Protein AF-0000000082832832 (afdb_homodimer)

Sequence (412 aa):
MNPSERRPARGRPPTITLERIADAGIAMGLPNLTFVGVAAALGVSHMALYKHVPSLEELKRLIAEEIFKRWQIPQASSSDRGGLKEYLTVFTASVREFVKAHPGVTPYVIRRLAATPSMIAKIEGHQRHIAHAYGISREQARMLLATVAFHCMAVADTVYSVAGLEPVVDAARAAEEAEMEAELDQGMQALIIGVLAMLEDDLRRTMNPSERRPARGRPPTITLERIADAGIAMGLPNLTFVGVAAALGVSHMALYKHVPSLEELKRLIAEEIFKRWQIPQASSSDRGGLKEYLTVFTASVREFVKAHPGVTPYVIRRLAATPSMIAKIEGHQRHIAHAYGISREQARMLLATVAFHCMAVADTVYSVAGLEPVVDAARAAEEAEMEAELDQGMQALIIGVLAMLEDDLRRT

pLDDT: mean 88.59, std 14.21, range [38.78, 98.69]

Secondary structure (DSSP, 8-state):
--------------S--HHHHHHHHHHH-GGG--HHHHHHHHT--HHHHHHH--SHHHHHHHHHHHHHHH--PPPP--SSGGGHHHHHHHHHHHHHHHHHHSTT-HHHHS-GGG--HHHHHHHHHHHHHHHHHHT--HHHHHHHHHHHHHHHHHHHHHHHHHHHH--SSHHHHHHHHHHHHHHHHHHHHHHHHHHHHHHHHHHHH-/--------------S--HHHHHHHHHHH-GGG--HHHHHHHHT--HHHHHHH--SHHHHHHHHHHHHHHH--PPPP--SSGGGHHHHHHHHHHHHHHHHHHSTT-HHHHS-GGG--HHHHHHHHHHHHHHHHHHT--HHHHHHHHHHHHHHHHHHHHHHHHHHHH--SSHHHHHHHHHHHHHHHHHHHHHHHHHHHHHHHHHHHH-

Foldseek 3Di:
DPPPPPPPPPPDPDLDDLVLLLVQDLVCALVRDDLVSSCVSSVHDSVVVCVVAVDNVSSSLSNLLVLLVVQDQDAQPALELVCVLVSLLVRLVSLLVSCLSHQPSLVQLLDPVNDDPVNVVVLQVRLVRVCRSHVHDSVLSCVLNNVLNNLSNVLSNVLNVVLPPDDPDPVVSVVSSVVSVVVSSVVSNVVSVVSVVVSVVVVVVD/DPPPPPPPPPPDPPLDDLVLLLVQDLVCALVRDDLVSSCVSSVHDSVVVCVVAVDNVSSSLSNLLVLLVVQDQDAQPALELVCVLVSLLVRLVSLLVSCLSHQPSLVQLLDPVNDDPVNVVVLQVRLVRVCRSHVHDSVLSCVLNNVLNNLSNVLSNVLNVVLPPDDPDPVVSVVSSVVSVVVSSVVSNVVSVVSVVVVVVVVVVD

InterPro domains:
  IPR009057 Homedomain-like superfamily [SSF46689] (10-71)
  IPR036271 Tetracyclin repressor-like, C-terminal domain superfamily [SSF48498] (85-199)

Nearest PDB structures (foldseek):
  5ua1-assembly2_B  TM=6.526E-01  e=7.501E-03  Mycobacterium tuberculosis H37Rv
  3bjb-assembly3_F  TM=5.798E-01  e=3.250E-03  Rhodococcus jostii RHA1
  3bjb-assembly2_D  TM=5.665E-01  e=4.295E-03  Rhodococcus jostii RHA1
  2jj7-assembly1_B  TM=4.168E-01  e=4.386E-02  Bacillus cereus
  2wv1-assembly1_B  TM=4.033E-01  e=1.538E-01  Bacillus cereus

Structure (mmCIF, N/CA/C/O backbone):
data_AF-0000000082832832-model_v1
#
loop_
_entity.id
_entity.type
_entity.pdbx_description
1 polymer 'HTH tetR-type domain-containing protein'
#
loop_
_atom_site.group_PDB
_atom_site.id
_atom_site.type_symbol
_atom_site.label_atom_id
_atom_site.label_alt_id
_atom_site.label_comp_id
_atom_site.label_asym_id
_atom_site.label_entity_id
_atom_site.label_seq_id
_atom_site.pdbx_PDB_ins_code
_atom_site.Cartn_x
_atom_site.Cartn_y
_atom_site.Cartn_z
_atom_site.occupancy
_atom_site.B_iso_or_equiv
_atom_site.auth_seq_id
_atom_site.auth_comp_id
_atom_site.auth_asym_id
_atom_site.auth_atom_id
_atom_site.pdbx_PDB_model_num
ATOM 1 N N . MET A 1 1 ? -72.375 17.844 9.789 1 38.78 1 MET A N 1
ATOM 2 C CA . MET A 1 1 ? -71.125 18.328 9.219 1 38.78 1 MET A CA 1
ATOM 3 C C . MET A 1 1 ? -70 17.453 9.656 1 38.78 1 MET A C 1
ATOM 5 O O . MET A 1 1 ? -69.688 17.359 10.844 1 38.78 1 MET A O 1
ATOM 9 N N . ASN A 1 2 ? -69.562 16.344 9.008 1 41.53 2 ASN A N 1
ATOM 10 C CA . ASN A 1 2 ? -68.625 15.297 9.297 1 41.53 2 ASN A CA 1
ATOM 11 C C . ASN A 1 2 ? -67.188 15.852 9.445 1 41.53 2 ASN A C 1
ATOM 13 O O . ASN A 1 2 ? -66.812 16.719 8.672 1 41.53 2 ASN A O 1
ATOM 17 N N . PRO A 1 3 ? -66.562 15.828 10.672 1 43.56 3 PRO A N 1
ATOM 18 C CA . PRO A 1 3 ? -65.188 16.359 10.844 1 43.56 3 PRO A CA 1
ATOM 19 C C . PRO A 1 3 ? -64.25 15.859 9.773 1 43.56 3 PRO A C 1
ATOM 21 O O . PRO A 1 3 ? -64.312 14.688 9.375 1 43.56 3 PRO A O 1
ATOM 24 N N . SER A 1 4 ? -63.938 16.594 8.727 1 44.09 4 SER A N 1
ATOM 25 C CA . SER A 1 4 ? -62.938 16.297 7.715 1 44.09 4 SER A CA 1
ATOM 26 C C . SER A 1 4 ? -61.656 15.742 8.352 1 44.09 4 SER A C 1
ATOM 28 O O . SER A 1 4 ? -61.188 16.281 9.352 1 44.09 4 SER A O 1
ATOM 30 N N . GLU A 1 5 ? -61.469 14.445 8.367 1 45.16 5 GLU A N 1
ATOM 31 C CA . GLU A 1 5 ? -60.281 13.742 8.789 1 45.16 5 GLU A CA 1
ATOM 32 C C . GLU A 1 5 ? -59 14.508 8.383 1 45.16 5 GLU A C 1
ATOM 34 O O . GLU A 1 5 ? -58.781 14.766 7.199 1 45.16 5 GLU A O 1
ATOM 39 N N . ARG A 1 6 ? -58.562 15.469 9.18 1 46.38 6 ARG A N 1
ATOM 40 C CA . ARG A 1 6 ? -57.281 16.141 8.961 1 46.38 6 ARG A CA 1
ATOM 41 C C . ARG A 1 6 ? -56.281 15.18 8.359 1 46.38 6 ARG A C 1
ATOM 43 O O . ARG A 1 6 ? -56.031 14.094 8.891 1 46.38 6 ARG A O 1
ATOM 50 N N . ARG A 1 7 ? -56.188 15.062 7.043 1 47.12 7 ARG A N 1
ATOM 51 C CA . ARG A 1 7 ? -55.094 14.32 6.434 1 47.12 7 ARG A CA 1
ATOM 52 C C . ARG A 1 7 ? -53.812 14.508 7.215 1 47.12 7 ARG A C 1
ATOM 54 O O . ARG A 1 7 ? -53.469 15.625 7.609 1 47.12 7 ARG A O 1
ATOM 61 N N . PRO A 1 8 ? -53.312 13.516 7.906 1 45.09 8 PRO A N 1
ATOM 62 C CA . PRO A 1 8 ? -52 13.727 8.562 1 45.09 8 PRO A CA 1
ATOM 63 C C . PRO A 1 8 ? -51.062 14.57 7.723 1 45.09 8 PRO A C 1
ATOM 65 O O . PRO A 1 8 ? -51.062 14.5 6.492 1 45.09 8 PRO A O 1
ATOM 68 N N . ALA A 1 9 ? -50.812 15.766 8.039 1 44.69 9 ALA A N 1
ATOM 69 C CA . ALA A 1 9 ? -49.844 16.625 7.375 1 44.69 9 ALA A CA 1
ATOM 70 C C . ALA A 1 9 ? -48.688 15.805 6.812 1 44.69 9 ALA A C 1
ATOM 72 O O . ALA A 1 9 ? -48.156 14.922 7.488 1 44.69 9 ALA A O 1
ATOM 73 N N . ARG A 1 10 ? -48.656 15.352 5.59 1 46.06 10 ARG A N 1
ATOM 74 C CA . ARG A 1 10 ? -47.5 14.766 4.918 1 46.06 10 ARG A CA 1
ATOM 75 C C . ARG A 1 10 ? -46.188 15.367 5.441 1 46.06 10 ARG A C 1
ATOM 77 O O . ARG A 1 10 ? -45.938 16.562 5.281 1 46.06 10 ARG A O 1
ATOM 84 N N . GLY A 1 11 ? -45.844 15.07 6.668 1 44.91 11 GLY A N 1
ATOM 85 C CA . GLY A 1 11 ? -44.594 15.609 7.227 1 44.91 11 GLY A CA 1
ATOM 86 C C . GLY A 1 11 ? -43.469 15.734 6.211 1 44.91 11 GLY A C 1
ATOM 87 O O . GLY A 1 11 ? -43.531 15.102 5.152 1 44.91 11 GLY A O 1
ATOM 88 N N . ARG A 1 12 ? -42.875 16.891 6.09 1 52.91 12 ARG A N 1
ATOM 89 C CA . ARG A 1 12 ? -41.75 17.203 5.227 1 52.91 12 ARG A CA 1
ATOM 90 C C . ARG A 1 12 ? -40.781 16.016 5.164 1 52.91 12 ARG A C 1
ATOM 92 O O . ARG A 1 12 ? -40.469 15.398 6.188 1 52.91 12 ARG A O 1
ATOM 99 N N . PRO A 1 13 ? -40.656 15.266 4.125 1 53.25 13 PRO A N 1
ATOM 100 C CA . PRO A 1 13 ? -39.688 14.164 4.016 1 53.25 13 PRO A CA 1
ATOM 101 C C . PRO A 1 13 ? -38.438 14.391 4.859 1 53.25 13 PRO A C 1
ATOM 103 O O . PRO A 1 13 ? -38 15.531 5.027 1 53.25 13 PRO A O 1
ATOM 106 N N . PRO A 1 14 ? -38.219 13.375 5.816 1 62.66 14 PRO A N 1
ATOM 107 C CA . PRO A 1 14 ? -37.062 13.594 6.672 1 62.66 14 PRO A CA 1
ATOM 108 C C . PRO A 1 14 ? -35.844 14.102 5.895 1 62.66 14 PRO A C 1
ATOM 110 O O . PRO A 1 14 ? -35.5 13.555 4.832 1 62.66 14 PRO A O 1
ATOM 113 N N . THR A 1 15 ? -35.375 15.281 6.164 1 72.69 15 THR A N 1
ATOM 114 C CA . THR A 1 15 ? -34.312 16.016 5.488 1 72.69 15 THR A CA 1
ATOM 115 C C . THR A 1 15 ? -32.969 15.328 5.672 1 72.69 15 THR A C 1
ATOM 117 O O . THR A 1 15 ? -32.094 15.43 4.816 1 72.69 15 THR A O 1
ATOM 120 N N . ILE A 1 16 ? -32.906 14.406 6.738 1 83.25 16 ILE A N 1
ATOM 121 C CA . ILE A 1 16 ? -31.625 13.727 6.977 1 83.25 16 ILE A CA 1
ATOM 122 C C . ILE A 1 16 ? -31.844 12.219 6.941 1 83.25 16 ILE A C 1
ATOM 124 O O . ILE A 1 16 ? -32.562 11.664 7.777 1 83.25 16 ILE A O 1
ATOM 128 N N . THR A 1 17 ? -31.469 11.562 5.902 1 88.56 17 THR A N 1
ATOM 129 C CA . THR A 1 17 ? -31.422 10.109 5.812 1 88.56 17 THR A CA 1
ATOM 130 C C . THR A 1 17 ? -29.984 9.625 5.613 1 88.56 17 THR A C 1
ATOM 132 O O . THR A 1 17 ? -29.125 10.391 5.195 1 88.56 17 THR A O 1
ATOM 135 N N . LEU A 1 18 ? -29.812 8.352 5.926 1 89.62 18 LEU A N 1
ATOM 136 C CA . LEU A 1 18 ? -28.5 7.758 5.738 1 89.62 18 LEU A CA 1
ATOM 137 C C . LEU A 1 18 ? -28.078 7.816 4.273 1 89.62 18 LEU A C 1
ATOM 139 O O . LEU A 1 18 ? -26.906 8.062 3.967 1 89.62 18 LEU A O 1
ATOM 143 N N . GLU A 1 19 ? -29.031 7.641 3.43 1 92.81 19 GLU A N 1
ATOM 144 C CA . GLU A 1 19 ? -28.766 7.656 1.995 1 92.81 19 GLU A CA 1
ATOM 145 C C . GLU A 1 19 ? -28.297 9.039 1.535 1 92.81 19 GLU A C 1
ATOM 147 O O . GLU A 1 19 ? -27.344 9.156 0.765 1 92.81 19 GLU A O 1
ATOM 152 N N . ARG A 1 20 ? -28.891 10.047 2.043 1 94.19 20 ARG A N 1
ATOM 153 C CA . ARG A 1 20 ? -28.531 11.406 1.662 1 94.19 20 ARG A CA 1
ATOM 154 C C . ARG A 1 20 ? -27.172 11.789 2.229 1 94.19 20 ARG A C 1
ATOM 156 O O . ARG A 1 20 ? -26.375 12.453 1.559 1 94.19 20 ARG A O 1
ATOM 163 N N . ILE A 1 21 ? -26.969 11.352 3.463 1 94.75 21 ILE A N 1
ATOM 164 C CA . ILE A 1 21 ? -25.672 11.586 4.082 1 94.75 21 ILE A CA 1
ATOM 165 C C . ILE A 1 21 ? -24.578 10.898 3.271 1 94.75 21 ILE A C 1
ATOM 167 O O . ILE A 1 21 ? -23.547 11.508 2.963 1 94.75 21 ILE A O 1
ATOM 171 N N . ALA A 1 22 ? -24.906 9.68 2.887 1 95.38 22 ALA A N 1
ATOM 172 C CA . ALA A 1 22 ? -23.938 8.898 2.119 1 95.38 22 ALA A CA 1
ATOM 173 C C . ALA A 1 22 ? -23.672 9.531 0.76 1 95.38 22 ALA A C 1
ATOM 175 O O . ALA A 1 22 ? -22.516 9.664 0.345 1 95.38 22 ALA A O 1
ATOM 176 N N . ASP A 1 23 ? -24.703 9.969 0.11 1 96.69 23 ASP A N 1
ATOM 177 C CA . ASP A 1 23 ? -24.547 10.586 -1.205 1 96.69 23 ASP A CA 1
ATOM 178 C C . ASP A 1 23 ? -23.703 11.852 -1.125 1 96.69 23 ASP A C 1
ATOM 180 O O . ASP A 1 23 ? -22.781 12.039 -1.929 1 96.69 23 ASP A O 1
ATOM 184 N N . ALA A 1 24 ? -23.953 12.68 -0.149 1 95.94 24 ALA A N 1
ATOM 185 C CA . ALA A 1 24 ? -23.203 13.914 0.045 1 95.94 24 ALA A CA 1
ATOM 186 C C . ALA A 1 24 ? -21.734 13.625 0.381 1 95.94 24 ALA A C 1
ATOM 188 O O . ALA A 1 24 ? -20.828 14.25 -0.17 1 95.94 24 ALA A O 1
ATOM 189 N N . GLY A 1 25 ? -21.562 12.68 1.267 1 96.75 25 GLY A N 1
ATOM 190 C CA . GLY A 1 25 ? -20.219 12.312 1.68 1 96.75 25 GLY A CA 1
ATOM 191 C C . GLY A 1 25 ? -19.375 11.727 0.557 1 96.75 25 GLY A C 1
ATOM 192 O O . GLY A 1 25 ? -18.203 12.055 0.407 1 96.75 25 GLY A O 1
ATOM 193 N N . ILE A 1 26 ? -20.016 10.859 -0.209 1 96.5 26 ILE A N 1
ATOM 194 C CA . ILE A 1 26 ? -19.328 10.219 -1.323 1 96.5 26 ILE A CA 1
ATOM 195 C C . ILE A 1 26 ? -18.922 11.273 -2.359 1 96.5 26 ILE A C 1
ATOM 197 O O . ILE A 1 26 ? -17.812 11.242 -2.891 1 96.5 26 ILE A O 1
ATOM 201 N N . ALA A 1 27 ? -19.812 12.203 -2.617 1 96.12 27 ALA A N 1
ATOM 202 C CA . ALA A 1 27 ? -19.531 13.266 -3.574 1 96.12 27 ALA A CA 1
ATOM 203 C C . ALA A 1 27 ? -18.359 14.133 -3.1 1 96.12 27 ALA A C 1
ATOM 205 O O . ALA A 1 27 ? -17.531 14.555 -3.904 1 96.12 27 ALA A O 1
ATOM 206 N N . MET A 1 28 ? -18.25 14.406 -1.819 1 95.75 28 MET A N 1
ATOM 207 C CA . MET A 1 28 ? -17.188 15.234 -1.247 1 95.75 28 MET A CA 1
ATOM 208 C C . MET A 1 28 ? -15.867 14.477 -1.227 1 95.75 28 MET A C 1
ATOM 210 O O . MET A 1 28 ? -14.797 15.086 -1.344 1 95.75 28 MET A O 1
ATOM 214 N N . GLY A 1 29 ? -15.961 13.164 -1.061 1 96.12 29 GLY A N 1
ATOM 215 C CA . GLY A 1 29 ? -14.766 12.352 -0.898 1 96.12 29 GLY A CA 1
ATOM 216 C C . GLY A 1 29 ? -14.266 12.297 0.533 1 96.12 29 GLY A C 1
ATOM 217 O O . GLY A 1 29 ? -14.281 13.312 1.234 1 96.12 29 GLY A O 1
ATOM 218 N N . LEU A 1 30 ? -13.734 11.203 0.94 1 95.25 30 LEU A N 1
ATOM 219 C CA . LEU A 1 30 ? -13.375 10.938 2.328 1 95.25 30 LEU A CA 1
ATOM 220 C C . LEU A 1 30 ? -12.289 11.906 2.801 1 95.25 30 LEU A C 1
ATOM 222 O O . LEU A 1 30 ? -12.367 12.43 3.914 1 95.25 30 LEU A O 1
ATOM 226 N N . PRO A 1 31 ? -11.32 12.227 1.945 1 92.12 31 PRO A N 1
ATOM 227 C CA . PRO A 1 31 ? -10.258 13.125 2.42 1 92.12 31 PRO A CA 1
ATOM 228 C C . PRO A 1 31 ? -10.758 14.539 2.682 1 92.12 31 PRO A C 1
ATOM 230 O O . PRO A 1 31 ? -10.164 15.273 3.477 1 92.12 31 PRO A O 1
ATOM 233 N N . ASN A 1 32 ? -11.852 14.922 2.139 1 94.25 32 ASN A N 1
ATOM 234 C CA . ASN A 1 32 ? -12.344 16.297 2.225 1 94.25 32 ASN A CA 1
ATOM 235 C C . ASN A 1 32 ? -13.602 16.391 3.084 1 94.25 32 ASN A C 1
ATOM 237 O O . ASN A 1 32 ? -14.258 17.438 3.129 1 94.25 32 ASN A O 1
ATOM 241 N N . LEU A 1 33 ? -13.891 15.383 3.699 1 95.25 33 LEU A N 1
ATOM 242 C CA . LEU A 1 33 ? -15.141 15.312 4.449 1 95.25 33 LEU A CA 1
ATOM 243 C C . LEU A 1 33 ? -15.086 16.203 5.684 1 95.25 33 LEU A C 1
ATOM 245 O O . LEU A 1 33 ? -14.125 16.156 6.453 1 95.25 33 LEU A O 1
ATOM 249 N N . THR A 1 34 ? -16.062 17.078 5.82 1 94.31 34 THR A N 1
ATOM 250 C CA . THR A 1 34 ? -16.25 17.875 7.023 1 94.31 34 THR A CA 1
ATOM 251 C C . THR A 1 34 ? -17.719 17.875 7.438 1 94.31 34 THR A C 1
ATOM 253 O O . THR A 1 34 ? -18.609 17.672 6.609 1 94.31 34 THR A O 1
ATOM 256 N N . PHE A 1 35 ? -17.906 18.031 8.695 1 93.25 35 PHE A N 1
ATOM 257 C CA . PHE A 1 35 ? -19.281 18.125 9.188 1 93.25 35 PHE A CA 1
ATOM 258 C C . PHE A 1 35 ? -20.016 19.312 8.562 1 93.25 35 PHE A C 1
ATOM 260 O O . PHE A 1 35 ? -21.141 19.172 8.109 1 93.25 35 PHE A O 1
ATOM 267 N N . VAL A 1 36 ? -19.297 20.422 8.586 1 93.75 36 VAL A N 1
ATOM 268 C CA . VAL A 1 36 ? -19.875 21.656 8.062 1 93.75 36 VAL A CA 1
ATOM 269 C C . VAL A 1 36 ? -20.234 21.469 6.59 1 93.75 36 VAL A C 1
ATOM 271 O O . VAL A 1 36 ? -21.328 21.828 6.16 1 93.75 36 VAL A O 1
ATOM 274 N N . GLY A 1 37 ? -19.359 20.812 5.844 1 95.06 37 GLY A N 1
ATOM 275 C CA . GLY A 1 37 ? -19.578 20.594 4.422 1 95.06 37 GLY A CA 1
ATOM 276 C C . GLY A 1 37 ? -20.75 19.672 4.137 1 95.06 37 GLY A C 1
ATOM 277 O O . GLY A 1 37 ? -21.562 19.938 3.244 1 95.06 37 GLY A O 1
ATOM 278 N N . VAL A 1 38 ? -20.828 18.609 4.895 1 95.75 38 VAL A N 1
ATOM 279 C CA . VAL A 1 38 ? -21.906 17.656 4.676 1 95.75 38 VAL A CA 1
ATOM 280 C C . VAL A 1 38 ? -23.234 18.281 5.078 1 95.75 38 VAL A C 1
ATOM 282 O O . VAL A 1 38 ? -24.234 18.125 4.367 1 95.75 38 VAL A O 1
ATOM 285 N N . ALA A 1 39 ? -23.281 18.953 6.156 1 95 39 ALA A N 1
ATOM 286 C CA . ALA A 1 39 ? -24.5 19.625 6.598 1 95 39 ALA A CA 1
ATOM 287 C C . ALA A 1 39 ? -24.984 20.625 5.547 1 95 39 ALA A C 1
ATOM 289 O O . ALA A 1 39 ? -26.172 20.672 5.234 1 95 39 ALA A O 1
ATOM 290 N N . ALA A 1 40 ? -24.109 21.359 5.031 1 95.12 40 ALA A N 1
ATOM 291 C CA . ALA A 1 40 ? -24.438 22.344 3.998 1 95.12 40 ALA A CA 1
ATOM 292 C C . ALA A 1 40 ? -25.016 21.672 2.76 1 95.12 40 ALA A C 1
ATOM 294 O O . ALA A 1 40 ? -26.016 22.125 2.203 1 95.12 40 ALA A O 1
ATOM 295 N N . ALA A 1 41 ? -24.406 20.578 2.389 1 94.62 41 ALA A N 1
ATOM 296 C CA . ALA A 1 41 ? -24.875 19.844 1.214 1 94.62 41 ALA A CA 1
ATOM 297 C C . ALA A 1 41 ? -26.281 19.297 1.424 1 94.62 41 ALA A C 1
ATOM 299 O O . ALA A 1 41 ? -27.062 19.219 0.476 1 94.62 41 ALA A O 1
ATOM 300 N N . LEU A 1 42 ? -26.578 18.953 2.654 1 94.12 42 LEU A N 1
ATOM 301 C CA . LEU A 1 42 ? -27.875 18.391 2.992 1 94.12 42 LEU A CA 1
ATOM 302 C C . LEU A 1 42 ? -28.906 19.484 3.254 1 94.12 42 LEU A C 1
ATOM 304 O O . LEU A 1 42 ? -30.109 19.219 3.295 1 94.12 42 LEU A O 1
ATOM 308 N N . GLY A 1 43 ? -28.453 20.703 3.471 1 93.94 43 GLY A N 1
ATOM 309 C CA . GLY A 1 43 ? -29.344 21.797 3.797 1 93.94 43 GLY A CA 1
ATOM 310 C C . GLY A 1 43 ? -29.875 21.734 5.215 1 93.94 43 GLY A C 1
ATOM 311 O O . GLY A 1 43 ? -31.047 22.047 5.461 1 93.94 43 GLY A O 1
ATOM 312 N N . VAL A 1 44 ? -29.047 21.234 6.059 1 92.75 44 VAL A N 1
ATOM 313 C CA . VAL A 1 44 ? -29.453 21.125 7.457 1 92.75 44 VAL A CA 1
ATOM 314 C C . VAL A 1 44 ? -28.422 21.812 8.352 1 92.75 44 VAL A C 1
ATOM 316 O O . VAL A 1 44 ? -27.344 22.172 7.895 1 92.75 44 VAL A O 1
ATOM 319 N N . SER A 1 45 ? -28.828 21.969 9.578 1 90.44 45 SER A N 1
ATOM 320 C CA . SER A 1 45 ? -27.891 22.547 10.539 1 90.44 45 SER A CA 1
ATOM 321 C C . SER A 1 45 ? -26.859 21.516 10.992 1 90.44 45 SER A C 1
ATOM 323 O O . SER A 1 45 ? -27.109 20.312 10.938 1 90.44 45 SER A O 1
ATOM 325 N N . HIS A 1 46 ? -25.703 21.984 11.43 1 89.25 46 HIS A N 1
ATOM 326 C CA . HIS A 1 46 ? -24.672 21.109 12.008 1 89.25 46 HIS A CA 1
ATOM 327 C C . HIS A 1 46 ? -25.234 20.297 13.172 1 89.25 46 HIS A C 1
ATOM 329 O O . HIS A 1 46 ? -24.969 19.109 13.281 1 89.25 46 HIS A O 1
ATOM 335 N N . MET A 1 47 ? -26.047 21 13.906 1 89.19 47 MET A N 1
ATOM 336 C CA . MET A 1 47 ? -26.625 20.344 15.078 1 89.19 47 MET A CA 1
ATOM 337 C C . MET A 1 47 ? -27.531 19.188 14.672 1 89.19 47 MET A C 1
ATOM 339 O O . MET A 1 47 ? -27.5 18.125 15.289 1 89.19 47 MET A O 1
ATOM 343 N N . ALA A 1 48 ? -28.266 19.375 13.664 1 89.5 48 ALA A N 1
ATOM 344 C CA . ALA A 1 48 ? -29.156 18.328 13.172 1 89.5 48 ALA A CA 1
ATOM 345 C C . ALA A 1 48 ? -28.375 17.109 12.695 1 89.5 48 ALA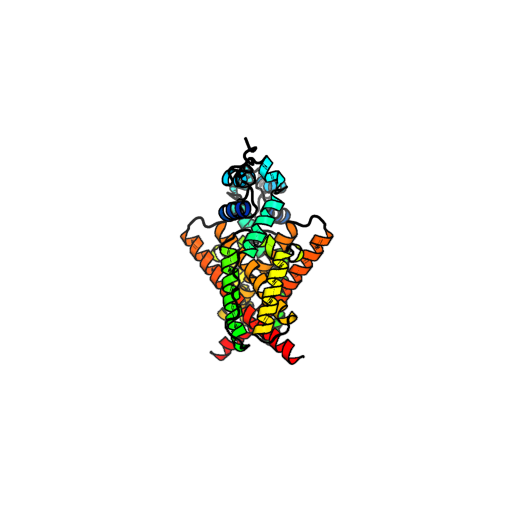 A C 1
ATOM 347 O O . ALA A 1 48 ? -28.766 15.969 12.945 1 89.5 48 ALA A O 1
ATOM 348 N N . LEU A 1 49 ? -27.266 17.312 12.016 1 91.5 49 LEU A N 1
ATOM 349 C CA . LEU A 1 49 ? -26.422 16.219 11.523 1 91.5 49 LEU A CA 1
ATOM 350 C C . LEU A 1 49 ? -25.75 15.492 12.68 1 91.5 49 LEU A C 1
ATOM 352 O O . LEU A 1 49 ? -25.656 14.266 12.672 1 91.5 49 LEU A O 1
ATOM 356 N N . TYR A 1 50 ? -25.359 16.25 13.641 1 90.38 50 TYR A N 1
ATOM 357 C CA . TYR A 1 50 ? -24.672 15.695 14.812 1 90.38 50 TYR A CA 1
ATOM 358 C C . TYR A 1 50 ? -25.562 14.719 15.562 1 90.38 50 TYR A C 1
ATOM 360 O O . TYR A 1 50 ? -25.062 13.766 16.172 1 90.38 50 TYR A O 1
ATOM 368 N N . LYS A 1 51 ? -26.828 14.906 15.484 1 89 51 LYS A N 1
ATOM 369 C CA . LYS A 1 51 ? -27.781 14.008 16.125 1 89 51 LYS A CA 1
ATOM 370 C C . LYS A 1 51 ? -27.781 12.633 15.461 1 89 51 LYS A C 1
ATOM 372 O O . LYS A 1 51 ? -28.062 11.617 16.109 1 89 51 LYS A O 1
ATOM 377 N N . HIS A 1 52 ? -27.344 12.641 14.25 1 90.19 52 HIS A N 1
ATOM 378 C CA . HIS A 1 52 ? -27.359 11.398 13.484 1 90.19 52 HIS A CA 1
ATOM 379 C C . HIS A 1 52 ? -25.969 10.758 13.461 1 90.19 52 HIS A C 1
ATOM 381 O O . HIS A 1 52 ? -25.844 9.531 13.422 1 90.19 52 HIS A O 1
ATOM 387 N N . VAL A 1 53 ? -24.984 11.57 13.391 1 92.12 53 VAL A N 1
ATOM 388 C CA . VAL A 1 53 ? -23.609 11.117 13.359 1 92.12 53 VAL A CA 1
ATOM 389 C C . VAL A 1 53 ? -22.781 11.93 14.352 1 92.12 53 VAL A C 1
ATOM 391 O O . VAL A 1 53 ? -22.453 13.086 14.102 1 92.12 53 VAL A O 1
ATOM 394 N N . PRO A 1 54 ? -22.359 11.32 15.367 1 89.94 54 PRO A N 1
ATOM 395 C CA . PRO A 1 54 ? -21.875 12.047 16.547 1 89.94 54 PRO A CA 1
ATOM 396 C C . PRO A 1 54 ? -20.453 12.578 16.375 1 89.94 54 PRO A C 1
ATOM 398 O O . PRO A 1 54 ? -19.984 13.367 17.188 1 89.94 54 PRO A O 1
ATOM 401 N N . SER A 1 55 ? -19.734 12.117 15.367 1 92.62 55 SER A N 1
ATOM 402 C CA . SER A 1 55 ? -18.375 12.602 15.164 1 92.62 55 SER A CA 1
ATOM 403 C C . SER A 1 55 ? -17.969 12.523 13.703 1 92.62 55 SER A C 1
ATOM 405 O O . SER A 1 55 ? -18.594 11.805 12.914 1 92.62 55 SER A O 1
ATOM 407 N N . LEU A 1 56 ? -16.969 13.258 13.438 1 92.69 56 LEU A N 1
ATOM 408 C CA . LEU A 1 56 ? -16.422 13.211 12.086 1 92.69 56 LEU A CA 1
ATOM 409 C C . LEU A 1 56 ? -15.914 11.812 11.758 1 92.69 56 LEU A C 1
ATOM 411 O O . LEU A 1 56 ? -16.062 11.344 10.625 1 92.69 56 LEU A O 1
ATOM 415 N N . GLU A 1 57 ? -15.312 11.188 12.727 1 89.88 57 GLU A N 1
ATOM 416 C CA . GLU A 1 57 ? -14.812 9.828 12.508 1 89.88 57 GLU A CA 1
ATOM 417 C C . GLU A 1 57 ? -15.953 8.859 12.211 1 89.88 57 GLU A C 1
ATOM 419 O O . GLU A 1 57 ? -15.836 7.996 11.344 1 89.88 57 GLU A O 1
ATOM 424 N N . GLU A 1 58 ? -16.984 9.023 12.922 1 91.81 58 GLU A N 1
ATOM 425 C CA . GLU A 1 58 ? -18.156 8.188 12.664 1 91.81 58 GLU A CA 1
ATOM 426 C C . GLU A 1 58 ? -18.75 8.492 11.289 1 91.81 58 GLU A C 1
ATOM 428 O O . GLU A 1 58 ? -19.25 7.59 10.609 1 91.81 58 GLU A O 1
ATOM 433 N N . LEU A 1 59 ? -18.766 9.734 10.969 1 94.25 59 LEU A N 1
ATOM 434 C CA . LEU A 1 59 ? -19.219 10.125 9.641 1 94.25 59 LEU A CA 1
ATOM 435 C C . LEU A 1 59 ? -18.375 9.477 8.555 1 94.25 59 LEU A C 1
ATOM 437 O O . LEU A 1 59 ? -18.906 8.922 7.59 1 94.25 59 LEU A O 1
ATOM 441 N N . LYS A 1 60 ? -17.094 9.469 8.656 1 93.94 60 LYS A N 1
ATOM 442 C CA . LYS A 1 60 ? -16.188 8.852 7.695 1 93.94 60 LYS A CA 1
ATOM 443 C C . LYS A 1 60 ? -16.422 7.348 7.602 1 93.94 60 LYS A C 1
ATOM 445 O O . LYS A 1 60 ? -16.422 6.781 6.508 1 93.94 60 LYS A O 1
ATOM 450 N N . ARG A 1 61 ? -16.641 6.758 8.727 1 92.5 61 ARG A N 1
ATOM 451 C CA . ARG A 1 61 ? -16.906 5.32 8.75 1 92.5 61 ARG A CA 1
ATOM 452 C C . ARG A 1 61 ? -18.188 4.988 8.008 1 92.5 61 ARG A C 1
ATOM 454 O O . ARG A 1 61 ? -18.234 4.023 7.242 1 92.5 61 ARG A O 1
ATOM 461 N N . LEU A 1 62 ? -19.156 5.758 8.273 1 93.69 62 LEU A N 1
ATOM 462 C CA . LEU A 1 62 ? -20.438 5.559 7.625 1 93.69 62 LEU A CA 1
ATOM 463 C C . LEU A 1 62 ? -20.312 5.684 6.109 1 93.69 62 LEU A C 1
ATOM 465 O O . LEU A 1 62 ? -20.828 4.84 5.371 1 93.69 62 LEU A O 1
ATOM 469 N N . ILE A 1 63 ? -19.672 6.664 5.691 1 95.56 63 ILE A N 1
ATOM 470 C CA . ILE A 1 63 ? -19.516 6.906 4.262 1 95.56 63 ILE A CA 1
ATOM 471 C C . ILE A 1 63 ? -18.672 5.785 3.643 1 95.56 63 ILE A C 1
ATOM 473 O O . ILE A 1 63 ? -19.016 5.277 2.568 1 95.56 63 ILE A O 1
ATOM 477 N N . ALA A 1 64 ? -17.625 5.371 4.27 1 95.12 64 ALA A N 1
ATOM 478 C CA . ALA A 1 64 ? -16.781 4.281 3.787 1 95.12 64 ALA A CA 1
ATOM 479 C C . ALA A 1 64 ? -17.562 2.986 3.662 1 95.12 64 ALA A C 1
ATOM 481 O O . ALA A 1 64 ? -17.406 2.246 2.688 1 95.12 64 ALA A O 1
ATOM 482 N N . GLU A 1 65 ? -18.375 2.744 4.633 1 95.56 65 GLU A N 1
ATOM 483 C CA . GLU A 1 65 ? -19.234 1.557 4.594 1 95.56 65 GLU A CA 1
ATOM 484 C C . GLU A 1 65 ? -20.172 1.588 3.391 1 95.56 65 GLU A C 1
ATOM 486 O O . GLU A 1 65 ? -20.328 0.581 2.699 1 95.56 65 GLU A O 1
ATOM 491 N N . GLU A 1 66 ? -20.734 2.734 3.215 1 96.5 66 GLU A N 1
ATOM 492 C CA . GLU A 1 66 ? -21.672 2.857 2.1 1 96.5 66 GLU A CA 1
ATOM 493 C C . GLU A 1 66 ? -20.953 2.713 0.76 1 96.5 66 GLU A C 1
ATOM 495 O O . GLU A 1 66 ? -21.469 2.082 -0.163 1 96.5 66 GLU A O 1
ATOM 500 N N . ILE A 1 67 ? -19.797 3.283 0.658 1 97 67 ILE A N 1
ATOM 501 C CA . ILE A 1 67 ? -18.969 3.135 -0.539 1 97 67 ILE A CA 1
ATOM 502 C C . ILE A 1 67 ? -18.734 1.652 -0.812 1 97 67 ILE A C 1
ATOM 504 O O . ILE A 1 67 ? -18.906 1.186 -1.94 1 97 67 ILE A O 1
ATOM 508 N N . PHE A 1 68 ? -18.391 0.944 0.199 1 97.06 68 PHE A N 1
ATOM 509 C CA . PHE A 1 68 ? -18.094 -0.478 0.074 1 97.06 68 PHE A CA 1
ATOM 510 C C . PHE A 1 68 ? -19.328 -1.26 -0.325 1 97.06 68 PHE A C 1
ATOM 512 O O . PHE A 1 68 ? -19.266 -2.125 -1.201 1 97.06 68 PHE A O 1
ATOM 519 N N . LYS A 1 69 ? -20.422 -0.915 0.301 1 96.31 69 LYS A N 1
ATOM 520 C CA . LYS A 1 69 ? -21.688 -1.61 0.042 1 96.31 69 LYS A CA 1
ATOM 521 C C . LYS A 1 69 ? -22.125 -1.431 -1.408 1 96.31 69 LYS A C 1
ATOM 523 O O . LYS A 1 69 ? -22.672 -2.35 -2.014 1 96.31 69 LYS A O 1
ATOM 528 N N . ARG A 1 70 ? -21.875 -0.304 -1.905 1 96.75 70 ARG A N 1
ATOM 529 C CA . ARG A 1 70 ? -22.344 0.027 -3.248 1 96.75 70 ARG A CA 1
ATOM 530 C C . ARG A 1 70 ? -21.406 -0.537 -4.309 1 96.75 70 ARG A C 1
ATOM 532 O O . ARG A 1 70 ? -21.75 -0.564 -5.492 1 96.75 70 ARG A O 1
ATOM 539 N N . TRP A 1 71 ? -20.203 -1.002 -3.93 1 97.56 71 TRP A N 1
ATOM 540 C CA . TRP A 1 71 ? -19.234 -1.588 -4.855 1 97.56 71 TRP A CA 1
ATOM 541 C C . TRP A 1 71 ? -19.797 -2.857 -5.492 1 97.56 71 TRP A C 1
ATOM 543 O O . TRP A 1 71 ? -20.234 -3.768 -4.785 1 97.56 71 TRP A O 1
ATOM 553 N N . GLN A 1 72 ? -19.844 -2.869 -6.785 1 97 72 GLN A N 1
ATOM 554 C CA . GLN A 1 72 ? -20.281 -4.059 -7.504 1 97 72 GLN A CA 1
ATOM 555 C C . GLN A 1 72 ? -19.125 -5.012 -7.758 1 97 72 GLN A C 1
ATOM 557 O O . GLN A 1 72 ? -18.391 -4.867 -8.75 1 97 72 GLN A O 1
ATOM 562 N N . ILE A 1 73 ? -18.984 -5.988 -6.902 1 97.5 73 ILE A N 1
ATOM 563 C CA . ILE A 1 73 ? -17.938 -6.992 -7.047 1 97.5 73 ILE A CA 1
ATOM 564 C C . ILE A 1 73 ? -18.281 -7.945 -8.188 1 97.5 73 ILE A C 1
ATOM 566 O O . ILE A 1 73 ? -19.422 -8.438 -8.266 1 97.5 73 ILE A O 1
ATOM 570 N N . PRO A 1 74 ? -17.344 -8.211 -9.078 1 96.56 74 PRO A N 1
ATOM 571 C CA . PRO A 1 74 ? -17.641 -9.109 -10.195 1 96.56 74 PRO A CA 1
ATOM 572 C C . PRO A 1 74 ? -18.031 -10.516 -9.734 1 96.56 74 PRO A C 1
ATOM 574 O O . PRO A 1 74 ? -17.516 -11.008 -8.727 1 96.56 74 PRO A O 1
ATOM 577 N N . GLN A 1 75 ? -18.859 -11.102 -10.484 1 94.12 75 GLN A N 1
ATOM 578 C CA . GLN A 1 75 ? -19.281 -12.477 -10.242 1 94.12 75 GLN A CA 1
ATOM 579 C C . GLN A 1 75 ? -18.469 -13.453 -11.086 1 94.12 75 GLN A C 1
ATOM 581 O O . GLN A 1 75 ? -17.828 -13.055 -12.055 1 94.12 75 GLN A O 1
ATOM 586 N N . ALA A 1 76 ? -18.547 -14.703 -10.695 1 92.12 76 ALA A N 1
ATOM 587 C CA . ALA A 1 76 ? -17.875 -15.75 -11.461 1 92.12 76 ALA A CA 1
ATOM 588 C C . ALA A 1 76 ? -18.422 -15.82 -12.891 1 92.12 76 ALA A C 1
ATOM 590 O O . ALA A 1 76 ? -19.625 -15.672 -13.109 1 92.12 76 ALA A O 1
ATOM 591 N N . SER A 1 77 ? -17.531 -15.844 -13.82 1 81.62 77 SER A N 1
ATOM 592 C CA . SER A 1 77 ? -17.922 -15.883 -15.227 1 81.62 77 SER A CA 1
ATOM 593 C C . SER A 1 77 ? -18 -17.312 -15.734 1 81.62 77 SER A C 1
ATOM 595 O O . SER A 1 77 ? -18.516 -17.562 -16.828 1 81.62 77 SER A O 1
ATOM 597 N N . SER A 1 78 ? -17.391 -18.219 -15.172 1 77.5 78 SER A N 1
ATOM 598 C CA . SER A 1 78 ? -17.359 -19.625 -15.562 1 77.5 78 SER A CA 1
ATOM 599 C C . SER A 1 78 ? -17.516 -20.547 -14.359 1 77.5 78 SER A C 1
ATOM 601 O O . SER A 1 78 ? -17.422 -20.094 -13.211 1 77.5 78 SER A O 1
ATOM 603 N N . SER A 1 79 ? -17.953 -21.719 -14.75 1 71.31 79 SER A N 1
ATOM 604 C CA . SER A 1 79 ? -18.109 -22.672 -13.672 1 71.31 79 SER A CA 1
ATOM 605 C C . SER A 1 79 ? -16.922 -23.641 -13.609 1 71.31 79 SER A C 1
ATOM 607 O O . SER A 1 79 ? -16.922 -24.578 -12.805 1 71.31 79 SER A O 1
ATOM 609 N N . ASP A 1 80 ? -15.938 -23.344 -14.414 1 77 80 ASP A N 1
ATOM 610 C CA . ASP A 1 80 ? -14.789 -24.234 -14.383 1 77 80 ASP A CA 1
ATOM 611 C C . ASP A 1 80 ? -13.586 -23.578 -13.703 1 77 80 ASP A C 1
ATOM 613 O O . ASP A 1 80 ? -13.367 -22.375 -13.852 1 77 80 ASP A O 1
ATOM 617 N N . ARG A 1 81 ? -12.898 -24.375 -12.922 1 74.44 81 ARG A N 1
ATOM 618 C CA . ARG A 1 81 ? -11.758 -23.906 -12.141 1 74.44 81 ARG A CA 1
ATOM 619 C C . ARG A 1 81 ? -10.711 -23.25 -13.031 1 74.44 81 ARG A C 1
ATOM 621 O O . ARG A 1 81 ? -9.984 -22.359 -12.594 1 74.44 81 ARG A O 1
ATOM 628 N N . GLY A 1 82 ? -10.758 -23.719 -14.234 1 77.62 82 GLY A N 1
ATOM 629 C CA . GLY A 1 82 ? -9.844 -23.109 -15.195 1 77.62 82 GLY A CA 1
ATOM 630 C C . GLY A 1 82 ? -10.078 -21.625 -15.398 1 77.62 82 GLY A C 1
ATOM 631 O O . GLY A 1 82 ? -9.188 -20.922 -15.883 1 77.62 82 GLY A O 1
ATOM 632 N N . GLY A 1 83 ? -11.211 -21.203 -14.938 1 92.31 83 GLY A N 1
ATOM 633 C CA . GLY A 1 83 ? -11.57 -19.797 -15.094 1 92.31 83 GLY A CA 1
ATOM 634 C C . GLY A 1 83 ? -11.164 -18.953 -13.906 1 92.31 83 GLY A C 1
ATOM 635 O O . GLY A 1 83 ? -11.336 -17.719 -13.922 1 92.31 83 GLY A O 1
ATOM 636 N N . LEU A 1 84 ? -10.555 -19.594 -12.906 1 94.44 84 LEU A N 1
ATOM 637 C CA . LEU A 1 84 ? -10.258 -18.922 -11.648 1 94.44 84 LEU A CA 1
ATOM 638 C C . LEU A 1 84 ? -9.211 -17.828 -11.859 1 94.44 84 LEU A C 1
ATOM 640 O O . LEU A 1 84 ? -9.32 -16.734 -11.297 1 94.44 84 LEU A O 1
ATOM 644 N N . LYS A 1 85 ? -8.219 -18.141 -12.641 1 95.75 85 LYS A N 1
ATOM 645 C CA . LYS A 1 85 ? -7.195 -17.141 -12.922 1 95.75 85 LYS A CA 1
ATOM 646 C C . LYS A 1 85 ? -7.805 -15.906 -13.594 1 95.75 85 LYS A C 1
ATOM 648 O O . LYS A 1 85 ? -7.5 -14.773 -13.211 1 95.75 85 LYS A O 1
ATOM 653 N N . GLU A 1 86 ? -8.602 -16.125 -14.578 1 95.75 86 GLU A N 1
ATOM 654 C CA . GLU A 1 86 ? -9.281 -15.031 -15.273 1 95.75 86 GLU A CA 1
ATOM 655 C C . GLU A 1 86 ? -10.164 -14.234 -14.32 1 95.75 86 GLU A C 1
ATOM 657 O O . GLU A 1 86 ? -10.203 -13.008 -14.383 1 95.75 86 GLU A O 1
ATOM 662 N N . TYR A 1 87 ? -10.836 -14.922 -13.484 1 97.06 87 TYR A N 1
ATOM 663 C CA . TYR A 1 87 ? -11.695 -14.242 -12.516 1 97.06 87 TYR A CA 1
ATOM 664 C C . TYR A 1 87 ? -10.875 -13.352 -11.594 1 97.06 87 TYR A C 1
ATOM 666 O O . TYR A 1 87 ? -11.234 -12.203 -11.344 1 97.06 87 TYR A O 1
ATOM 674 N N . LEU A 1 88 ? -9.758 -13.898 -11.07 1 97.81 88 LEU A N 1
ATOM 675 C CA . LEU A 1 88 ? -8.93 -13.133 -10.148 1 97.81 88 LEU A CA 1
ATOM 676 C C . LEU A 1 88 ? -8.367 -11.891 -10.828 1 97.81 88 LEU A C 1
ATOM 678 O O . LEU A 1 88 ? -8.195 -10.852 -10.188 1 97.81 88 LEU A O 1
ATOM 682 N N . THR A 1 89 ? -8.117 -12.008 -12.117 1 97.69 89 THR A N 1
ATOM 683 C CA . THR A 1 89 ? -7.648 -10.852 -12.883 1 97.69 89 THR A CA 1
ATOM 684 C C . THR A 1 89 ? -8.734 -9.781 -12.953 1 97.69 89 THR A C 1
ATOM 686 O O . THR A 1 89 ? -8.461 -8.602 -12.711 1 97.69 89 THR A O 1
ATOM 689 N N . VAL A 1 90 ? -9.945 -10.148 -13.203 1 97.5 90 VAL A N 1
ATOM 690 C CA . VAL A 1 90 ? -11.078 -9.227 -13.266 1 97.5 90 VAL A CA 1
ATOM 691 C C . VAL A 1 90 ? -11.336 -8.633 -11.883 1 97.5 90 VAL A C 1
ATOM 693 O O . VAL A 1 90 ? -11.594 -7.438 -11.75 1 97.5 90 VAL A O 1
ATOM 696 N N . PHE A 1 91 ? -11.305 -9.5 -10.914 1 98.25 91 PHE A N 1
ATOM 697 C CA . PHE A 1 91 ? -11.5 -9.07 -9.531 1 98.25 91 PHE A CA 1
ATOM 698 C C . PHE A 1 91 ? -10.453 -8.039 -9.141 1 98.25 91 PHE A C 1
ATOM 700 O O . PHE A 1 91 ? -10.773 -7.008 -8.539 1 98.25 91 PHE A O 1
ATOM 707 N N . THR A 1 92 ? -9.172 -8.258 -9.5 1 98.56 92 THR A N 1
ATOM 708 C CA . THR A 1 92 ? -8.086 -7.32 -9.242 1 98.56 92 THR A CA 1
ATOM 709 C C . THR A 1 92 ? -8.367 -5.973 -9.898 1 98.56 92 THR A C 1
ATOM 711 O O . THR A 1 92 ? -8.195 -4.926 -9.266 1 98.56 92 THR A O 1
ATOM 714 N N . ALA A 1 93 ? -8.773 -6 -11.125 1 98.19 93 ALA A N 1
ATOM 715 C CA . ALA A 1 93 ? -9.109 -4.77 -11.836 1 98.19 93 ALA A CA 1
ATOM 716 C C . ALA A 1 93 ? -10.234 -4.016 -11.133 1 98.19 93 ALA A C 1
ATOM 718 O O . ALA A 1 93 ? -10.203 -2.787 -11.023 1 98.19 93 ALA A O 1
ATOM 719 N N . SER A 1 94 ? -11.203 -4.727 -10.672 1 98.5 94 SER A N 1
ATOM 720 C CA . SER A 1 94 ? -12.328 -4.137 -9.945 1 98.5 94 SER A CA 1
ATOM 721 C C . SER A 1 94 ? -11.859 -3.475 -8.656 1 98.5 94 SER A C 1
ATOM 723 O O . SER A 1 94 ? -12.289 -2.365 -8.328 1 98.5 94 SER A O 1
ATOM 725 N N . VAL A 1 95 ? -11.008 -4.133 -7.906 1 98.44 95 VAL A N 1
ATOM 726 C CA . VAL A 1 95 ? -10.469 -3.594 -6.664 1 98.44 95 VAL A CA 1
ATOM 727 C C . VAL A 1 95 ? -9.688 -2.311 -6.953 1 98.44 95 VAL A C 1
ATOM 729 O O . VAL A 1 95 ? -9.852 -1.308 -6.254 1 98.44 95 VAL A O 1
ATOM 732 N N . ARG A 1 96 ? -8.836 -2.359 -7.961 1 98.19 96 ARG A N 1
ATOM 733 C CA . ARG A 1 96 ? -8.047 -1.19 -8.336 1 98.19 96 ARG A CA 1
ATOM 734 C C . ARG A 1 96 ? -8.953 -0.005 -8.664 1 98.19 96 ARG A C 1
ATOM 736 O O . ARG A 1 96 ? -8.719 1.109 -8.195 1 98.19 96 ARG A O 1
ATOM 743 N N . GLU A 1 97 ? -9.953 -0.207 -9.438 1 97.69 97 GLU A N 1
ATOM 744 C CA . GLU A 1 97 ? -10.875 0.852 -9.82 1 97.69 97 GLU A CA 1
ATOM 745 C C . GLU A 1 97 ? -11.617 1.403 -8.609 1 97.69 97 GLU A C 1
ATOM 747 O O . GLU A 1 97 ? -11.859 2.609 -8.516 1 97.69 97 GLU A O 1
ATOM 752 N N . PHE A 1 98 ? -12 0.468 -7.773 1 97.88 98 PHE A N 1
ATOM 753 C CA . PHE A 1 98 ? -12.672 0.841 -6.531 1 97.88 98 PHE A CA 1
ATOM 754 C C . PHE A 1 98 ? -11.82 1.81 -5.723 1 97.88 98 PHE A C 1
ATOM 756 O O . PHE A 1 98 ? -12.297 2.857 -5.289 1 97.88 98 PHE A O 1
ATOM 763 N N . VAL A 1 99 ? -10.539 1.529 -5.531 1 97.44 99 VAL A N 1
ATOM 764 C CA . VAL A 1 99 ? -9.609 2.35 -4.758 1 97.44 99 VAL A CA 1
ATOM 765 C C . VAL A 1 99 ? -9.375 3.676 -5.477 1 97.44 99 VAL A C 1
ATOM 767 O O . VAL A 1 99 ? -9.375 4.738 -4.852 1 97.44 99 VAL A O 1
ATOM 770 N N .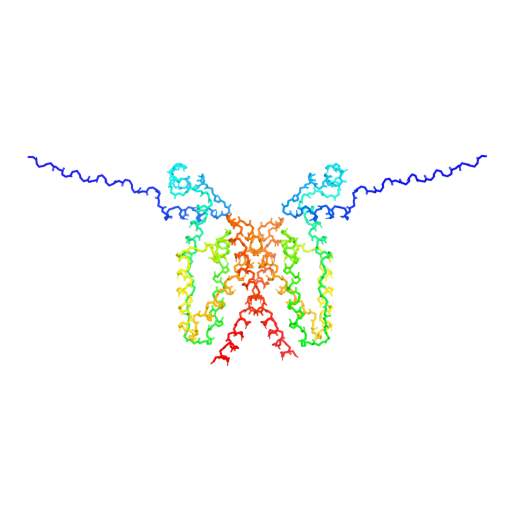 LYS A 1 100 ? -9.188 3.607 -6.785 1 96.38 100 LYS A N 1
ATOM 771 C CA . LYS A 1 100 ? -8.938 4.801 -7.586 1 96.38 100 LYS A CA 1
ATOM 772 C C . LYS A 1 100 ? -10.109 5.773 -7.508 1 96.38 100 LYS A C 1
ATOM 774 O O . LYS A 1 100 ? -9.914 6.984 -7.406 1 96.38 100 LYS A O 1
ATOM 779 N N . ALA A 1 101 ? -11.289 5.25 -7.461 1 96.69 101 ALA A N 1
ATOM 780 C CA . ALA A 1 101 ? -12.508 6.051 -7.469 1 96.69 101 ALA A CA 1
ATOM 781 C C . ALA A 1 101 ? -12.781 6.648 -6.094 1 96.69 101 ALA A C 1
ATOM 783 O O . ALA A 1 101 ? -13.531 7.625 -5.973 1 96.69 101 ALA A O 1
ATOM 784 N N . HIS A 1 102 ? -12.211 6.098 -5.059 1 96.62 102 HIS A N 1
ATOM 785 C CA . HIS A 1 102 ? -12.555 6.523 -3.705 1 96.62 102 HIS A CA 1
ATOM 786 C C . HIS A 1 102 ? -11.305 6.727 -2.859 1 96.62 102 HIS A C 1
ATOM 788 O O . HIS A 1 102 ? -11.086 6.004 -1.884 1 96.62 102 HIS A O 1
ATOM 794 N N . PRO A 1 103 ? -10.617 7.801 -3.156 1 95.19 103 PRO A N 1
ATOM 795 C CA . PRO A 1 103 ? -9.445 8.102 -2.324 1 95.19 103 PRO A CA 1
ATOM 796 C C . PRO A 1 103 ? -9.781 8.172 -0.837 1 95.19 103 PRO A C 1
ATOM 798 O O . PRO A 1 103 ? -10.82 8.719 -0.459 1 95.19 103 PRO A O 1
ATOM 801 N N . GLY A 1 104 ? -8.938 7.48 -0.014 1 93.19 104 GLY A N 1
ATOM 802 C CA . GLY A 1 104 ? -9.109 7.547 1.43 1 93.19 104 GLY A CA 1
ATOM 803 C C . GLY A 1 104 ? -9.898 6.379 1.993 1 93.19 104 GLY A C 1
ATOM 804 O O . GLY A 1 104 ? -10.008 6.234 3.211 1 93.19 104 GLY A O 1
ATOM 805 N N . VAL A 1 105 ? -10.398 5.484 1.179 1 94.94 105 VAL A N 1
ATOM 806 C CA . VAL A 1 105 ? -11.305 4.434 1.631 1 94.94 105 VAL A CA 1
ATOM 807 C C . VAL A 1 105 ? -10.5 3.287 2.24 1 94.94 105 VAL A C 1
ATOM 809 O O . VAL A 1 105 ? -10.984 2.576 3.121 1 94.94 105 VAL A O 1
ATOM 812 N N . THR A 1 106 ? -9.273 3.078 1.859 1 94.88 106 THR A N 1
ATOM 813 C CA . THR A 1 106 ? -8.477 1.887 2.121 1 94.88 106 THR A CA 1
ATOM 814 C C . THR A 1 106 ? -8.336 1.646 3.621 1 94.88 106 THR A C 1
ATOM 816 O O . THR A 1 106 ? -8.562 0.533 4.098 1 94.88 106 THR A O 1
ATOM 819 N N . PRO A 1 107 ? -8.102 2.691 4.461 1 90.88 107 PRO A N 1
ATOM 820 C CA . PRO A 1 107 ? -7.953 2.438 5.898 1 90.88 107 PRO A CA 1
ATOM 821 C C . PRO A 1 107 ? -9.227 1.874 6.527 1 90.88 107 PRO A C 1
ATOM 823 O O . PRO A 1 107 ? -9.164 1.236 7.582 1 90.88 107 PRO A O 1
ATOM 826 N N . TYR A 1 108 ? -10.328 2.031 5.902 1 90.38 108 TYR A N 1
ATOM 827 C CA . TYR A 1 108 ? -11.602 1.611 6.473 1 90.38 108 TYR A CA 1
ATOM 828 C C . TYR A 1 108 ? -11.977 0.213 5.996 1 90.38 108 TYR A C 1
ATOM 830 O O . TYR A 1 108 ? -12.859 -0.428 6.574 1 90.38 108 TYR A O 1
ATOM 838 N N . VAL A 1 109 ? -11.258 -0.227 4.938 1 91.94 109 VAL A N 1
ATOM 839 C CA . VAL A 1 109 ? -11.742 -1.459 4.324 1 91.94 109 VAL A CA 1
ATOM 840 C C . VAL A 1 109 ? -10.695 -2.561 4.477 1 91.94 109 VAL A C 1
ATOM 842 O O . VAL A 1 109 ? -11.016 -3.746 4.383 1 91.94 109 VAL A O 1
ATOM 845 N N . ILE A 1 110 ? -9.484 -2.217 4.746 1 88.69 110 ILE A N 1
ATOM 846 C CA . ILE A 1 110 ? -8.422 -3.219 4.758 1 88.69 110 ILE A CA 1
ATOM 847 C C . ILE A 1 110 ? -8.32 -3.846 6.148 1 88.69 110 ILE A C 1
ATOM 849 O O . ILE A 1 110 ? -7.727 -4.91 6.312 1 88.69 110 ILE A O 1
ATOM 853 N N . ARG A 1 111 ? -8.891 -3.146 7.16 1 82.38 111 ARG A N 1
ATOM 854 C CA . ARG A 1 111 ? -8.898 -3.641 8.531 1 82.38 111 ARG A CA 1
ATOM 855 C C . ARG A 1 111 ? -10.086 -4.559 8.781 1 82.38 111 ARG A C 1
ATOM 857 O O . ARG A 1 111 ? -11.227 -4.094 8.891 1 82.38 111 ARG A O 1
ATOM 864 N N . ARG A 1 112 ? -9.789 -5.754 9.008 1 75.12 112 ARG A N 1
ATOM 865 C CA . ARG A 1 112 ? -10.875 -6.691 9.258 1 75.12 112 ARG A CA 1
ATOM 866 C C . ARG A 1 112 ? -11.586 -6.379 10.57 1 75.12 112 ARG A C 1
ATOM 868 O O . ARG A 1 112 ? -12.812 -6.453 10.656 1 75.12 112 ARG A O 1
ATOM 875 N N . LEU A 1 113 ? -10.836 -5.977 11.461 1 70.19 113 LEU A N 1
ATOM 876 C CA . LEU A 1 113 ? -11.406 -5.746 12.789 1 70.19 113 LEU A CA 1
ATOM 877 C C . LEU A 1 113 ? -12.203 -4.449 12.82 1 70.19 113 LEU A C 1
ATOM 879 O O . LEU A 1 113 ? -12.992 -4.223 13.742 1 70.19 113 LEU A O 1
ATOM 883 N N . ALA A 1 114 ? -12.086 -3.67 11.758 1 72.5 114 ALA A N 1
ATOM 884 C CA . ALA A 1 114 ? -12.859 -2.434 11.656 1 72.5 114 ALA A CA 1
ATOM 885 C C . ALA A 1 114 ? -14.039 -2.598 10.711 1 72.5 114 ALA A C 1
ATOM 887 O O . ALA A 1 114 ? -14.836 -1.67 10.531 1 72.5 114 ALA A O 1
ATOM 888 N N . ALA A 1 115 ? -14.094 -3.801 10.164 1 85.38 115 ALA A N 1
ATOM 889 C CA . ALA A 1 115 ? -15.188 -4.043 9.227 1 85.38 115 ALA A CA 1
ATOM 890 C C . ALA A 1 115 ? -16.531 -4.145 9.953 1 85.38 115 ALA A C 1
ATOM 892 O O . ALA A 1 115 ? -16.609 -4.738 11.031 1 85.38 115 ALA A O 1
ATOM 893 N N . THR A 1 116 ? -17.5 -3.533 9.422 1 90 116 THR A N 1
ATOM 894 C CA . THR A 1 116 ? -18.859 -3.621 9.969 1 90 116 THR A CA 1
ATOM 895 C C . THR A 1 116 ? -19.484 -4.965 9.633 1 90 116 THR A C 1
ATOM 897 O O . THR A 1 116 ? -19.047 -5.656 8.719 1 90 116 THR A O 1
ATOM 900 N N . PRO A 1 117 ? -20.5 -5.297 10.32 1 92.25 117 PRO A N 1
ATOM 901 C CA . PRO A 1 117 ? -21.188 -6.555 10.023 1 92.25 117 PRO A CA 1
ATOM 902 C C . PRO A 1 117 ? -21.688 -6.629 8.578 1 92.25 117 PRO A C 1
ATOM 904 O O . PRO A 1 117 ? -21.625 -7.691 7.957 1 92.25 117 PRO A O 1
ATOM 907 N N . SER A 1 118 ? -22.188 -5.508 8.133 1 93.31 118 SER A N 1
ATOM 908 C CA . SER A 1 118 ? -22.672 -5.496 6.758 1 93.31 118 SER A CA 1
ATOM 909 C C . SER A 1 118 ? -21.547 -5.73 5.766 1 93.31 118 SER A C 1
ATOM 911 O O . SER A 1 118 ? -21.719 -6.438 4.773 1 93.31 118 SER A O 1
ATOM 913 N N . MET A 1 119 ? -20.406 -5.16 5.969 1 94.69 119 MET A N 1
ATOM 914 C CA . MET A 1 119 ? -19.234 -5.367 5.117 1 94.69 119 MET A CA 1
ATOM 915 C C . MET A 1 119 ? -18.781 -6.82 5.164 1 94.69 119 MET A C 1
ATOM 917 O O . MET A 1 119 ? -18.484 -7.418 4.129 1 94.69 119 MET A O 1
ATOM 921 N N . ILE A 1 120 ? -18.766 -7.379 6.363 1 94.88 120 ILE A N 1
ATOM 922 C CA . ILE A 1 120 ? -18.359 -8.766 6.57 1 94.88 120 ILE A CA 1
ATOM 923 C C . ILE A 1 120 ? -19.297 -9.703 5.828 1 94.88 120 ILE A C 1
ATOM 925 O O . ILE A 1 120 ? -18.859 -10.633 5.148 1 94.88 120 ILE A O 1
ATOM 929 N N . ALA A 1 121 ? -20.578 -9.438 5.965 1 96.19 121 ALA A N 1
ATOM 930 C CA . ALA A 1 121 ? -21.578 -10.266 5.293 1 96.19 121 ALA A CA 1
ATOM 931 C C . ALA A 1 121 ? -21.375 -10.242 3.779 1 96.19 121 ALA A C 1
ATOM 933 O O . ALA A 1 121 ? -21.484 -11.281 3.117 1 96.19 121 ALA A O 1
ATOM 934 N N . LYS A 1 122 ? -21.109 -9.109 3.232 1 96.75 122 LYS A N 1
ATOM 935 C CA . LYS A 1 122 ? -20.875 -8.977 1.798 1 96.75 122 LYS A CA 1
ATOM 936 C C . LYS A 1 122 ? -19.641 -9.758 1.369 1 96.75 122 LYS A C 1
ATOM 938 O O . LYS A 1 122 ? -19.656 -10.453 0.354 1 96.75 122 LYS A O 1
ATOM 943 N N . ILE A 1 123 ? -18.578 -9.641 2.111 1 96.62 123 ILE A N 1
ATOM 944 C CA . ILE A 1 123 ? -17.328 -10.328 1.831 1 96.62 123 ILE A CA 1
ATOM 945 C C . ILE A 1 123 ? -17.547 -11.836 1.883 1 96.62 123 ILE A C 1
ATOM 947 O O . ILE A 1 123 ? -17.141 -12.562 0.972 1 96.62 123 ILE A O 1
ATOM 951 N N . GLU A 1 124 ? -18.219 -12.266 2.928 1 96.69 124 GLU A N 1
ATOM 952 C CA . GLU A 1 124 ? -18.453 -13.695 3.105 1 96.69 124 GLU A CA 1
ATOM 953 C C . GLU A 1 124 ? -19.359 -14.242 2.002 1 96.69 124 GLU A C 1
ATOM 955 O O . GLU A 1 124 ? -19.172 -15.367 1.534 1 96.69 124 GLU A O 1
ATOM 960 N N . GLY A 1 125 ? -20.391 -13.484 1.669 1 97.56 125 GLY A N 1
ATOM 961 C CA . GLY A 1 125 ? -21.234 -13.867 0.548 1 97.56 125 GLY A CA 1
ATOM 962 C C . GLY A 1 125 ? -20.469 -14.031 -0.748 1 97.56 125 GLY A C 1
ATOM 963 O O . GLY A 1 125 ? -20.688 -14.992 -1.491 1 97.56 125 GLY A O 1
ATOM 964 N N . HIS A 1 126 ? -19.594 -13.117 -0.979 1 97.62 126 HIS A N 1
ATOM 965 C CA . HIS A 1 126 ? -18.734 -13.172 -2.154 1 97.62 126 HIS A CA 1
ATOM 966 C C . HIS A 1 126 ? -17.844 -14.406 -2.125 1 97.62 126 HIS A C 1
ATOM 968 O O . HIS A 1 126 ? -17.719 -15.109 -3.129 1 97.62 126 HIS A O 1
ATOM 974 N N . GLN A 1 127 ? -17.25 -14.703 -1.008 1 97.69 127 GLN A N 1
ATOM 975 C CA . GLN A 1 127 ? -16.359 -15.852 -0.849 1 97.69 127 GLN A CA 1
ATOM 976 C C . GLN A 1 127 ? -17.125 -17.156 -1.038 1 97.69 127 GLN A C 1
ATOM 978 O O . GLN A 1 127 ? -16.641 -18.094 -1.687 1 97.69 127 GLN A O 1
ATOM 983 N N . ARG A 1 128 ? -18.312 -17.203 -0.515 1 97.56 128 ARG A N 1
ATOM 984 C CA . ARG A 1 128 ? -19.156 -18.375 -0.685 1 97.56 128 ARG A CA 1
ATOM 985 C C . ARG A 1 128 ? -19.516 -18.594 -2.154 1 97.56 128 ARG A C 1
ATOM 987 O O . ARG A 1 128 ? -19.484 -19.734 -2.643 1 97.56 128 ARG A O 1
ATOM 994 N N . HIS A 1 129 ? -19.859 -17.531 -2.791 1 97.12 129 HIS A N 1
ATOM 995 C CA . HIS A 1 129 ? -20.203 -17.594 -4.207 1 97.12 129 HIS A CA 1
ATOM 996 C C . HIS A 1 129 ? -19.031 -18.141 -5.031 1 97.12 129 HIS A C 1
ATOM 998 O O . HIS A 1 129 ? -19.219 -19.047 -5.848 1 97.12 129 HIS A O 1
ATOM 1004 N N . ILE A 1 130 ? -17.859 -17.719 -4.805 1 97 130 ILE A N 1
ATOM 1005 C CA . ILE A 1 130 ? -16.703 -18.125 -5.582 1 97 130 ILE A CA 1
ATOM 1006 C C . ILE A 1 130 ? -16.328 -19.562 -5.23 1 97 130 ILE A C 1
ATOM 1008 O O . ILE A 1 130 ? -15.953 -20.344 -6.109 1 97 130 ILE A O 1
ATOM 1012 N N . ALA A 1 131 ? -16.391 -19.891 -3.932 1 96.44 131 ALA A N 1
ATOM 1013 C CA . ALA A 1 131 ? -16.141 -21.266 -3.514 1 96.44 131 ALA A CA 1
ATOM 1014 C C . ALA A 1 131 ? -17.031 -22.234 -4.277 1 96.44 131 ALA A C 1
ATOM 1016 O O . ALA A 1 131 ? -16.547 -23.234 -4.809 1 96.44 131 ALA A O 1
ATOM 1017 N N . HIS A 1 132 ? -18.266 -21.906 -4.344 1 95.31 132 HIS A N 1
ATOM 1018 C CA . HIS A 1 132 ? -19.25 -22.75 -5.016 1 95.31 132 HIS A CA 1
ATOM 1019 C C . HIS A 1 132 ? -19 -22.797 -6.52 1 95.31 132 HIS A C 1
ATOM 1021 O O . HIS A 1 132 ? -18.984 -23.875 -7.121 1 95.31 132 HIS A O 1
ATOM 1027 N N . ALA A 1 133 ? -18.797 -21.688 -7.098 1 95.19 133 ALA A N 1
ATOM 1028 C CA . ALA A 1 133 ? -18.672 -21.562 -8.547 1 95.19 133 ALA A CA 1
ATOM 1029 C C . ALA A 1 133 ? -17.469 -22.344 -9.062 1 95.19 133 ALA A C 1
ATOM 1031 O O . ALA A 1 133 ? -17.531 -22.953 -10.133 1 95.19 133 ALA A O 1
ATOM 1032 N N . TYR A 1 134 ? -16.391 -22.391 -8.328 1 94.88 134 TYR A N 1
ATOM 1033 C CA . TYR A 1 134 ? -15.156 -22.969 -8.859 1 94.88 134 TYR A CA 1
ATOM 1034 C C . TYR A 1 134 ? -14.82 -24.281 -8.141 1 94.88 134 TYR A C 1
ATOM 1036 O O . TYR A 1 134 ? -13.75 -24.844 -8.359 1 94.88 134 TYR A O 1
ATOM 1044 N N . GLY A 1 135 ? -15.641 -24.688 -7.254 1 93.81 135 GLY A N 1
ATOM 1045 C CA . GLY A 1 135 ? -15.492 -25.984 -6.625 1 93.81 135 GLY A CA 1
ATOM 1046 C C . GLY A 1 135 ? -14.336 -26.047 -5.645 1 93.81 135 GLY A C 1
ATOM 1047 O O . GLY A 1 135 ? -13.594 -27.031 -5.617 1 93.81 135 GLY A O 1
ATOM 1048 N N . ILE A 1 136 ? -14.078 -25.031 -4.855 1 94.5 136 ILE A N 1
ATOM 1049 C CA . ILE A 1 136 ? -13.062 -25.031 -3.811 1 94.5 136 ILE A CA 1
ATOM 1050 C C . ILE A 1 136 ? -13.719 -24.781 -2.455 1 94.5 136 ILE A C 1
ATOM 1052 O O . ILE A 1 136 ? -14.891 -24.406 -2.385 1 94.5 136 ILE A O 1
ATOM 1056 N N . SER A 1 137 ? -12.969 -25.047 -1.391 1 96.5 137 SER A N 1
ATOM 1057 C CA . SER A 1 137 ? -13.531 -24.859 -0.058 1 96.5 137 SER A CA 1
ATOM 1058 C C . SER A 1 137 ? -13.703 -23.375 0.262 1 96.5 137 SER A C 1
ATOM 1060 O O . SER A 1 137 ? -13.094 -22.531 -0.375 1 96.5 137 SER A O 1
ATOM 1062 N N . ARG A 1 138 ? -14.539 -23.047 1.195 1 96.88 138 ARG A N 1
ATOM 1063 C CA . ARG A 1 138 ? -14.734 -21.672 1.651 1 96.88 138 ARG A CA 1
ATOM 1064 C C . ARG A 1 138 ? -13.43 -21.078 2.17 1 96.88 138 ARG A C 1
ATOM 1066 O O . ARG A 1 138 ? -13.156 -19.891 1.952 1 96.88 138 ARG A O 1
ATOM 1073 N N . GLU A 1 139 ? -12.695 -21.875 2.865 1 96.62 139 GLU A N 1
ATOM 1074 C CA . GLU A 1 139 ? -11.422 -21.422 3.406 1 96.62 139 GLU A CA 1
ATOM 1075 C C . GLU A 1 139 ? -10.438 -21.078 2.289 1 96.62 139 GLU A C 1
ATOM 1077 O O . GLU A 1 139 ? -9.711 -20.078 2.371 1 96.62 139 GLU A O 1
ATOM 1082 N N . GLN A 1 140 ? -10.461 -21.875 1.299 1 96.88 140 GLN A N 1
ATOM 1083 C CA . GLN A 1 140 ? -9.609 -21.625 0.138 1 96.88 140 GLN A CA 1
ATOM 1084 C C . GLN A 1 140 ? -10.031 -20.344 -0.583 1 96.88 140 GLN A C 1
ATOM 1086 O O . GLN A 1 140 ? -9.188 -19.531 -0.953 1 96.88 140 GLN A O 1
ATOM 1091 N N . ALA A 1 141 ? -11.312 -20.219 -0.797 1 97.25 141 ALA A N 1
ATOM 1092 C CA . ALA A 1 141 ? -11.82 -19 -1.425 1 97.25 141 ALA A CA 1
ATOM 1093 C C . ALA A 1 141 ? -11.477 -17.766 -0.596 1 97.25 141 ALA A C 1
ATOM 1095 O O . ALA A 1 141 ? -11.078 -16.734 -1.144 1 97.25 141 ALA A O 1
ATOM 1096 N N . ARG A 1 142 ? -11.625 -17.844 0.701 1 96.81 142 ARG A N 1
ATOM 1097 C CA . ARG A 1 142 ? -11.266 -16.75 1.599 1 96.81 142 ARG A CA 1
ATOM 1098 C C . ARG A 1 142 ? -9.797 -16.375 1.445 1 96.81 142 ARG A C 1
ATOM 1100 O O . ARG A 1 142 ? -9.469 -15.195 1.293 1 96.81 142 ARG A O 1
ATOM 1107 N N . MET A 1 143 ? -8.969 -17.312 1.473 1 96.06 143 MET A N 1
ATOM 1108 C CA . MET A 1 143 ? -7.531 -17.062 1.372 1 96.06 143 MET A CA 1
ATOM 1109 C C . MET A 1 143 ? -7.188 -16.391 0.054 1 96.06 143 MET A C 1
ATOM 1111 O O . MET A 1 143 ? -6.457 -15.391 0.037 1 96.06 143 MET A O 1
ATOM 1115 N N . LEU A 1 144 ? -7.75 -16.875 -1.042 1 96.88 144 LEU A N 1
ATOM 1116 C CA . LEU A 1 144 ? -7.48 -16.328 -2.371 1 96.88 144 LEU A CA 1
ATOM 1117 C C . LEU A 1 144 ? -7.953 -14.891 -2.479 1 96.88 144 LEU A C 1
ATOM 1119 O O . LEU A 1 144 ? -7.176 -14 -2.838 1 96.88 144 LEU A O 1
ATOM 1123 N N . LEU A 1 145 ? -9.156 -14.711 -2.129 1 97.69 145 LEU A N 1
ATOM 1124 C CA . LEU A 1 145 ? -9.812 -13.43 -2.367 1 97.69 145 LEU A CA 1
ATOM 1125 C C . LEU A 1 145 ? -9.312 -12.375 -1.383 1 97.69 145 LEU A C 1
ATOM 1127 O O . LEU A 1 145 ? -9.109 -11.219 -1.756 1 97.69 145 LEU A O 1
ATOM 1131 N N . ALA A 1 146 ? -9.117 -12.766 -0.122 1 96.56 146 ALA A N 1
ATOM 1132 C CA . ALA A 1 146 ? -8.602 -11.828 0.877 1 96.56 146 ALA A CA 1
ATOM 1133 C C . ALA A 1 146 ? -7.191 -11.367 0.521 1 96.56 146 ALA A C 1
ATOM 1135 O O . ALA A 1 146 ? -6.883 -10.18 0.608 1 96.56 146 ALA A O 1
ATOM 1136 N N . THR A 1 147 ? -6.375 -12.305 0.071 1 97.56 147 THR A N 1
ATOM 1137 C CA . THR A 1 147 ? -5 -11.977 -0.282 1 97.56 147 THR A CA 1
ATOM 1138 C C . THR A 1 147 ? -4.961 -11.016 -1.47 1 97.56 147 THR A C 1
ATOM 1140 O O . THR A 1 147 ? -4.285 -9.992 -1.423 1 97.56 147 THR A O 1
ATOM 1143 N N . VAL A 1 148 ? -5.711 -11.336 -2.488 1 98.25 148 VAL A N 1
ATOM 1144 C CA . VAL A 1 148 ? -5.734 -10.523 -3.701 1 98.25 148 VAL A CA 1
ATOM 1145 C C . VAL A 1 148 ? -6.289 -9.133 -3.385 1 98.25 148 VAL A C 1
ATOM 1147 O O . VAL A 1 148 ? -5.703 -8.125 -3.77 1 98.25 148 VAL A O 1
ATOM 1150 N N . ALA A 1 149 ? -7.359 -9.102 -2.676 1 97.75 149 ALA A N 1
ATOM 1151 C CA . ALA A 1 149 ? -7.996 -7.828 -2.346 1 97.75 149 ALA A CA 1
ATOM 1152 C C . ALA A 1 149 ? -7.09 -6.973 -1.464 1 97.75 149 ALA A C 1
ATOM 1154 O O . ALA A 1 149 ? -6.891 -5.785 -1.734 1 97.75 149 ALA A O 1
ATOM 1155 N N . PHE A 1 150 ? -6.551 -7.547 -0.426 1 97.25 150 PHE A N 1
ATOM 1156 C CA . PHE A 1 150 ? -5.727 -6.832 0.54 1 97.25 150 PHE A CA 1
ATOM 1157 C C . PHE A 1 150 ? -4.516 -6.203 -0.141 1 97.25 150 PHE A C 1
ATOM 1159 O O . PHE A 1 150 ? -4.273 -5.004 -0.006 1 97.25 150 PHE A O 1
ATOM 1166 N N . HIS A 1 151 ? -3.787 -6.949 -0.889 1 98.19 151 HIS A N 1
ATOM 1167 C CA . HIS A 1 151 ? -2.578 -6.465 -1.547 1 98.19 151 HIS A CA 1
ATOM 1168 C C . HIS A 1 151 ? -2.912 -5.445 -2.631 1 98.19 151 HIS A C 1
ATOM 1170 O O . HIS A 1 151 ? -2.262 -4.402 -2.727 1 98.19 151 HIS A O 1
ATOM 1176 N N . CYS A 1 152 ? -3.91 -5.773 -3.42 1 98.56 152 CYS A N 1
ATOM 1177 C CA . CYS A 1 152 ? -4.285 -4.848 -4.48 1 98.56 152 CYS A CA 1
ATOM 1178 C C . CYS A 1 152 ? -4.723 -3.506 -3.904 1 98.56 152 CYS A C 1
ATOM 1180 O O . CYS A 1 152 ? -4.32 -2.451 -4.395 1 98.56 152 CYS A O 1
ATOM 1182 N N . MET A 1 153 ? -5.52 -3.525 -2.84 1 97.62 153 MET A N 1
ATOM 1183 C CA . MET A 1 153 ? -5.98 -2.283 -2.227 1 97.62 153 MET A CA 1
ATOM 1184 C C . MET A 1 153 ? -4.809 -1.476 -1.684 1 97.62 153 MET A C 1
ATOM 1186 O O . MET A 1 153 ? -4.727 -0.266 -1.903 1 97.62 153 MET A O 1
ATOM 1190 N N . ALA A 1 154 ? -3.971 -2.168 -0.992 1 97.06 154 ALA A N 1
ATOM 1191 C CA . ALA A 1 154 ? -2.832 -1.49 -0.375 1 97.06 154 ALA A CA 1
ATOM 1192 C C . ALA A 1 154 ? -1.926 -0.867 -1.433 1 97.06 154 ALA A C 1
ATOM 1194 O O . ALA A 1 154 ? -1.573 0.311 -1.342 1 97.06 154 ALA A O 1
ATOM 1195 N N . VAL A 1 155 ? -1.565 -1.588 -2.48 1 97.88 155 VAL A N 1
ATOM 1196 C CA . VAL A 1 155 ? -0.646 -1.106 -3.506 1 97.88 155 VAL A CA 1
ATOM 1197 C C . VAL A 1 155 ? -1.319 -0.013 -4.332 1 97.88 155 VAL A C 1
ATOM 1199 O O . VAL A 1 155 ? -0.714 1.024 -4.613 1 97.88 155 VAL A O 1
ATOM 1202 N N . ALA A 1 156 ? -2.557 -0.25 -4.699 1 97.62 156 ALA A N 1
ATOM 1203 C CA . ALA A 1 156 ? -3.289 0.759 -5.461 1 97.62 156 ALA A CA 1
ATOM 1204 C C . ALA A 1 156 ? -3.395 2.064 -4.68 1 97.62 156 ALA A C 1
ATOM 1206 O O . ALA A 1 156 ? -3.211 3.148 -5.238 1 97.62 156 ALA A O 1
ATOM 1207 N N . ASP A 1 157 ? -3.699 1.922 -3.412 1 95.88 157 ASP A N 1
ATOM 1208 C CA . ASP A 1 157 ? -3.797 3.113 -2.574 1 95.88 157 ASP A CA 1
ATOM 1209 C C . ASP A 1 157 ? -2.486 3.896 -2.58 1 95.88 157 ASP A C 1
ATOM 1211 O O . ASP A 1 157 ? -2.492 5.129 -2.66 1 95.88 157 ASP A O 1
ATOM 1215 N N . THR A 1 158 ? -1.442 3.209 -2.486 1 94.19 158 THR A N 1
ATOM 1216 C CA . THR A 1 158 ? -0.129 3.844 -2.514 1 94.19 158 THR A CA 1
ATOM 1217 C C . THR A 1 158 ? 0.115 4.52 -3.859 1 94.19 158 THR A C 1
ATOM 1219 O O . THR A 1 158 ? 0.529 5.68 -3.91 1 94.19 158 THR A O 1
ATOM 1222 N N . VAL A 1 159 ? -0.152 3.865 -4.941 1 94.31 159 VAL A N 1
ATOM 1223 C CA . VAL A 1 159 ? 0.067 4.367 -6.293 1 94.31 159 VAL A CA 1
ATOM 1224 C C . VAL A 1 159 ? -0.711 5.668 -6.496 1 94.31 159 VAL A C 1
ATOM 1226 O O . VAL A 1 159 ? -0.144 6.68 -6.91 1 94.31 159 VAL A O 1
ATOM 1229 N N . TYR A 1 160 ? -1.899 5.691 -6.086 1 93 160 TYR A N 1
ATOM 1230 C CA . TYR A 1 160 ? -2.756 6.82 -6.43 1 93 160 TYR A CA 1
ATOM 1231 C C . TYR A 1 160 ? -2.619 7.941 -5.406 1 93 160 TYR A C 1
ATOM 1233 O O . TYR A 1 160 ? -2.867 9.109 -5.719 1 93 160 TYR A O 1
ATOM 1241 N N . SER A 1 161 ? -2.242 7.578 -4.18 1 88.88 161 SER A N 1
ATOM 1242 C CA . SER A 1 161 ? -1.967 8.625 -3.197 1 88.88 161 SER A CA 1
ATOM 1243 C C . SER A 1 161 ? -0.657 9.344 -3.506 1 88.88 161 SER A C 1
ATOM 1245 O O . SER A 1 161 ? -0.569 10.562 -3.385 1 88.88 161 SER A O 1
ATOM 1247 N N . VAL A 1 162 ? 0.356 8.633 -3.879 1 80.62 162 VAL A N 1
ATOM 1248 C CA . VAL A 1 162 ? 1.682 9.18 -4.156 1 80.62 162 VAL A CA 1
ATOM 1249 C C . VAL A 1 162 ? 1.651 9.977 -5.457 1 80.62 162 VAL A C 1
ATOM 1251 O O . VAL A 1 162 ? 2.271 11.039 -5.559 1 80.62 162 VAL A O 1
ATOM 1254 N N . ALA A 1 163 ? 0.979 9.445 -6.391 1 70.62 163 ALA A N 1
ATOM 1255 C CA . ALA A 1 163 ? 0.85 10.148 -7.664 1 70.62 163 ALA A CA 1
ATOM 1256 C C . ALA A 1 163 ? 0.22 11.523 -7.465 1 70.62 163 ALA A C 1
ATOM 1258 O O . ALA A 1 163 ? 0.491 12.453 -8.227 1 70.62 163 ALA A O 1
ATOM 1259 N N . GLY A 1 164 ? -0.522 11.695 -6.383 1 69 164 GLY A N 1
ATOM 1260 C CA . GLY A 1 164 ? -1.209 12.945 -6.121 1 69 164 GLY A CA 1
ATOM 1261 C C . GLY A 1 164 ? -0.344 13.969 -5.402 1 69 164 GLY A C 1
ATOM 1262 O O . GLY A 1 164 ? -0.696 15.141 -5.324 1 69 164 GLY A O 1
ATOM 1263 N N . LEU A 1 165 ? 0.67 13.531 -4.652 1 67.12 165 LEU A N 1
ATOM 1264 C CA . LEU A 1 165 ? 1.481 14.406 -3.811 1 67.12 165 LEU A CA 1
ATOM 1265 C C . LEU A 1 165 ? 2.33 15.344 -4.66 1 67.12 165 LEU A C 1
ATOM 1267 O O . LEU A 1 165 ? 2.609 16.469 -4.254 1 67.12 165 LEU A O 1
ATOM 1271 N N . GLU A 1 166 ? 3.105 14.938 -5.762 1 59.12 166 GLU A N 1
ATOM 1272 C CA . GLU A 1 166 ? 4.336 15.664 -6.047 1 59.12 166 GLU A CA 1
ATOM 1273 C C . GLU A 1 166 ? 4.25 16.406 -7.379 1 59.12 166 GLU A C 1
ATOM 1275 O O . GLU A 1 166 ? 5.152 17.172 -7.734 1 59.12 166 GLU A O 1
ATOM 1280 N N . PRO A 1 167 ? 3.826 15.867 -8.492 1 55.88 167 PRO A N 1
ATOM 1281 C CA . PRO A 1 167 ? 4.582 16.344 -9.648 1 55.88 167 PRO A CA 1
ATOM 1282 C C . PRO A 1 167 ? 4.262 17.797 -10 1 55.88 167 PRO A C 1
ATOM 1284 O O . PRO A 1 167 ? 3.131 18.25 -9.805 1 55.88 167 PRO A O 1
ATOM 1287 N N . VAL A 1 168 ? 5.406 18.578 -9.953 1 53.25 168 VAL A N 1
ATOM 1288 C CA . VAL A 1 168 ? 5.336 19.938 -10.461 1 53.25 168 VAL A CA 1
ATOM 1289 C C . VAL A 1 168 ? 4.625 19.969 -11.805 1 53.25 168 VAL A C 1
ATOM 1291 O O . VAL A 1 168 ? 3.82 20.859 -12.078 1 53.25 168 VAL A O 1
ATOM 1294 N N . VAL A 1 169 ? 4.992 19.094 -12.68 1 58.38 169 VAL A N 1
ATOM 1295 C CA . VAL A 1 169 ? 4.492 19.125 -14.047 1 58.38 169 VAL A CA 1
ATOM 1296 C C . VAL A 1 169 ? 3.555 17.953 -14.289 1 58.38 169 VAL A C 1
ATOM 1298 O O . VAL A 1 169 ? 3.854 16.828 -13.898 1 58.38 169 VAL A O 1
ATOM 1301 N N . ASP A 1 170 ? 2.436 18.234 -14.773 1 62.72 170 ASP A N 1
ATOM 1302 C CA . ASP A 1 170 ? 1.35 17.297 -15.055 1 62.72 170 ASP A CA 1
ATOM 1303 C C . ASP A 1 170 ? 1.854 16.094 -15.836 1 62.72 170 ASP A C 1
ATOM 1305 O O . ASP A 1 170 ? 1.482 14.953 -15.539 1 62.72 170 ASP A O 1
ATOM 1309 N N . ALA A 1 171 ? 2.715 16.344 -16.891 1 62.91 171 ALA A N 1
ATOM 1310 C CA . ALA A 1 171 ? 3.229 15.266 -17.719 1 62.91 171 ALA A CA 1
ATOM 1311 C C . ALA A 1 171 ? 4.09 14.297 -16.922 1 62.91 171 ALA A C 1
ATOM 1313 O O . ALA A 1 171 ? 4.039 13.086 -17.125 1 62.91 171 ALA A O 1
ATOM 1314 N N . ALA A 1 172 ? 4.742 14.828 -16.062 1 73.19 172 ALA A N 1
ATOM 1315 C CA . ALA A 1 172 ? 5.613 14.023 -15.211 1 73.19 172 ALA A CA 1
ATOM 1316 C C . ALA A 1 172 ? 4.801 13.18 -14.227 1 73.19 172 ALA A C 1
ATOM 1318 O O . ALA A 1 172 ? 5.125 12.016 -13.977 1 73.19 172 ALA A O 1
ATOM 1319 N N . ARG A 1 173 ? 3.654 13.789 -13.93 1 79.31 173 ARG A N 1
ATOM 1320 C CA . ARG A 1 173 ? 2.77 13.07 -13.016 1 79.31 173 ARG A CA 1
ATOM 1321 C C . ARG A 1 173 ? 2.148 11.859 -13.703 1 79.31 173 ARG A C 1
ATOM 1323 O O . ARG A 1 173 ? 2.107 10.766 -13.125 1 79.31 173 ARG A O 1
ATOM 1330 N N . ALA A 1 174 ? 1.684 12.117 -14.875 1 82.5 174 ALA A N 1
ATOM 1331 C CA . ALA A 1 174 ? 1.045 11.047 -15.641 1 82.5 174 ALA A CA 1
ATOM 1332 C C . ALA A 1 174 ? 2.025 9.914 -15.914 1 82.5 174 ALA A C 1
ATOM 1334 O O . ALA A 1 174 ? 1.659 8.734 -15.844 1 82.5 174 ALA A O 1
ATOM 1335 N N . ALA A 1 175 ? 3.191 10.25 -16.266 1 85.06 175 ALA A N 1
ATOM 1336 C CA . ALA A 1 175 ? 4.215 9.242 -16.547 1 85.06 175 ALA A CA 1
ATOM 1337 C C . ALA A 1 175 ? 4.566 8.445 -15.289 1 85.06 175 ALA A C 1
ATOM 1339 O O . ALA A 1 175 ? 4.746 7.227 -15.359 1 85.06 175 ALA A O 1
ATOM 1340 N N . GLU A 1 176 ? 4.59 9.102 -14.172 1 84.56 176 GLU A N 1
ATOM 1341 C CA . GLU A 1 176 ? 4.887 8.438 -12.898 1 84.56 176 GLU A CA 1
ATOM 1342 C C . GLU A 1 176 ? 3.77 7.477 -12.508 1 84.56 176 GLU A C 1
ATOM 1344 O O . GLU A 1 176 ? 4.035 6.352 -12.078 1 84.56 176 GLU A O 1
ATOM 1349 N N . GLU A 1 177 ? 2.58 7.984 -12.664 1 88.38 177 GLU A N 1
ATOM 1350 C CA . GLU A 1 177 ? 1.432 7.141 -12.344 1 88.38 177 GLU A CA 1
ATOM 1351 C C . GLU A 1 177 ? 1.395 5.898 -13.227 1 88.38 177 GLU A C 1
ATOM 1353 O O . GLU A 1 177 ? 1.187 4.785 -12.734 1 88.38 177 GLU A O 1
ATOM 1358 N N . ALA A 1 178 ? 1.64 6.109 -14.492 1 90.62 178 ALA A N 1
ATOM 1359 C CA . ALA A 1 178 ? 1.638 4.996 -15.438 1 90.62 178 ALA A CA 1
ATOM 1360 C C . ALA A 1 178 ? 2.715 3.977 -15.086 1 90.62 178 ALA A C 1
ATOM 1362 O O . ALA A 1 178 ? 2.492 2.768 -15.188 1 90.62 178 ALA A O 1
ATOM 1363 N N . GLU A 1 179 ? 3.832 4.461 -14.734 1 89.56 179 GLU A N 1
ATOM 1364 C CA . GLU A 1 179 ? 4.934 3.584 -14.344 1 89.56 179 GLU A CA 1
ATOM 1365 C C . GLU A 1 179 ? 4.574 2.754 -13.117 1 89.56 179 GLU A C 1
ATOM 1367 O O . GLU A 1 179 ? 4.828 1.549 -13.078 1 89.56 179 GLU A O 1
ATOM 1372 N N . MET A 1 180 ? 4.02 3.398 -12.133 1 92.88 180 MET A N 1
ATOM 1373 C CA . MET A 1 180 ? 3.652 2.689 -10.906 1 92.88 180 MET A CA 1
ATOM 1374 C C . MET A 1 180 ? 2.502 1.723 -11.164 1 92.88 180 MET A C 1
ATOM 1376 O O . MET A 1 180 ? 2.451 0.639 -10.578 1 92.88 180 MET A O 1
ATOM 1380 N N . GLU A 1 181 ? 1.589 2.143 -12.07 1 94.56 181 GLU A N 1
ATOM 1381 C CA . GLU A 1 181 ? 0.498 1.247 -12.438 1 94.56 181 GLU A CA 1
ATOM 1382 C C . GLU A 1 181 ? 1.025 -0.016 -13.117 1 94.56 181 GLU A C 1
ATOM 1384 O O . GLU A 1 181 ? 0.497 -1.108 -12.898 1 94.56 181 GLU A O 1
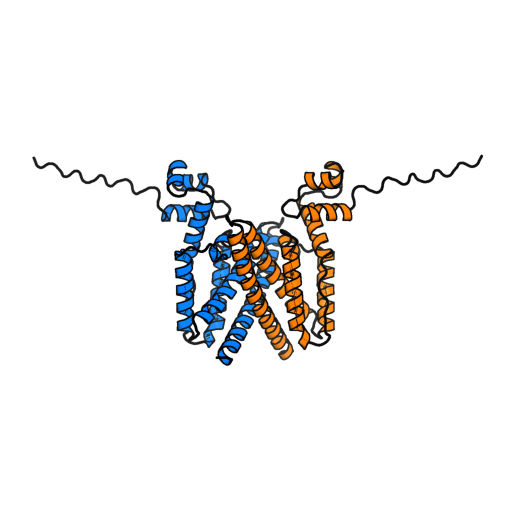ATOM 1389 N N . ALA A 1 182 ? 2.025 0.183 -13.945 1 94.25 182 ALA A N 1
ATOM 1390 C CA . ALA A 1 182 ? 2.645 -0.971 -14.594 1 94.25 182 ALA A CA 1
ATOM 1391 C C . ALA A 1 182 ? 3.252 -1.918 -13.562 1 94.25 182 ALA A C 1
ATOM 1393 O O . ALA A 1 182 ? 3.146 -3.139 -13.695 1 94.25 182 ALA A O 1
ATOM 1394 N N . GLU A 1 183 ? 3.896 -1.375 -12.555 1 94.12 183 GLU A N 1
ATOM 1395 C CA . GLU A 1 183 ? 4.465 -2.182 -11.477 1 94.12 183 GLU A CA 1
ATOM 1396 C C . GLU A 1 183 ? 3.375 -2.889 -10.68 1 94.12 183 GLU A C 1
ATOM 1398 O O . GLU A 1 183 ? 3.521 -4.059 -10.32 1 94.12 183 GLU A O 1
ATOM 1403 N N . LEU A 1 184 ? 2.316 -2.148 -10.406 1 97.12 184 LEU A N 1
ATOM 1404 C CA . LEU A 1 184 ? 1.162 -2.734 -9.734 1 97.12 184 LEU A CA 1
ATOM 1405 C C . LEU A 1 184 ? 0.621 -3.924 -10.523 1 97.12 184 LEU A C 1
ATOM 1407 O O . LEU A 1 184 ? 0.422 -5.004 -9.961 1 97.12 184 LEU A O 1
ATOM 1411 N N . ASP A 1 185 ? 0.445 -3.754 -11.828 1 97.25 185 ASP A N 1
ATOM 1412 C CA . ASP A 1 185 ? -0.096 -4.797 -12.688 1 97.25 185 ASP A CA 1
ATOM 1413 C C . ASP A 1 185 ? 0.805 -6.031 -12.695 1 97.25 185 ASP A C 1
ATOM 1415 O O . ASP A 1 185 ? 0.325 -7.156 -12.539 1 97.25 185 ASP A O 1
ATOM 1419 N N . GLN A 1 186 ? 2.041 -5.789 -12.867 1 96.25 186 GLN A N 1
ATOM 1420 C CA . GLN A 1 186 ? 3 -6.891 -12.891 1 96.25 186 GLN A CA 1
ATOM 1421 C C . GLN A 1 186 ? 2.99 -7.656 -11.57 1 96.25 186 GLN A C 1
ATOM 1423 O O . GLN A 1 186 ? 3.01 -8.891 -11.562 1 96.25 186 GLN A O 1
ATOM 1428 N N . GLY A 1 187 ? 3.01 -6.938 -10.484 1 98.25 187 GLY A N 1
ATOM 1429 C CA . GLY A 1 187 ? 2.996 -7.57 -9.172 1 98.25 187 GLY A CA 1
ATOM 1430 C C . GLY A 1 187 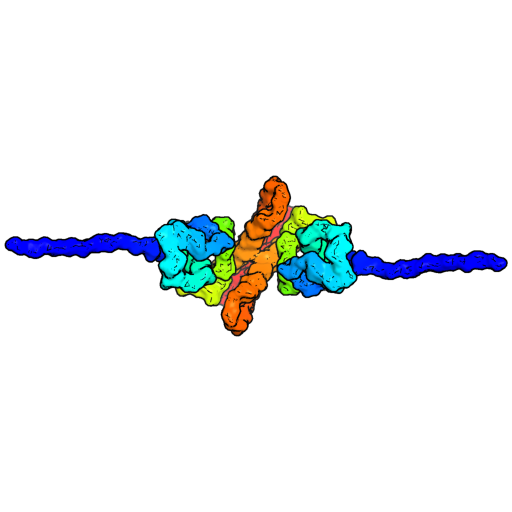? 1.731 -8.359 -8.906 1 98.25 187 GLY A C 1
ATOM 1431 O O . GLY A 1 187 ? 1.784 -9.453 -8.328 1 98.25 187 GLY A O 1
ATOM 1432 N N . MET A 1 188 ? 0.628 -7.836 -9.312 1 98.62 188 MET A N 1
ATOM 1433 C CA . MET A 1 188 ? -0.628 -8.547 -9.094 1 98.62 188 MET A CA 1
ATOM 1434 C C . MET A 1 188 ? -0.713 -9.789 -9.977 1 98.62 188 MET A C 1
ATOM 1436 O O . MET A 1 188 ? -1.282 -10.805 -9.57 1 98.62 188 MET A O 1
ATOM 1440 N N . GLN A 1 189 ? -0.193 -9.68 -11.195 1 98.12 189 GLN A N 1
ATOM 1441 C CA . GLN A 1 189 ? -0.115 -10.875 -12.031 1 98.12 189 GLN A CA 1
ATOM 1442 C C . GLN A 1 189 ? 0.707 -11.969 -11.352 1 98.12 189 GLN A C 1
ATOM 1444 O O . GLN A 1 189 ? 0.293 -13.125 -11.312 1 98.12 189 GLN A O 1
ATOM 1449 N N . ALA A 1 190 ? 1.849 -11.617 -10.828 1 98.56 190 ALA A N 1
ATOM 1450 C CA . ALA A 1 190 ? 2.689 -12.562 -10.102 1 98.56 190 ALA A CA 1
ATOM 1451 C C . ALA A 1 190 ? 1.959 -13.117 -8.883 1 98.56 190 ALA A C 1
ATOM 1453 O O . ALA A 1 190 ? 2.004 -14.328 -8.617 1 98.56 190 ALA A O 1
ATOM 1454 N N . LEU A 1 191 ? 1.297 -12.242 -8.148 1 98.69 191 LEU A N 1
ATOM 1455 C CA . LEU A 1 191 ? 0.579 -12.648 -6.949 1 98.69 191 LEU A CA 1
ATOM 1456 C C . LEU A 1 191 ? -0.516 -13.656 -7.285 1 98.69 191 LEU A C 1
ATOM 1458 O O . LEU A 1 191 ? -0.688 -14.656 -6.582 1 98.69 191 LEU A O 1
ATOM 1462 N N . ILE A 1 192 ? -1.221 -13.414 -8.359 1 98.56 192 ILE A N 1
ATOM 1463 C CA . ILE A 1 192 ? -2.295 -14.305 -8.789 1 98.56 192 ILE A CA 1
ATOM 1464 C C . ILE A 1 192 ? -1.718 -15.672 -9.148 1 98.56 192 ILE A C 1
ATOM 1466 O O . ILE A 1 192 ? -2.246 -16.703 -8.727 1 98.56 192 ILE A O 1
ATOM 1470 N N . ILE A 1 193 ? -0.631 -15.703 -9.906 1 98.12 193 ILE A N 1
ATOM 1471 C CA . ILE A 1 193 ? 0.04 -16.953 -10.242 1 98.12 193 ILE A CA 1
ATOM 1472 C C . ILE A 1 193 ? 0.442 -17.688 -8.969 1 98.12 193 ILE A C 1
ATOM 1474 O O . ILE A 1 193 ? 0.229 -18.891 -8.844 1 98.12 193 ILE A O 1
ATOM 1478 N N . GLY A 1 194 ? 0.951 -16.969 -8.031 1 98.5 194 GLY A N 1
ATOM 1479 C CA . GLY A 1 194 ? 1.429 -17.547 -6.789 1 98.5 194 GLY A CA 1
ATOM 1480 C C . GLY A 1 194 ? 0.314 -18.109 -5.922 1 98.5 194 GLY A C 1
ATOM 1481 O O . GLY A 1 194 ? 0.435 -19.203 -5.371 1 98.5 194 GLY A O 1
ATOM 1482 N N . VAL A 1 195 ? -0.767 -17.312 -5.73 1 97.81 195 VAL A N 1
ATOM 1483 C CA . VAL A 1 195 ? -1.854 -17.781 -4.875 1 97.81 195 VAL A CA 1
ATOM 1484 C C . VAL A 1 195 ? -2.51 -19.016 -5.496 1 97.81 195 VAL A C 1
ATOM 1486 O O . VAL A 1 195 ? -2.969 -19.906 -4.781 1 97.81 195 VAL A O 1
ATOM 1489 N N . LEU A 1 196 ? -2.568 -19.094 -6.812 1 97.44 196 LEU A N 1
ATOM 1490 C CA . LEU A 1 196 ? -3.131 -20.266 -7.477 1 97.44 196 LEU A CA 1
ATOM 1491 C C . LEU A 1 196 ? -2.213 -21.484 -7.316 1 97.44 196 LEU A C 1
ATOM 1493 O O . LEU A 1 196 ? -2.688 -22.609 -7.16 1 97.44 196 LEU A O 1
ATOM 1497 N N . ALA A 1 197 ? -0.936 -21.281 -7.379 1 97 197 ALA A N 1
ATOM 1498 C CA . ALA A 1 197 ? 0.008 -22.359 -7.121 1 97 197 ALA A CA 1
ATOM 1499 C C . ALA A 1 197 ? -0.139 -22.891 -5.699 1 97 197 ALA A C 1
ATOM 1501 O O . ALA A 1 197 ? -0.087 -24.109 -5.473 1 97 197 ALA A O 1
ATOM 1502 N N . MET A 1 198 ? -0.309 -22 -4.777 1 96.19 198 MET A N 1
ATOM 1503 C CA . MET A 1 198 ? -0.507 -22.391 -3.387 1 96.19 198 MET A CA 1
ATOM 1504 C C . MET A 1 198 ? -1.799 -23.188 -3.227 1 96.19 198 MET A C 1
ATOM 1506 O O . MET A 1 198 ? -1.85 -24.156 -2.457 1 96.19 198 MET A O 1
ATOM 1510 N N . LEU A 1 199 ? -2.811 -22.703 -3.889 1 95.31 199 LEU A N 1
ATOM 1511 C CA . LEU A 1 199 ? -4.082 -23.422 -3.869 1 95.31 199 LEU A CA 1
ATOM 1512 C C . LEU A 1 199 ? -3.91 -24.844 -4.383 1 95.31 199 LEU A C 1
ATOM 1514 O O . LEU A 1 199 ? -4.418 -25.797 -3.781 1 95.31 199 LEU A O 1
ATOM 1518 N N . GLU A 1 200 ? -3.189 -25.047 -5.5 1 94.31 200 GLU A N 1
ATOM 1519 C CA . GLU A 1 200 ? -2.961 -26.359 -6.09 1 94.31 200 GLU A CA 1
ATOM 1520 C C . GLU A 1 200 ? -2.189 -27.266 -5.133 1 94.31 200 GLU A C 1
ATOM 1522 O O . GLU A 1 200 ? -2.469 -28.453 -5.039 1 94.31 200 GLU A O 1
ATOM 1527 N N . ASP A 1 201 ? -1.268 -26.703 -4.469 1 93.12 201 ASP A N 1
ATOM 1528 C CA . ASP A 1 201 ? -0.504 -27.469 -3.49 1 93.12 201 ASP A CA 1
ATOM 1529 C C . ASP A 1 201 ? -1.397 -27.938 -2.346 1 93.12 201 ASP A C 1
ATOM 1531 O O . ASP A 1 201 ? -1.263 -29.062 -1.87 1 93.12 201 ASP A O 1
ATOM 1535 N N . ASP A 1 202 ? -2.256 -27.047 -1.896 1 90.12 202 ASP A N 1
ATOM 1536 C CA . ASP A 1 202 ? -3.193 -27.375 -0.829 1 90.12 202 ASP A CA 1
ATOM 1537 C C . ASP A 1 202 ? -4.164 -28.469 -1.27 1 90.12 202 ASP A C 1
ATOM 1539 O O . ASP A 1 202 ? -4.508 -29.359 -0.482 1 90.12 202 ASP A O 1
ATOM 1543 N N . LEU A 1 203 ? -4.582 -28.469 -2.527 1 86 203 LEU A N 1
ATOM 1544 C CA . LEU A 1 203 ? -5.516 -29.453 -3.072 1 86 203 LEU A CA 1
ATOM 1545 C C . LEU A 1 203 ? -4.852 -30.812 -3.221 1 86 203 LEU A C 1
ATOM 1547 O O . LEU A 1 203 ? -5.512 -31.844 -3.107 1 86 203 LEU A O 1
ATOM 1551 N N . ARG A 1 204 ? -3.596 -30.766 -3.428 1 87.56 204 ARG A N 1
ATOM 1552 C CA . ARG A 1 204 ? -2.857 -32.031 -3.551 1 87.56 204 ARG A CA 1
ATOM 1553 C C . ARG A 1 204 ? -2.625 -32.656 -2.184 1 87.56 204 ARG A C 1
ATOM 1555 O O . ARG A 1 204 ? -2.504 -33.875 -2.072 1 87.56 204 ARG A O 1
ATOM 1562 N N . ARG A 1 205 ? -2.574 -31.922 -1.207 1 84.69 205 ARG A N 1
ATOM 1563 C CA . ARG A 1 205 ? -2.324 -32.406 0.142 1 84.69 205 ARG A CA 1
ATOM 1564 C C . ARG A 1 205 ? -3.605 -32.938 0.775 1 84.69 205 ARG A C 1
ATOM 1566 O O . ARG A 1 205 ? -3.557 -33.688 1.757 1 84.69 205 ARG A O 1
ATOM 1573 N N . THR A 1 206 ? -4.727 -32.531 0.349 1 72.5 206 THR A N 1
ATOM 1574 C CA . THR A 1 206 ? -5.996 -33 0.89 1 72.5 206 THR A CA 1
ATOM 1575 C C . THR A 1 206 ? -6.57 -34.125 0.021 1 72.5 206 THR A C 1
ATOM 1577 O O . THR A 1 206 ? -7.184 -35.062 0.533 1 72.5 206 THR A O 1
ATOM 1580 N N . MET B 1 1 ? 63.406 38.406 14.43 1 40.22 1 MET B N 1
ATOM 1581 C CA . MET B 1 1 ? 62.188 37.969 15.07 1 40.22 1 MET B CA 1
ATOM 1582 C C . MET B 1 1 ? 61.188 37.406 14.039 1 40.22 1 MET B C 1
ATOM 1584 O O . MET B 1 1 ? 60.719 38.156 13.188 1 40.22 1 MET B O 1
ATOM 1588 N N . ASN B 1 2 ? 61.219 36.156 13.555 1 42.19 2 ASN B N 1
ATOM 1589 C CA . ASN B 1 2 ? 60.531 35.5 12.469 1 42.19 2 ASN B CA 1
ATOM 1590 C C . ASN B 1 2 ? 59 35.5 12.695 1 42.19 2 ASN B C 1
ATOM 1592 O O . ASN B 1 2 ? 58.562 35.375 13.828 1 42.19 2 ASN B O 1
ATOM 1596 N N . PRO B 1 3 ? 58.156 36.156 11.805 1 44.47 3 PRO B N 1
ATOM 1597 C CA . PRO B 1 3 ? 56.719 36.219 11.977 1 44.47 3 PRO B CA 1
ATOM 1598 C C . PRO B 1 3 ? 56.094 34.844 12.234 1 44.47 3 PRO B C 1
ATOM 1600 O O . PRO B 1 3 ? 56.531 33.844 11.617 1 44.47 3 PRO B O 1
ATOM 1603 N N . SER B 1 4 ? 55.812 34.406 13.453 1 45 4 SER B N 1
ATOM 1604 C CA . SER B 1 4 ? 55.094 33.188 13.805 1 45 4 SER B CA 1
ATOM 1605 C C . SER B 1 4 ? 53.938 32.938 12.875 1 45 4 SER B C 1
ATOM 1607 O O . SER B 1 4 ? 53.156 33.844 12.57 1 45 4 SER B O 1
ATOM 1609 N N . GLU B 1 5 ? 54.031 32.062 11.898 1 45.78 5 GLU B N 1
ATOM 1610 C CA . GLU B 1 5 ? 53 31.594 10.992 1 45.78 5 GLU B CA 1
ATOM 1611 C C . GLU B 1 5 ? 51.656 31.406 11.734 1 45.78 5 GLU B C 1
ATOM 1613 O O . GLU B 1 5 ? 51.594 30.641 12.688 1 45.78 5 GLU B O 1
ATOM 1618 N N . ARG B 1 6 ? 50.844 32.438 11.875 1 48 6 ARG B N 1
ATOM 1619 C CA . ARG B 1 6 ? 49.5 32.344 12.406 1 48 6 ARG B CA 1
ATOM 1620 C C . ARG B 1 6 ? 48.844 31.031 12 1 48 6 ARG B C 1
ATOM 1622 O O . ARG B 1 6 ? 48.781 30.703 10.812 1 48 6 ARG B O 1
ATOM 1629 N N . ARG B 1 7 ? 49.031 29.969 12.734 1 49.41 7 ARG B N 1
ATOM 1630 C CA . ARG B 1 7 ? 48.25 28.75 12.469 1 49.41 7 ARG B CA 1
ATOM 1631 C C . ARG B 1 7 ? 46.844 29.078 12.039 1 49.41 7 ARG B C 1
ATOM 1633 O O . ARG B 1 7 ? 46.188 29.938 12.641 1 49.41 7 ARG B O 1
ATOM 1640 N N . PRO B 1 8 ? 46.406 28.844 10.82 1 45.81 8 PRO B N 1
ATOM 1641 C CA . PRO B 1 8 ? 45.031 29.109 10.469 1 45.81 8 PRO B CA 1
ATOM 1642 C C . PRO B 1 8 ? 44.062 28.734 11.586 1 45.81 8 PRO B C 1
ATOM 1644 O O . PRO B 1 8 ? 44.312 27.781 12.32 1 45.81 8 PRO B O 1
ATOM 1647 N N . ALA B 1 9 ? 43.5 29.641 12.258 1 46.09 9 ALA B N 1
ATOM 1648 C CA . ALA B 1 9 ? 42.469 29.406 13.266 1 46.09 9 ALA B CA 1
ATOM 1649 C C . ALA B 1 9 ? 41.625 28.172 12.922 1 46.09 9 ALA B C 1
ATOM 1651 O O . ALA B 1 9 ? 41.25 27.984 11.766 1 46.09 9 ALA B O 1
ATOM 1652 N N . ARG B 1 10 ? 41.875 26.969 13.375 1 46.91 10 ARG B N 1
ATOM 1653 C CA . ARG B 1 10 ? 41.031 25.797 13.273 1 46.91 10 ARG B CA 1
ATOM 1654 C C . ARG B 1 10 ? 39.562 26.188 13.281 1 46.91 10 ARG B C 1
ATOM 1656 O O . ARG B 1 10 ? 39.031 26.703 14.273 1 46.91 10 ARG B O 1
ATOM 1663 N N . GLY B 1 11 ? 39.062 26.797 12.203 1 45.12 11 GLY B N 1
ATOM 1664 C CA . GLY B 1 11 ? 37.688 27.219 12.148 1 45.12 11 GLY B CA 1
ATOM 1665 C C . GLY B 1 11 ? 36.719 26.219 12.773 1 45.12 11 GLY B C 1
ATOM 1666 O O . GLY B 1 11 ? 37.094 25.062 12.984 1 45.12 11 GLY B O 1
ATOM 1667 N N . ARG B 1 12 ? 35.844 26.672 13.664 1 53.12 12 ARG B N 1
ATOM 1668 C CA . ARG B 1 12 ? 34.812 25.906 14.32 1 53.12 12 ARG B CA 1
ATOM 1669 C C . ARG B 1 12 ? 34.219 24.875 13.367 1 53.12 12 ARG B C 1
ATOM 1671 O O . ARG B 1 12 ? 33.938 25.172 12.195 1 53.12 12 ARG B O 1
ATOM 1678 N N . PRO B 1 13 ? 34.438 23.609 13.484 1 53.44 13 PRO B N 1
ATOM 1679 C CA . PRO B 1 13 ? 33.844 22.594 12.625 1 53.44 13 PRO B CA 1
ATOM 1680 C C . PRO B 1 13 ? 32.469 23 12.086 1 53.44 13 PRO B C 1
ATOM 1682 O O . PRO B 1 13 ? 31.719 23.703 12.773 1 53.44 13 PRO B O 1
ATOM 1685 N N . PRO B 1 14 ? 32.375 23.016 10.672 1 62.75 14 PRO B N 1
ATOM 1686 C CA . PRO B 1 14 ? 31.094 23.469 10.125 1 62.75 14 PRO B CA 1
ATOM 1687 C C . PRO B 1 14 ? 29.906 22.875 10.859 1 62.75 14 PRO B C 1
ATOM 1689 O O . PRO B 1 14 ? 29.875 21.672 11.125 1 62.75 14 PRO B O 1
ATOM 1692 N N . THR B 1 15 ? 29.109 23.656 11.516 1 72.12 15 THR B N 1
ATOM 1693 C CA . THR B 1 15 ? 27.984 23.328 12.375 1 72.12 15 THR B CA 1
ATOM 1694 C C . THR B 1 15 ? 26.859 22.672 11.562 1 72.12 15 THR B C 1
ATOM 1696 O O . THR B 1 15 ? 26.109 21.875 12.094 1 72.12 15 THR B O 1
ATOM 1699 N N . ILE B 1 16 ? 26.906 22.875 10.18 1 82.81 16 ILE B N 1
ATOM 1700 C CA . ILE B 1 16 ? 25.859 22.297 9.359 1 82.81 16 ILE B CA 1
ATOM 1701 C C . ILE B 1 16 ? 26.484 21.391 8.289 1 82.81 16 ILE B C 1
ATOM 1703 O O . ILE B 1 16 ? 27.219 21.875 7.422 1 82.81 16 ILE B O 1
ATOM 1707 N N . THR B 1 17 ? 26.438 20.141 8.453 1 88.31 17 THR B N 1
ATOM 1708 C CA . THR B 1 17 ? 26.812 19.156 7.434 1 88.31 17 THR B CA 1
ATOM 1709 C C . THR B 1 17 ? 25.594 18.328 7.02 1 88.31 17 THR B C 1
ATOM 1711 O O . THR B 1 17 ? 24.609 18.25 7.754 1 88.31 17 THR B O 1
ATOM 1714 N N . LEU B 1 18 ? 25.734 17.719 5.859 1 89.62 18 LEU B N 1
ATOM 1715 C CA . LEU B 1 18 ? 24.672 16.859 5.375 1 89.62 18 LEU B CA 1
ATOM 1716 C C . LEU B 1 18 ? 24.438 15.695 6.336 1 89.62 18 LEU B C 1
ATOM 1718 O O . LEU B 1 18 ? 23.281 15.305 6.57 1 89.62 18 LEU B O 1
ATOM 1722 N N . GLU B 1 19 ? 25.5 15.219 6.879 1 92.69 19 GLU B N 1
ATOM 1723 C CA . GLU B 1 19 ? 25.406 14.094 7.805 1 92.69 19 GLU B CA 1
ATOM 1724 C C . GLU B 1 19 ? 24.656 14.484 9.07 1 92.69 19 GLU B C 1
ATOM 1726 O O . GLU B 1 19 ? 23.797 13.727 9.547 1 92.69 19 GLU B O 1
ATOM 1731 N N . ARG B 1 20 ? 24.875 15.633 9.555 1 94.12 20 ARG B N 1
ATOM 1732 C CA . ARG B 1 20 ? 24.203 16.094 10.766 1 94.12 20 ARG B CA 1
ATOM 1733 C C . ARG B 1 20 ? 22.719 16.375 10.5 1 94.12 20 ARG B C 1
ATOM 1735 O O . ARG B 1 20 ? 21.859 16.078 11.336 1 94.12 20 ARG B O 1
ATOM 1742 N N . ILE B 1 21 ? 22.5 16.969 9.344 1 94.81 21 ILE B N 1
ATOM 1743 C CA . ILE B 1 21 ? 21.109 17.219 8.945 1 94.81 21 ILE B CA 1
ATOM 1744 C C . ILE B 1 21 ? 20.359 15.906 8.836 1 94.81 21 ILE B C 1
ATOM 1746 O O . ILE B 1 21 ? 19.25 15.773 9.359 1 94.81 21 ILE B O 1
ATOM 1750 N N . ALA B 1 22 ? 21.062 14.961 8.227 1 95.31 22 ALA B N 1
ATOM 1751 C CA . ALA B 1 22 ? 20.438 13.648 8.023 1 95.31 22 ALA B CA 1
ATOM 1752 C C . ALA B 1 22 ? 20.172 12.961 9.359 1 95.31 22 ALA B C 1
ATOM 1754 O O . ALA B 1 22 ? 19.094 12.414 9.586 1 95.31 22 ALA B O 1
ATOM 1755 N N . ASP B 1 23 ? 21.125 13.023 10.242 1 96.69 23 ASP B N 1
ATOM 1756 C CA . ASP B 1 23 ? 20.984 12.391 11.547 1 96.69 23 ASP B CA 1
ATOM 1757 C C . ASP B 1 23 ? 19.812 13 12.328 1 96.69 23 ASP B C 1
ATOM 1759 O O . ASP B 1 23 ? 18.984 12.273 12.875 1 96.69 23 ASP B O 1
ATOM 1763 N N . ALA B 1 24 ? 19.703 14.297 12.328 1 96 24 ALA B N 1
ATOM 1764 C CA . ALA B 1 24 ? 18.625 15 13.016 1 96 24 ALA B CA 1
ATOM 1765 C C . ALA B 1 24 ? 17.266 14.672 12.398 1 96 24 ALA B C 1
ATOM 1767 O O . ALA B 1 24 ? 16.297 14.406 13.109 1 96 24 ALA B O 1
ATOM 1768 N N . GLY B 1 25 ? 17.234 14.695 11.086 1 96.75 25 GLY B N 1
ATOM 1769 C CA . GLY B 1 25 ? 16 14.414 10.383 1 96.75 25 GLY B CA 1
ATOM 1770 C C . GLY B 1 25 ? 15.516 12.992 10.578 1 96.75 25 GLY B C 1
ATOM 1771 O O . GLY B 1 25 ? 14.32 12.766 10.773 1 96.75 25 GLY B O 1
ATOM 1772 N N . ILE B 1 26 ? 16.438 12.07 10.523 1 96.5 26 ILE B N 1
ATOM 1773 C CA . ILE B 1 26 ? 16.109 10.664 10.703 1 96.5 26 ILE B CA 1
ATOM 1774 C C . ILE B 1 26 ? 15.57 10.438 12.117 1 96.5 26 ILE B C 1
ATOM 1776 O O . ILE B 1 26 ? 14.578 9.727 12.305 1 96.5 26 ILE B O 1
ATOM 1780 N N . ALA B 1 27 ? 16.188 11.055 13.086 1 96.19 27 ALA B N 1
ATOM 1781 C CA . ALA B 1 27 ? 15.742 10.93 14.469 1 96.19 27 ALA B CA 1
ATOM 1782 C C . ALA B 1 27 ? 14.344 11.5 14.648 1 96.19 27 ALA B C 1
ATOM 1784 O O . ALA B 1 27 ? 13.523 10.938 15.391 1 96.19 27 ALA B O 1
ATOM 1785 N N . MET B 1 28 ? 14 12.578 13.992 1 95.75 28 MET B N 1
ATOM 1786 C CA . MET B 1 28 ? 12.688 13.219 14.086 1 95.75 28 MET B CA 1
ATOM 1787 C C . MET B 1 28 ? 11.633 12.406 13.352 1 95.75 28 MET B C 1
ATOM 1789 O O . MET B 1 28 ? 10.461 12.406 13.742 1 95.75 28 MET B O 1
ATOM 1793 N N . GLY B 1 29 ? 12.055 11.758 12.273 1 96.12 29 GLY B N 1
ATOM 1794 C CA . GLY B 1 29 ? 11.117 11.055 11.414 1 96.12 29 GLY B CA 1
ATOM 1795 C C . GLY B 1 29 ? 10.477 11.945 10.367 1 96.12 29 GLY B C 1
ATOM 1796 O O . GLY B 1 29 ? 10.117 13.094 10.656 1 96.12 29 GLY B O 1
ATOM 1797 N N . LEU B 1 30 ? 10.227 11.43 9.219 1 95.25 30 LEU B N 1
ATOM 1798 C CA . LEU B 1 30 ? 9.781 12.195 8.055 1 95.25 30 LEU B CA 1
ATOM 1799 C C . LEU B 1 30 ? 8.422 12.844 8.32 1 95.25 30 LEU B C 1
ATOM 1801 O O . LEU B 1 30 ? 8.211 14.008 7.98 1 95.25 30 LEU B O 1
ATOM 1805 N N . PRO B 1 31 ? 7.523 12.148 9.008 1 92.06 31 PRO B N 1
ATOM 1806 C CA . PRO B 1 31 ? 6.207 12.766 9.227 1 92.06 31 PRO B CA 1
ATOM 1807 C C . PRO B 1 31 ? 6.262 13.969 10.164 1 92.06 31 PRO B C 1
ATOM 1809 O O . PRO B 1 31 ? 5.391 14.836 10.109 1 92.06 31 PRO B O 1
ATOM 1812 N N . ASN B 1 32 ? 7.273 14.094 10.938 1 94.25 32 ASN B N 1
ATOM 1813 C CA . ASN B 1 32 ? 7.359 15.133 11.953 1 94.25 32 ASN B CA 1
ATOM 1814 C C . ASN B 1 32 ? 8.43 16.172 11.609 1 94.25 32 ASN B C 1
ATOM 1816 O O . ASN B 1 32 ? 8.758 17.031 12.438 1 94.25 32 ASN B O 1
ATOM 1820 N N . LEU B 1 33 ? 8.891 16.078 10.5 1 95.25 33 LEU B N 1
ATOM 1821 C CA . LEU B 1 33 ? 10.016 16.938 10.109 1 95.25 33 LEU B CA 1
ATOM 1822 C C . LEU B 1 33 ? 9.562 18.391 9.953 1 95.25 33 LEU B C 1
ATOM 1824 O O . LEU B 1 33 ? 8.562 18.656 9.289 1 95.25 33 LEU B O 1
ATOM 1828 N N . THR B 1 34 ? 10.258 19.281 10.625 1 94.38 34 THR B N 1
ATOM 1829 C CA . THR B 1 34 ? 10.078 20.719 10.461 1 94.38 34 THR B CA 1
ATOM 1830 C C . THR B 1 34 ? 11.43 21.422 10.375 1 94.38 34 THR B C 1
ATOM 1832 O O . THR B 1 34 ? 12.438 20.922 10.883 1 94.38 34 THR B O 1
ATOM 1835 N N . PHE B 1 35 ? 11.406 22.5 9.703 1 93.31 35 PHE B N 1
ATOM 1836 C CA . PHE B 1 35 ? 12.633 23.297 9.625 1 93.31 35 PHE B CA 1
ATOM 1837 C C . PHE B 1 35 ? 13.078 23.75 11.008 1 93.31 35 PHE B C 1
ATOM 1839 O O . PHE B 1 35 ? 14.25 23.641 11.359 1 93.31 35 PHE B O 1
ATOM 1846 N N . VAL B 1 36 ? 12.086 24.25 11.703 1 93.75 36 VAL B N 1
ATOM 1847 C CA . VAL B 1 36 ? 12.359 24.781 13.039 1 93.75 36 VAL B CA 1
ATOM 1848 C C . VAL B 1 36 ? 12.93 23.672 13.922 1 93.75 36 VAL B C 1
ATOM 1850 O O . VAL B 1 36 ? 13.922 23.875 14.617 1 93.75 36 VAL B O 1
ATOM 1853 N N . GLY B 1 37 ? 12.352 22.484 13.812 1 95.12 37 GLY B N 1
ATOM 1854 C CA . GLY B 1 37 ? 12.797 21.344 14.609 1 95.12 37 GLY B CA 1
ATOM 1855 C C . GLY B 1 37 ? 14.203 20.891 14.273 1 95.12 37 GLY B C 1
ATOM 1856 O O . GLY B 1 37 ? 15.008 20.609 15.164 1 95.12 37 GLY B O 1
ATOM 1857 N N . VAL B 1 38 ? 14.469 20.812 13 1 95.75 38 VAL B N 1
ATOM 1858 C CA . VAL B 1 38 ? 15.789 20.359 12.57 1 95.75 38 VAL B CA 1
ATOM 1859 C C . VAL B 1 38 ? 16.844 21.406 12.938 1 95.75 38 VAL B C 1
ATOM 1861 O O . VAL B 1 38 ? 17.922 21.062 13.43 1 95.75 38 VAL B O 1
ATOM 1864 N N . ALA B 1 39 ? 16.562 22.625 12.734 1 95 39 ALA B N 1
ATOM 1865 C CA . ALA B 1 39 ? 17.484 23.703 13.094 1 95 39 ALA B CA 1
ATOM 1866 C C . ALA B 1 39 ? 17.812 23.672 14.586 1 95 39 ALA B C 1
ATOM 1868 O O . ALA B 1 39 ? 18.969 23.797 14.977 1 95 39 ALA B O 1
ATOM 1869 N N . ALA B 1 40 ? 16.844 23.5 15.359 1 95.12 40 ALA B N 1
ATOM 1870 C CA . ALA B 1 40 ? 17.016 23.422 16.812 1 95.12 40 ALA B CA 1
ATOM 1871 C C . ALA B 1 40 ? 17.906 22.25 17.203 1 95.12 40 ALA B C 1
ATOM 1873 O O . ALA B 1 40 ? 18.797 22.391 18.031 1 95.12 40 ALA B O 1
ATOM 1874 N N . ALA B 1 41 ? 17.672 21.156 16.562 1 94.69 41 ALA B N 1
ATOM 1875 C CA . ALA B 1 41 ? 18.453 19.953 16.859 1 94.69 41 ALA B CA 1
ATOM 1876 C C . ALA B 1 41 ? 19.922 20.156 16.484 1 94.69 41 ALA B C 1
ATOM 1878 O O . ALA B 1 41 ? 20.812 19.609 17.156 1 94.69 41 ALA B O 1
ATOM 1879 N N . LEU B 1 42 ? 20.156 20.938 15.469 1 94.12 42 LEU B N 1
ATOM 1880 C CA . LEU B 1 42 ? 21.516 21.188 14.984 1 94.12 42 LEU B CA 1
ATOM 1881 C C . LEU B 1 42 ? 22.156 22.328 15.75 1 94.12 42 LEU B C 1
ATOM 1883 O O . LEU B 1 42 ? 23.375 22.531 15.688 1 94.12 42 LEU B O 1
ATOM 1887 N N . GLY B 1 43 ? 21.359 23.109 16.453 1 93.94 43 GLY B N 1
ATOM 1888 C CA . GLY B 1 43 ? 21.875 24.281 17.156 1 93.94 43 GLY B CA 1
ATOM 1889 C C . GLY B 1 43 ? 22.219 25.438 16.234 1 93.94 43 GLY B C 1
ATOM 1890 O O . GLY B 1 43 ? 23.219 26.125 16.453 1 93.94 43 GLY B O 1
ATOM 1891 N N . VAL B 1 44 ? 21.469 25.531 15.211 1 92.69 44 VAL B N 1
ATOM 1892 C CA . VAL B 1 44 ? 21.703 26.609 14.25 1 92.69 44 VAL B CA 1
ATOM 1893 C C . VAL B 1 44 ? 20.422 27.406 14.039 1 92.69 44 VAL B C 1
ATOM 1895 O O . VAL B 1 44 ? 19.359 27 14.477 1 92.69 44 VAL B O 1
ATOM 1898 N N . SER B 1 45 ? 20.609 28.531 13.391 1 90.44 45 SER B N 1
ATOM 1899 C CA . SER B 1 45 ? 19.438 29.344 13.07 1 90.44 45 SER B CA 1
ATOM 1900 C C . SER B 1 45 ? 18.688 28.766 11.883 1 90.44 45 SER B C 1
ATOM 1902 O O . SER B 1 45 ? 19.266 28.047 11.055 1 90.44 45 SER B O 1
ATOM 1904 N N . HIS B 1 46 ? 17.391 29.031 11.789 1 89.25 46 HIS B N 1
ATOM 1905 C CA . HIS B 1 46 ? 16.578 28.656 10.641 1 89.25 46 HIS B CA 1
ATOM 1906 C C . HIS B 1 46 ? 17.188 29.172 9.344 1 89.25 46 HIS B C 1
ATOM 1908 O O . HIS B 1 46 ? 17.234 28.438 8.344 1 89.25 46 HIS B O 1
ATOM 1914 N N . MET B 1 47 ? 17.688 30.359 9.461 1 88.94 47 MET B N 1
ATOM 1915 C CA . MET B 1 47 ? 18.281 31 8.281 1 88.94 47 MET B CA 1
ATOM 1916 C C . MET B 1 47 ? 19.5 30.219 7.801 1 88.94 47 MET B C 1
ATOM 1918 O O . MET B 1 47 ? 19.672 30.031 6.598 1 88.94 47 MET B O 1
ATOM 1922 N N . ALA B 1 48 ? 20.281 29.797 8.695 1 89.44 48 ALA B N 1
ATOM 1923 C CA . ALA B 1 48 ? 21.484 29.031 8.352 1 89.44 48 ALA B CA 1
ATOM 1924 C C . ALA B 1 48 ? 21.109 27.719 7.668 1 89.44 48 ALA B C 1
ATOM 1926 O O . ALA B 1 48 ? 21.781 27.312 6.707 1 89.44 48 ALA B O 1
ATOM 1927 N N . LEU B 1 49 ? 20.094 27.031 8.133 1 91.44 49 LEU B N 1
ATOM 1928 C CA . LEU B 1 49 ? 19.641 25.781 7.547 1 91.44 49 LEU B CA 1
ATOM 1929 C C . LEU B 1 49 ? 19.062 26 6.156 1 91.44 49 LEU B C 1
ATOM 1931 O O . LEU B 1 49 ? 19.297 25.219 5.242 1 91.44 49 LEU B O 1
ATOM 1935 N N . TYR B 1 50 ? 18.344 27.078 6.031 1 90.31 50 TYR B N 1
ATOM 1936 C CA . TYR B 1 50 ? 17.688 27.406 4.77 1 90.31 50 TYR B CA 1
ATOM 1937 C C . TYR B 1 50 ? 18.719 27.609 3.66 1 90.31 50 TYR B C 1
ATOM 1939 O O . TYR B 1 50 ? 18.438 27.359 2.49 1 90.31 50 TYR B O 1
ATOM 1947 N N . LYS B 1 51 ? 19.891 28.016 4.008 1 88.88 51 LYS B N 1
ATOM 1948 C CA . LYS B 1 51 ? 20.969 28.203 3.041 1 88.88 51 LYS B CA 1
ATOM 1949 C C . LYS B 1 51 ? 21.422 26.875 2.467 1 88.88 51 LYS B C 1
ATOM 1951 O O . LYS B 1 51 ? 21.891 26.812 1.325 1 88.88 51 LYS B O 1
ATOM 1956 N N . HIS B 1 52 ? 21.156 25.859 3.219 1 90.06 52 HIS B N 1
ATOM 1957 C CA . HIS B 1 52 ? 21.609 24.531 2.799 1 90.06 52 HIS B CA 1
ATOM 1958 C C . HIS B 1 52 ? 20.469 23.75 2.166 1 90.06 52 HIS B C 1
ATOM 1960 O O . HIS B 1 52 ? 20.688 22.938 1.267 1 90.06 52 HIS B O 1
ATOM 1966 N N . VAL B 1 53 ? 19.328 23.922 2.691 1 92.06 53 VAL B N 1
ATOM 1967 C CA . VAL B 1 53 ? 18.125 23.25 2.203 1 92.06 53 VAL B CA 1
ATOM 1968 C C . VAL B 1 53 ? 16.984 24.25 2.035 1 92.06 53 VAL B C 1
ATOM 1970 O O . VAL B 1 53 ? 16.406 24.703 3.021 1 92.06 53 VAL B O 1
ATOM 1973 N N . PRO B 1 54 ? 16.641 24.5 0.849 1 89.81 54 PRO B N 1
ATOM 1974 C CA . PRO B 1 54 ? 15.844 25.688 0.554 1 89.81 54 PRO B CA 1
ATOM 1975 C C . PRO B 1 54 ? 14.359 25.5 0.872 1 89.81 54 PRO B C 1
ATOM 1977 O O . PRO B 1 54 ? 13.586 26.469 0.838 1 89.81 54 PRO B O 1
ATOM 1980 N N . SER B 1 55 ? 13.922 24.281 1.109 1 92.56 55 SER B N 1
ATOM 1981 C CA . SER B 1 55 ? 12.516 24.062 1.426 1 92.56 55 SER B CA 1
ATOM 1982 C C . SER B 1 55 ? 12.328 22.812 2.285 1 92.56 55 SER B C 1
ATOM 1984 O O . SER B 1 55 ? 13.219 21.969 2.357 1 92.56 55 SER B O 1
ATOM 1986 N N . LEU B 1 56 ? 11.219 22.812 2.879 1 92.75 56 LEU B N 1
ATOM 1987 C CA . LEU B 1 56 ? 10.875 21.625 3.674 1 92.75 56 LEU B CA 1
ATOM 1988 C C . LEU B 1 56 ? 10.805 20.391 2.797 1 92.75 56 LEU B C 1
ATOM 1990 O O . LEU B 1 56 ? 11.219 19.297 3.213 1 92.75 56 LEU B O 1
ATOM 1994 N N . GLU B 1 57 ? 10.289 20.562 1.606 1 89.81 57 GLU B N 1
ATOM 1995 C CA . GLU B 1 57 ? 10.211 19.422 0.691 1 89.81 57 GLU B CA 1
ATOM 1996 C C . GLU B 1 57 ? 11.602 18.922 0.311 1 89.81 57 GLU B C 1
ATOM 1998 O O . GLU B 1 57 ? 11.828 17.703 0.23 1 89.81 57 GLU B O 1
ATOM 2003 N N . GLU B 1 58 ? 12.445 19.812 0.095 1 91.75 58 GLU B N 1
ATOM 2004 C CA . GLU B 1 58 ? 13.82 19.422 -0.201 1 91.75 58 GLU B CA 1
ATOM 2005 C C . GLU B 1 58 ? 14.477 18.766 1.007 1 91.75 58 GLU B C 1
ATOM 2007 O O . GLU B 1 58 ? 15.273 17.844 0.855 1 91.75 58 GLU B O 1
ATOM 2012 N N . LEU B 1 59 ? 14.18 19.297 2.143 1 94.31 59 LEU B N 1
ATOM 2013 C CA . LEU B 1 59 ? 14.688 18.688 3.369 1 94.31 59 LEU B CA 1
ATOM 2014 C C . LEU B 1 59 ? 14.188 17.25 3.502 1 94.31 59 LEU B C 1
ATOM 2016 O O . LEU B 1 59 ? 14.969 16.344 3.801 1 94.31 59 LEU B O 1
ATOM 2020 N N . LYS B 1 60 ? 12.961 16.969 3.266 1 93.94 60 LYS B N 1
ATOM 2021 C CA . LYS B 1 60 ? 12.375 15.633 3.326 1 93.94 60 LYS B CA 1
ATOM 2022 C C . LYS B 1 60 ? 13.023 14.703 2.307 1 93.94 60 LYS B C 1
ATOM 2024 O O . LYS B 1 60 ? 13.32 13.547 2.615 1 93.94 60 LYS B O 1
ATOM 2029 N N . ARG B 1 61 ? 13.258 15.227 1.15 1 92.38 61 ARG B N 1
ATOM 2030 C CA . ARG B 1 61 ? 13.898 14.438 0.108 1 92.38 61 ARG B CA 1
ATOM 2031 C C . ARG B 1 61 ? 15.312 14.031 0.518 1 92.38 61 ARG B C 1
ATOM 2033 O O . ARG B 1 61 ? 15.719 12.883 0.317 1 92.38 61 ARG B O 1
ATOM 2040 N N . LEU B 1 62 ? 15.984 14.969 1.036 1 93.62 62 LEU B N 1
ATOM 2041 C CA . LEU B 1 62 ? 17.344 14.719 1.482 1 93.62 62 LEU B CA 1
ATOM 2042 C C . LEU B 1 62 ? 17.375 13.641 2.561 1 93.62 62 LEU B C 1
ATOM 2044 O O . LEU B 1 62 ? 18.188 12.719 2.494 1 93.62 62 LEU B O 1
ATOM 2048 N N . ILE B 1 63 ? 16.547 13.766 3.486 1 95.62 63 ILE B N 1
ATOM 2049 C CA . ILE B 1 63 ? 16.5 12.812 4.59 1 95.62 63 ILE B CA 1
ATOM 2050 C C . ILE B 1 63 ? 16.094 11.438 4.062 1 95.62 63 ILE B C 1
ATOM 2052 O O . ILE B 1 63 ? 16.688 10.422 4.441 1 95.62 63 ILE B O 1
ATOM 2056 N N . ALA B 1 64 ? 15.117 11.359 3.211 1 95.12 64 ALA B N 1
ATOM 2057 C CA . ALA B 1 64 ? 14.664 10.102 2.619 1 95.12 64 ALA B CA 1
ATOM 2058 C C . ALA B 1 64 ? 15.797 9.422 1.844 1 95.12 64 ALA B C 1
ATOM 2060 O O . ALA B 1 64 ? 15.969 8.203 1.922 1 95.12 64 ALA B O 1
ATOM 2061 N N . GLU B 1 65 ? 16.516 10.219 1.118 1 95.44 65 GLU B N 1
ATOM 2062 C CA . GLU B 1 65 ? 17.656 9.688 0.373 1 95.44 65 GLU B CA 1
ATOM 2063 C C . GLU B 1 65 ? 18.688 9.07 1.312 1 95.44 65 GLU B C 1
ATOM 2065 O O . GLU B 1 65 ? 19.219 7.988 1.045 1 95.44 65 GLU B O 1
ATOM 2070 N N . GLU B 1 66 ? 18.938 9.805 2.34 1 96.5 66 GLU B N 1
ATOM 2071 C CA . GLU B 1 66 ? 19.938 9.305 3.289 1 96.5 66 GLU B CA 1
ATOM 2072 C C . GLU B 1 66 ? 19.453 8.039 3.979 1 96.5 66 GLU B C 1
ATOM 2074 O O . GLU B 1 66 ? 20.234 7.105 4.191 1 96.5 66 GLU B O 1
ATOM 2079 N N . ILE B 1 67 ? 18.203 7.996 4.336 1 97 67 ILE B N 1
ATOM 2080 C CA . ILE B 1 67 ? 17.609 6.797 4.914 1 97 67 ILE B CA 1
ATOM 2081 C C . ILE B 1 67 ? 17.812 5.613 3.971 1 97 67 ILE B C 1
ATOM 2083 O O . ILE B 1 67 ? 18.25 4.539 4.398 1 97 67 ILE B O 1
ATOM 2087 N N . PHE B 1 68 ? 17.547 5.828 2.725 1 97.06 68 PHE B N 1
ATOM 2088 C CA . PHE B 1 68 ? 17.672 4.777 1.721 1 97.06 68 PHE B CA 1
ATOM 2089 C C . PHE B 1 68 ? 19.125 4.34 1.565 1 97.06 68 PHE B C 1
ATOM 2091 O O . PHE B 1 68 ? 19.406 3.143 1.503 1 97.06 68 PHE B O 1
ATOM 2098 N N . LYS B 1 69 ? 20 5.316 1.537 1 96.25 69 LYS B N 1
ATOM 2099 C CA . LYS B 1 69 ? 21.422 5.039 1.354 1 96.25 69 LYS B CA 1
ATOM 2100 C C . LYS B 1 69 ? 21.969 4.195 2.502 1 96.25 69 LYS B C 1
ATOM 2102 O O . LYS B 1 69 ? 22.828 3.332 2.293 1 96.25 69 LYS B O 1
ATOM 2107 N N . ARG B 1 70 ? 21.484 4.457 3.635 1 96.69 70 ARG B N 1
ATOM 2108 C CA . ARG B 1 70 ? 22.016 3.797 4.828 1 96.69 70 ARG B CA 1
ATOM 2109 C C . ARG B 1 70 ? 21.406 2.41 5 1 96.69 70 ARG B C 1
ATOM 2111 O O . ARG B 1 70 ? 21.875 1.611 5.805 1 96.69 70 ARG B O 1
ATOM 2118 N N . TRP B 1 71 ? 20.328 2.078 4.254 1 97.56 71 TRP B N 1
ATOM 2119 C CA . TRP B 1 71 ? 19.688 0.771 4.312 1 97.56 71 TRP B CA 1
ATOM 2120 C C . TRP B 1 71 ? 20.641 -0.328 3.859 1 97.56 71 TRP B C 1
ATOM 2122 O O . TRP B 1 71 ? 21.234 -0.241 2.777 1 97.56 71 TRP B O 1
ATOM 2132 N N . GLN B 1 72 ? 20.844 -1.29 4.707 1 96.94 72 GLN B N 1
ATOM 2133 C CA . GLN B 1 72 ? 21.688 -2.436 4.355 1 96.94 72 GLN B CA 1
ATOM 2134 C C . GLN B 1 72 ? 20.859 -3.523 3.672 1 96.94 72 GLN B C 1
ATOM 2136 O O . GLN B 1 72 ? 20.25 -4.359 4.34 1 96.94 72 GLN B O 1
ATOM 2141 N N . ILE B 1 73 ? 20.891 -3.527 2.373 1 97.44 73 ILE B N 1
ATOM 2142 C CA . ILE B 1 73 ? 20.172 -4.535 1.593 1 97.44 73 ILE B CA 1
ATOM 2143 C C . ILE B 1 73 ? 20.906 -5.871 1.687 1 97.44 73 ILE B C 1
ATOM 2145 O O . ILE B 1 73 ? 22.141 -5.926 1.516 1 97.44 73 ILE B O 1
ATOM 2149 N N . PRO B 1 74 ? 20.203 -6.945 1.965 1 96.44 74 PRO B N 1
ATOM 2150 C CA . PRO B 1 74 ? 20.875 -8.25 2.076 1 96.44 74 PRO B CA 1
ATOM 2151 C C . PRO B 1 74 ? 21.578 -8.664 0.789 1 96.44 74 PRO B C 1
ATOM 2153 O O . PRO B 1 74 ? 21.094 -8.367 -0.308 1 96.44 74 PRO B O 1
ATOM 2156 N N . GLN B 1 75 ? 22.625 -9.359 0.958 1 94.06 75 GLN B N 1
ATOM 2157 C CA . GLN B 1 75 ? 23.375 -9.914 -0.162 1 94.06 75 GLN B CA 1
ATOM 2158 C C . GLN B 1 75 ? 22.969 -11.359 -0.429 1 94.06 75 GLN B C 1
ATOM 2160 O O . GLN B 1 75 ? 22.359 -12.008 0.422 1 94.06 75 GLN B O 1
ATOM 2165 N N . ALA B 1 76 ? 23.328 -11.82 -1.601 1 91.94 76 ALA B N 1
ATOM 2166 C CA . ALA B 1 76 ? 23.062 -13.211 -1.948 1 91.94 76 ALA B CA 1
ATOM 2167 C C . ALA B 1 76 ? 23.766 -14.164 -0.986 1 91.94 76 ALA B C 1
ATOM 2169 O O . ALA B 1 76 ? 24.906 -13.906 -0.58 1 91.94 76 ALA B O 1
ATOM 2170 N N . SER B 1 77 ? 23.047 -15.094 -0.502 1 81.12 77 SER B N 1
ATOM 2171 C CA . SER B 1 77 ? 23.594 -16.062 0.447 1 81.12 77 SER B CA 1
ATOM 2172 C C . SER B 1 77 ? 24.125 -17.297 -0.265 1 81.12 77 SER B C 1
ATOM 2174 O O . SER B 1 77 ? 24.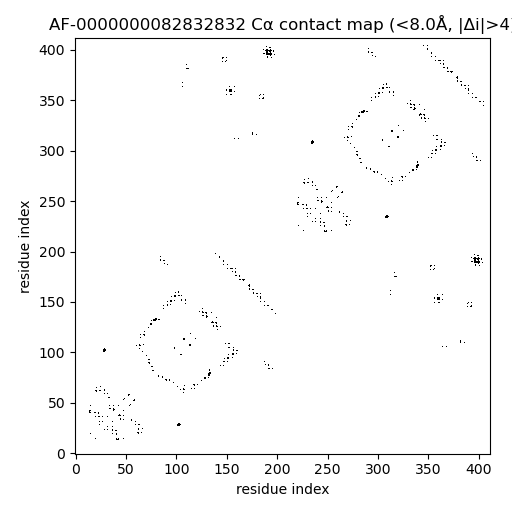797 -18.125 0.342 1 81.12 77 SER B O 1
ATOM 2176 N N . SER B 1 78 ? 23.734 -17.594 -1.387 1 77.06 78 SER B N 1
ATOM 2177 C CA . SER B 1 78 ? 24.141 -18.766 -2.164 1 77.06 78 SER B CA 1
ATOM 2178 C C . SER B 1 78 ? 24.391 -18.391 -3.623 1 77.06 78 SER B C 1
ATOM 2180 O O . SER B 1 78 ? 24.047 -17.297 -4.055 1 77.06 78 SER B O 1
ATOM 2182 N N . SER B 1 79 ? 25.141 -19.297 -4.176 1 71.75 79 SER B N 1
ATOM 2183 C CA . SER B 1 79 ? 25.422 -19.047 -5.582 1 71.75 79 SER B CA 1
ATOM 2184 C C . SER B 1 79 ? 24.562 -19.922 -6.488 1 71.75 79 SER B C 1
ATOM 2186 O O . SER B 1 79 ? 24.719 -19.906 -7.707 1 71.75 79 SER B O 1
ATOM 2188 N N . ASP B 1 80 ? 23.625 -20.594 -5.852 1 76.81 80 ASP B N 1
ATOM 2189 C CA . ASP B 1 80 ? 22.766 -21.438 -6.684 1 76.81 80 ASP B CA 1
ATOM 2190 C C . ASP B 1 80 ? 21.359 -20.844 -6.793 1 76.81 80 ASP B C 1
ATOM 2192 O O . ASP B 1 80 ? 20.844 -20.297 -5.824 1 76.81 80 ASP B O 1
ATOM 2196 N N . ARG B 1 81 ? 20.828 -20.953 -7.973 1 74.25 81 ARG B N 1
ATOM 2197 C CA . ARG B 1 81 ? 19.516 -20.406 -8.289 1 74.25 81 ARG B CA 1
ATOM 2198 C C . ARG B 1 81 ? 18.453 -20.953 -7.336 1 74.25 81 ARG B C 1
ATOM 2200 O O . ARG B 1 81 ? 17.469 -20.266 -7.051 1 74.25 81 ARG B O 1
ATOM 2207 N N . GLY B 1 82 ? 18.766 -22.109 -6.887 1 77.44 82 GLY B N 1
ATOM 2208 C CA . GLY B 1 82 ? 17.859 -22.688 -5.922 1 77.44 82 GLY B CA 1
ATOM 2209 C C . GLY B 1 82 ? 17.703 -21.859 -4.66 1 77.44 82 GLY B C 1
ATOM 2210 O O . GLY B 1 82 ? 16.734 -22.016 -3.922 1 77.44 82 GLY B O 1
ATOM 2211 N N . GLY B 1 83 ? 18.609 -20.938 -4.504 1 92.19 83 GLY B N 1
ATOM 2212 C CA . GLY B 1 83 ? 18.594 -20.094 -3.322 1 92.19 83 GLY B CA 1
ATOM 2213 C C . GLY B 1 83 ? 17.828 -18.797 -3.529 1 92.19 83 GLY B C 1
ATOM 2214 O O . GLY B 1 83 ? 17.656 -18.016 -2.594 1 92.19 83 GLY B O 1
ATOM 2215 N N . LEU B 1 84 ? 17.297 -18.625 -4.754 1 94.38 84 LEU B N 1
ATOM 2216 C CA . LEU B 1 84 ? 16.672 -17.359 -5.121 1 94.38 84 LEU B CA 1
ATOM 2217 C C . LEU B 1 84 ? 15.406 -17.141 -4.305 1 94.38 84 LEU B C 1
ATOM 2219 O O . LEU B 1 84 ? 15.141 -16.016 -3.855 1 94.38 84 LEU B O 1
ATOM 2223 N N . LYS B 1 85 ? 14.648 -18.172 -4.129 1 95.62 85 LYS B N 1
ATOM 2224 C CA . LYS B 1 85 ? 13.438 -18.047 -3.326 1 95.62 85 LYS B CA 1
ATOM 2225 C C . LYS B 1 85 ? 13.766 -17.625 -1.9 1 95.62 85 LYS B C 1
ATOM 2227 O O . LYS B 1 85 ? 13.125 -16.719 -1.355 1 95.62 85 LYS B O 1
ATOM 2232 N N . GLU B 1 86 ? 14.711 -18.266 -1.318 1 95.69 86 GLU B N 1
ATOM 2233 C CA . GLU B 1 86 ? 15.141 -17.922 0.031 1 95.69 86 GLU B CA 1
ATOM 2234 C C . GLU B 1 86 ? 15.648 -16.484 0.097 1 95.69 86 GLU B C 1
ATOM 2236 O O . GLU B 1 86 ? 15.367 -15.766 1.057 1 95.69 86 GLU B O 1
ATOM 2241 N N . TYR B 1 87 ? 16.375 -16.109 -0.879 1 97 87 TYR B N 1
ATOM 2242 C CA . TYR B 1 87 ? 16.891 -14.742 -0.911 1 97 87 TYR B CA 1
ATOM 2243 C C . TYR B 1 87 ? 15.75 -13.734 -0.968 1 97 87 TYR B C 1
ATOM 2245 O O . TYR B 1 87 ? 15.758 -12.742 -0.238 1 97 87 TYR B O 1
ATOM 2253 N N . LEU B 1 88 ? 14.766 -13.992 -1.854 1 97.75 88 LEU B N 1
ATOM 2254 C CA . LEU B 1 88 ? 13.656 -13.062 -2.006 1 97.75 88 LEU B CA 1
ATOM 2255 C C . LEU B 1 88 ? 12.859 -12.945 -0.709 1 97.75 88 LEU B C 1
ATOM 2257 O O . LEU B 1 88 ? 12.336 -11.875 -0.39 1 97.75 88 LEU B O 1
ATOM 2261 N N . THR B 1 89 ? 12.82 -14.039 0.028 1 97.69 89 THR B N 1
ATOM 2262 C CA . THR B 1 89 ? 12.156 -14.016 1.326 1 97.69 89 THR B CA 1
ATOM 2263 C C . THR B 1 89 ? 12.898 -13.109 2.301 1 97.69 89 THR B C 1
ATOM 2265 O O . THR B 1 89 ? 12.297 -12.281 2.979 1 97.69 89 THR B O 1
ATOM 2268 N N . VAL B 1 90 ? 14.188 -13.195 2.35 1 97.44 90 VAL B N 1
ATOM 2269 C CA . VAL B 1 90 ? 15.023 -12.367 3.209 1 97.44 90 VAL B CA 1
ATOM 2270 C C . VAL B 1 90 ? 14.938 -10.906 2.766 1 97.44 90 VAL B C 1
ATOM 2272 O O . VAL B 1 90 ? 14.844 -10 3.6 1 97.44 90 VAL B O 1
ATOM 2275 N N . PHE B 1 91 ? 15.023 -10.734 1.474 1 98.25 91 PHE B N 1
ATOM 2276 C CA . PHE B 1 91 ? 14.922 -9.398 0.906 1 98.25 91 PHE B CA 1
ATOM 2277 C C . PHE B 1 91 ? 13.586 -8.75 1.275 1 98.25 91 PHE B C 1
ATOM 2279 O O . PHE B 1 91 ? 13.547 -7.59 1.68 1 98.25 91 PHE B O 1
ATOM 2286 N N . THR B 1 92 ? 12.477 -9.5 1.192 1 98.56 92 THR B N 1
ATOM 2287 C CA . THR B 1 92 ? 11.156 -9.031 1.576 1 98.56 92 THR B CA 1
ATOM 2288 C C . THR B 1 92 ? 11.133 -8.602 3.041 1 98.56 92 THR B C 1
ATOM 2290 O O . THR B 1 92 ? 10.609 -7.539 3.377 1 98.56 92 THR B O 1
ATOM 2293 N N . ALA B 1 93 ? 11.68 -9.422 3.885 1 98.19 93 ALA B N 1
ATOM 2294 C CA . ALA B 1 93 ? 11.75 -9.094 5.309 1 98.19 93 ALA B CA 1
ATOM 2295 C C . ALA B 1 93 ? 12.531 -7.805 5.535 1 98.19 93 ALA B C 1
ATOM 2297 O O . ALA B 1 93 ? 12.148 -6.977 6.367 1 98.19 93 ALA B O 1
ATOM 2298 N N . SER B 1 94 ? 13.602 -7.637 4.824 1 98.5 94 SER B N 1
ATOM 2299 C CA . SER B 1 94 ? 14.414 -6.434 4.922 1 98.5 94 SER B CA 1
ATOM 2300 C C . SER B 1 94 ? 13.633 -5.195 4.492 1 98.5 94 SER B C 1
ATOM 2302 O O . SER B 1 94 ? 13.703 -4.156 5.148 1 98.5 94 SER B O 1
ATOM 2304 N N . VAL B 1 95 ? 12.906 -5.289 3.404 1 98.44 95 VAL B N 1
ATOM 2305 C CA . VAL B 1 95 ? 12.086 -4.188 2.906 1 98.44 95 VAL B CA 1
ATOM 2306 C C . VAL B 1 95 ? 11.031 -3.818 3.945 1 98.44 95 VAL B C 1
ATOM 2308 O O . VAL B 1 95 ? 10.828 -2.639 4.242 1 98.44 95 VAL B O 1
ATOM 2311 N N . ARG B 1 96 ? 10.359 -4.816 4.473 1 98.19 96 ARG B N 1
ATOM 2312 C CA . ARG B 1 96 ? 9.328 -4.586 5.484 1 98.19 96 ARG B CA 1
ATOM 2313 C C . ARG B 1 96 ? 9.906 -3.857 6.695 1 98.19 96 ARG B C 1
ATOM 2315 O O . ARG B 1 96 ? 9.32 -2.881 7.172 1 98.19 96 ARG B O 1
ATOM 2322 N N . GLU B 1 97 ? 11.016 -4.281 7.18 1 97.69 97 GLU B N 1
ATOM 2323 C CA . GLU B 1 97 ? 11.656 -3.66 8.336 1 97.69 97 GLU B CA 1
ATOM 2324 C C . GLU B 1 97 ? 12.062 -2.221 8.031 1 97.69 97 GLU B C 1
ATOM 2326 O O . GLU B 1 97 ? 11.953 -1.345 8.891 1 97.69 97 GLU B O 1
ATOM 2331 N N . PHE B 1 98 ? 12.578 -2.076 6.832 1 97.88 98 PHE B N 1
ATOM 2332 C CA . PHE B 1 98 ? 12.961 -0.748 6.371 1 97.88 98 PHE B CA 1
ATOM 2333 C C . PHE B 1 98 ? 11.781 0.214 6.445 1 97.88 98 PHE B C 1
ATOM 2335 O O . PHE B 1 98 ? 11.906 1.312 6.996 1 97.88 98 PHE B O 1
ATOM 2342 N N . VAL B 1 99 ? 10.609 -0.166 5.961 1 97.38 99 VAL B N 1
ATOM 2343 C CA . VAL B 1 99 ? 9.414 0.661 5.945 1 97.38 99 VAL B CA 1
ATOM 2344 C C . VAL B 1 99 ? 8.914 0.879 7.371 1 97.38 99 VAL B C 1
ATOM 2346 O O . VAL B 1 99 ? 8.555 1.998 7.742 1 97.38 99 VAL B O 1
ATOM 2349 N N . LYS B 1 100 ? 8.914 -0.182 8.156 1 96.38 100 LYS B N 1
ATOM 2350 C CA . LYS B 1 100 ? 8.453 -0.108 9.539 1 96.38 100 LYS B CA 1
ATOM 2351 C C . LYS B 1 100 ? 9.305 0.869 10.352 1 96.38 100 LYS B C 1
ATOM 2353 O O . LYS B 1 100 ? 8.773 1.637 11.156 1 96.38 100 LYS B O 1
ATOM 2358 N N . ALA B 1 101 ? 10.555 0.903 10.07 1 96.69 101 ALA B N 1
ATOM 2359 C CA . ALA B 1 101 ? 11.5 1.723 10.82 1 96.69 101 ALA B CA 1
ATOM 2360 C C . ALA B 1 101 ? 11.422 3.184 10.391 1 96.69 101 ALA B C 1
ATOM 2362 O O . ALA B 1 101 ? 11.859 4.078 11.125 1 96.69 101 ALA B O 1
ATOM 2363 N N . HIS B 1 102 ? 10.906 3.457 9.227 1 96.62 102 HIS B N 1
ATOM 2364 C CA . HIS B 1 102 ? 10.953 4.809 8.688 1 96.62 102 HIS B CA 1
ATOM 2365 C C . HIS B 1 102 ? 9.594 5.219 8.125 1 96.62 102 HIS B C 1
ATOM 2367 O O . HIS B 1 102 ? 9.461 5.434 6.914 1 96.62 102 HIS B O 1
ATOM 2373 N N . PRO B 1 103 ? 8.688 5.484 9.023 1 95.12 103 PRO B N 1
ATOM 2374 C CA . PRO B 1 103 ? 7.387 5.965 8.555 1 95.12 103 PRO B CA 1
ATOM 2375 C C . PRO B 1 103 ? 7.504 7.195 7.656 1 95.12 103 PRO B C 1
ATOM 2377 O O . PRO B 1 103 ? 8.297 8.094 7.938 1 95.12 103 PRO B O 1
ATOM 2380 N N . GLY B 1 104 ? 6.781 7.145 6.5 1 93.12 104 GLY B N 1
ATOM 2381 C CA . GLY B 1 104 ? 6.742 8.297 5.613 1 93.12 104 GLY B CA 1
ATOM 2382 C C . GLY B 1 104 ? 7.746 8.211 4.48 1 93.12 104 GLY B C 1
ATOM 2383 O O . GLY B 1 104 ? 7.75 9.055 3.582 1 93.12 104 GLY B O 1
ATOM 2384 N N . VAL B 1 105 ? 8.57 7.188 4.43 1 94.94 105 VAL B N 1
ATOM 2385 C CA . VAL B 1 105 ? 9.672 7.121 3.469 1 94.94 105 VAL B CA 1
ATOM 2386 C C . VAL B 1 105 ? 9.141 6.648 2.115 1 94.94 105 VAL B C 1
ATOM 2388 O O . VAL B 1 105 ? 9.703 6.992 1.07 1 94.94 105 VAL B O 1
ATOM 2391 N N . THR B 1 106 ? 8.07 5.906 2.059 1 94.81 106 THR B N 1
ATOM 2392 C CA . THR B 1 106 ? 7.605 5.148 0.901 1 94.81 106 THR B CA 1
ATOM 2393 C C . THR B 1 106 ? 7.359 6.074 -0.287 1 94.81 106 THR B C 1
ATOM 2395 O O . THR B 1 106 ? 7.824 5.805 -1.396 1 94.81 106 THR B O 1
ATOM 2398 N N . PRO B 1 107 ? 6.75 7.266 -0.112 1 90.81 107 PRO B N 1
ATOM 2399 C CA . PRO B 1 107 ? 6.504 8.133 -1.268 1 90.81 107 PRO B CA 1
ATOM 2400 C C . PRO B 1 107 ? 7.793 8.602 -1.94 1 90.81 107 PRO B C 1
ATOM 2402 O O . PRO B 1 107 ? 7.781 8.969 -3.117 1 90.81 107 PRO B O 1
ATOM 2405 N N . TYR B 1 108 ? 8.875 8.531 -1.259 1 90.31 108 TYR B N 1
ATOM 2406 C CA . TYR B 1 108 ? 10.141 9.039 -1.782 1 90.31 108 TYR B CA 1
ATOM 2407 C C . TYR B 1 108 ? 10.938 7.934 -2.453 1 90.31 108 TYR B C 1
ATOM 2409 O O . TYR B 1 108 ? 11.891 8.203 -3.193 1 90.31 108 TYR B O 1
ATOM 2417 N N . VAL B 1 109 ? 10.516 6.684 -2.182 1 91.94 109 VAL B N 1
ATOM 2418 C CA . VAL B 1 109 ? 11.391 5.602 -2.623 1 91.94 109 VAL B CA 1
ATOM 2419 C C . VAL B 1 109 ? 10.672 4.754 -3.674 1 91.94 109 VAL B C 1
ATOM 2421 O O . VAL B 1 109 ? 11.312 4.047 -4.453 1 91.94 109 VAL B O 1
ATOM 2424 N N . ILE B 1 110 ? 9.383 4.828 -3.734 1 88.56 110 ILE B N 1
ATOM 2425 C CA . ILE B 1 110 ? 8.641 3.936 -4.613 1 88.56 110 ILE B CA 1
ATOM 2426 C C . ILE B 1 110 ? 8.547 4.547 -6.012 1 88.56 110 ILE B C 1
ATOM 2428 O O . ILE B 1 110 ? 8.258 3.848 -6.984 1 88.56 110 ILE B O 1
ATOM 2432 N N . ARG B 1 111 ? 8.758 5.887 -6.098 1 82.06 111 ARG B N 1
ATOM 2433 C CA . ARG B 1 111 ? 8.727 6.598 -7.371 1 82.06 111 ARG B CA 1
ATOM 2434 C C . ARG B 1 111 ? 10.086 6.539 -8.062 1 82.06 111 ARG B C 1
ATOM 2436 O O . ARG B 1 111 ? 11.031 7.219 -7.656 1 82.06 111 ARG B O 1
ATOM 2443 N N . ARG B 1 112 ? 10.094 5.867 -9.148 1 75.25 112 ARG B N 1
ATOM 2444 C CA . ARG B 1 112 ? 11.359 5.77 -9.875 1 75.25 112 ARG B CA 1
ATOM 2445 C C . ARG B 1 112 ? 11.781 7.129 -10.422 1 75.25 112 ARG B C 1
ATOM 2447 O O . ARG B 1 112 ? 12.961 7.477 -10.383 1 75.25 112 ARG B O 1
ATOM 2454 N N . LEU B 1 113 ? 10.844 7.836 -10.805 1 70.06 113 LEU B N 1
ATOM 2455 C CA . LEU B 1 113 ? 11.156 9.109 -11.445 1 70.06 113 LEU B CA 1
ATOM 2456 C C . LEU B 1 113 ? 11.578 10.148 -10.406 1 70.06 113 LEU B C 1
ATOM 2458 O O . LEU B 1 113 ? 12.148 11.188 -10.75 1 70.06 113 LEU B O 1
ATOM 2462 N N . ALA B 1 114 ? 11.383 9.82 -9.156 1 72.56 114 ALA B N 1
ATOM 2463 C CA . ALA B 1 114 ? 11.797 10.719 -8.078 1 72.56 114 ALA B CA 1
ATOM 2464 C C . ALA B 1 114 ? 13.086 10.234 -7.422 1 72.56 114 ALA B C 1
ATOM 2466 O O . ALA B 1 114 ? 13.617 10.891 -6.527 1 72.56 114 ALA B O 1
ATOM 2467 N N . ALA B 1 115 ? 13.539 9.102 -7.934 1 85.38 115 ALA B N 1
ATOM 2468 C CA . ALA B 1 115 ? 14.758 8.555 -7.355 1 85.38 115 ALA B CA 1
ATOM 2469 C C . ALA B 1 115 ? 15.977 9.383 -7.746 1 85.38 115 ALA B C 1
ATOM 2471 O O . ALA B 1 115 ? 16.078 9.836 -8.891 1 85.38 115 ALA B O 1
ATOM 2472 N N . THR B 1 116 ? 16.812 9.641 -6.812 1 89.88 116 THR B N 1
ATOM 2473 C CA . THR B 1 116 ? 18.062 10.359 -7.07 1 89.88 116 THR B CA 1
ATOM 2474 C C . THR B 1 116 ? 19.078 9.453 -7.762 1 89.88 116 THR B C 1
ATOM 2476 O O . THR B 1 116 ? 18.953 8.227 -7.723 1 89.88 116 THR B O 1
ATOM 2479 N N . PRO B 1 117 ? 20.047 10.039 -8.336 1 92 117 PRO B N 1
ATOM 2480 C CA . PRO B 1 117 ? 21.094 9.227 -8.977 1 92 117 PRO B CA 1
ATOM 2481 C C . PRO B 1 117 ? 21.75 8.25 -8.016 1 92 117 PRO B C 1
ATOM 2483 O O . PRO B 1 117 ? 22.047 7.113 -8.398 1 92 117 PRO B O 1
ATOM 2486 N N . SER B 1 118 ? 21.969 8.742 -6.828 1 93.19 118 SER B N 1
ATOM 2487 C CA . SER B 1 118 ? 22.609 7.863 -5.844 1 93.19 118 SER B CA 1
ATOM 2488 C C . SER B 1 118 ? 21.703 6.68 -5.504 1 93.19 118 SER B C 1
ATOM 2490 O O . SER B 1 118 ? 22.188 5.555 -5.352 1 93.19 118 SER B O 1
ATOM 2492 N N . MET B 1 119 ? 20.438 6.875 -5.352 1 94.69 119 MET B N 1
ATOM 2493 C CA . MET B 1 119 ? 19.484 5.801 -5.09 1 94.69 119 MET B CA 1
ATOM 2494 C C . MET B 1 119 ? 19.438 4.816 -6.254 1 94.69 119 MET B C 1
ATOM 2496 O O . MET B 1 119 ? 19.438 3.602 -6.047 1 94.69 119 MET B O 1
ATOM 2500 N N . ILE B 1 120 ? 19.438 5.367 -7.461 1 94.81 120 ILE B N 1
ATOM 2501 C CA . ILE B 1 120 ? 19.391 4.555 -8.672 1 94.81 120 ILE B CA 1
ATOM 2502 C C . ILE B 1 120 ? 20.641 3.682 -8.758 1 94.81 120 ILE B C 1
ATOM 2504 O O . ILE B 1 120 ? 20.547 2.486 -9.047 1 94.81 120 ILE B O 1
ATOM 2508 N N . ALA B 1 121 ? 21.766 4.281 -8.492 1 96.12 121 ALA B N 1
ATOM 2509 C CA . ALA B 1 121 ? 23.031 3.545 -8.539 1 96.12 121 ALA B CA 1
ATOM 2510 C C . ALA B 1 121 ? 23.016 2.385 -7.547 1 96.12 121 ALA B C 1
ATOM 2512 O O . ALA B 1 121 ? 23.484 1.288 -7.859 1 96.12 121 ALA B O 1
ATOM 2513 N N . LYS B 1 122 ? 22.531 2.615 -6.379 1 96.69 122 LYS B N 1
ATOM 2514 C CA . LYS B 1 122 ? 22.438 1.572 -5.359 1 96.69 122 LYS B CA 1
ATOM 2515 C C . LYS B 1 122 ? 21.531 0.439 -5.809 1 96.69 122 LYS B C 1
ATOM 2517 O O . LYS B 1 122 ? 21.859 -0.737 -5.648 1 96.69 122 LYS B O 1
ATOM 2522 N N . ILE B 1 123 ? 20.391 0.768 -6.344 1 96.56 123 ILE B N 1
ATOM 2523 C CA . ILE B 1 123 ? 19.422 -0.203 -6.824 1 96.56 123 ILE B CA 1
ATOM 2524 C C . ILE B 1 123 ? 20.031 -1.037 -7.949 1 96.56 123 ILE B C 1
ATOM 2526 O O . ILE B 1 123 ? 19.953 -2.268 -7.934 1 96.56 123 ILE B O 1
ATOM 2530 N N . GLU B 1 124 ? 20.656 -0.352 -8.883 1 96.62 124 GLU B N 1
ATOM 2531 C CA . GLU B 1 124 ? 21.266 -1.033 -10.023 1 96.62 124 GLU B CA 1
ATOM 2532 C C . GLU B 1 124 ? 22.406 -1.942 -9.578 1 96.62 124 GLU B C 1
ATOM 2534 O O . GLU B 1 124 ? 22.578 -3.033 -10.125 1 96.62 124 GLU B O 1
ATOM 2539 N N . GLY B 1 125 ? 23.234 -1.433 -8.664 1 97.56 125 GLY B N 1
ATOM 2540 C CA . GLY B 1 125 ? 24.281 -2.273 -8.109 1 97.56 125 GLY B CA 1
ATOM 2541 C C . GLY B 1 125 ? 23.75 -3.541 -7.465 1 97.56 125 GLY B C 1
ATOM 2542 O O . GLY B 1 125 ? 24.312 -4.621 -7.652 1 97.56 125 GLY B O 1
ATOM 2543 N N . HIS B 1 126 ? 22.703 -3.385 -6.742 1 97.62 126 HIS B N 1
ATOM 2544 C CA . HIS B 1 126 ? 22.031 -4.523 -6.113 1 97.62 126 HIS B CA 1
ATOM 2545 C C . HIS B 1 126 ? 21.516 -5.504 -7.156 1 97.62 126 HIS B C 1
ATOM 2547 O O . HIS B 1 126 ? 21.719 -6.715 -7.027 1 97.62 126 HIS B O 1
ATOM 2553 N N . GLN B 1 127 ? 20.891 -5.02 -8.188 1 97.62 127 GLN B N 1
ATOM 2554 C CA . GLN B 1 127 ? 20.344 -5.852 -9.258 1 97.62 127 GLN B CA 1
ATOM 2555 C C . GLN B 1 127 ? 21.453 -6.594 -10 1 97.62 127 GLN B C 1
ATOM 2557 O O . GLN B 1 127 ? 21.312 -7.777 -10.312 1 97.62 127 GLN B O 1
ATOM 2562 N N . ARG B 1 128 ? 22.531 -5.91 -10.227 1 97.5 128 ARG B N 1
ATOM 2563 C CA . ARG B 1 128 ? 23.688 -6.531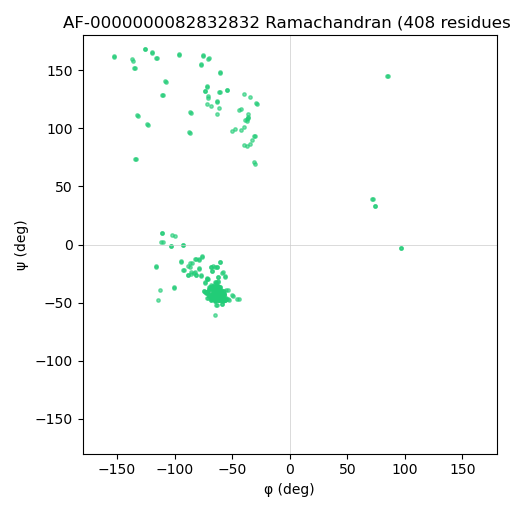 -10.875 1 97.5 128 ARG B CA 1
ATOM 2564 C C . ARG B 1 128 ? 24.25 -7.656 -10.016 1 97.5 128 ARG B C 1
ATOM 2566 O O . ARG B 1 128 ? 24.594 -8.719 -10.531 1 97.5 128 ARG B O 1
ATOM 2573 N N . HIS B 1 129 ? 24.375 -7.375 -8.766 1 97.12 129 HIS B N 1
ATOM 2574 C CA . HIS B 1 129 ? 24.891 -8.367 -7.828 1 97.12 129 HIS B CA 1
ATOM 2575 C C . HIS B 1 129 ? 24.031 -9.625 -7.832 1 97.12 129 HIS B C 1
ATOM 2577 O O . HIS B 1 129 ? 24.562 -10.742 -7.93 1 97.12 129 HIS B O 1
ATOM 2583 N N . ILE B 1 130 ? 22.766 -9.516 -7.824 1 96.94 130 ILE B N 1
ATOM 2584 C CA . ILE B 1 130 ? 21.875 -10.656 -7.754 1 96.94 130 ILE B CA 1
ATOM 2585 C C . ILE B 1 130 ? 21.859 -11.391 -9.094 1 96.94 130 ILE B C 1
ATOM 2587 O O . ILE B 1 130 ? 21.828 -12.625 -9.133 1 96.94 130 ILE B O 1
ATOM 2591 N N . ALA B 1 131 ? 21.844 -10.609 -10.172 1 96.38 131 ALA B N 1
ATOM 2592 C CA . ALA B 1 131 ? 21.938 -11.219 -11.5 1 96.38 131 ALA B CA 1
ATOM 2593 C C . ALA B 1 131 ? 23.141 -12.141 -11.602 1 96.38 131 ALA B C 1
ATOM 2595 O O . ALA B 1 131 ? 23.031 -13.281 -12.047 1 96.38 131 ALA B O 1
ATOM 2596 N N . HIS B 1 132 ? 24.25 -11.648 -11.156 1 95.31 132 HIS B N 1
ATOM 2597 C CA . HIS B 1 132 ? 25.5 -12.406 -11.211 1 95.31 132 HIS B CA 1
ATOM 2598 C C . HIS B 1 132 ? 25.453 -13.609 -10.273 1 95.31 132 HIS B C 1
ATOM 2600 O O . HIS B 1 132 ? 25.812 -14.719 -10.672 1 95.31 132 HIS B O 1
ATOM 2606 N N . ALA B 1 133 ? 25.031 -13.406 -9.102 1 95.06 133 ALA B N 1
ATOM 2607 C CA . ALA B 1 133 ? 25.047 -14.438 -8.07 1 95.06 133 ALA B CA 1
ATOM 2608 C C . ALA B 1 133 ? 24.188 -15.625 -8.453 1 95.06 133 ALA B C 1
ATOM 2610 O O . ALA B 1 133 ? 24.531 -16.781 -8.188 1 95.06 133 ALA B O 1
ATOM 2611 N N . TYR B 1 134 ? 23.062 -15.398 -9.102 1 94.75 134 TYR B N 1
ATOM 2612 C CA . TYR B 1 134 ? 22.109 -16.469 -9.336 1 94.75 134 TYR B CA 1
ATOM 2613 C C . TYR B 1 134 ? 22.062 -16.844 -10.812 1 94.75 134 TYR B C 1
ATOM 2615 O O . TYR B 1 134 ? 21.219 -17.656 -11.227 1 94.75 134 TYR B O 1
ATOM 2623 N N . GLY B 1 135 ? 22.859 -16.219 -11.602 1 93.81 135 GLY B N 1
ATOM 2624 C CA . GLY B 1 135 ? 22.984 -16.594 -13 1 93.81 135 GLY B CA 1
ATOM 2625 C C . GLY B 1 135 ? 21.781 -16.234 -13.844 1 93.81 135 GLY B C 1
ATOM 2626 O O . GLY B 1 135 ? 21.344 -17.016 -14.68 1 93.81 135 GLY B O 1
ATOM 2627 N N . ILE B 1 136 ? 21.156 -15.094 -13.641 1 94.5 136 ILE B N 1
ATOM 2628 C CA . ILE B 1 136 ? 20.062 -14.594 -14.461 1 94.5 136 ILE B CA 1
ATOM 2629 C C . ILE B 1 136 ? 20.453 -13.258 -15.086 1 94.5 136 ILE B C 1
ATOM 2631 O O . ILE B 1 136 ? 21.469 -12.656 -14.711 1 94.5 136 ILE B O 1
ATOM 2635 N N . SER B 1 137 ? 19.688 -12.844 -16.094 1 96.5 137 SER B N 1
ATOM 2636 C CA . SER B 1 137 ? 20.016 -11.586 -16.766 1 96.5 137 SER B CA 1
ATOM 2637 C C . SER B 1 137 ? 19.734 -10.391 -15.867 1 96.5 137 SER B C 1
ATOM 2639 O O . SER B 1 137 ? 18.984 -10.5 -14.891 1 96.5 137 SER B O 1
ATOM 2641 N N . ARG B 1 138 ? 20.312 -9.266 -16.141 1 96.88 138 ARG B N 1
ATOM 2642 C CA . ARG B 1 138 ? 20.078 -8.031 -15.398 1 96.88 138 ARG B CA 1
ATOM 2643 C C . ARG B 1 138 ? 18.609 -7.629 -15.469 1 96.88 138 ARG B C 1
ATOM 2645 O O . ARG B 1 138 ? 18.047 -7.137 -14.484 1 96.88 138 ARG B O 1
ATOM 2652 N N . GLU B 1 139 ? 18.031 -7.82 -16.609 1 96.62 139 GLU B N 1
ATOM 2653 C CA . GLU B 1 139 ? 16.625 -7.488 -16.797 1 96.62 139 GLU B CA 1
ATOM 2654 C C . GLU B 1 139 ? 15.734 -8.367 -15.922 1 96.62 139 GLU B C 1
ATOM 2656 O O . GLU B 1 139 ? 14.758 -7.891 -15.328 1 96.62 139 GLU B O 1
ATOM 2661 N N . GLN B 1 140 ? 16.094 -9.586 -15.852 1 96.88 140 GLN B N 1
ATOM 2662 C CA . GLN B 1 140 ? 15.352 -10.516 -15 1 96.88 140 GLN B CA 1
ATOM 2663 C C . GLN B 1 140 ? 15.5 -10.141 -13.531 1 96.88 140 GLN B C 1
ATOM 2665 O O . GLN B 1 140 ? 14.516 -10.141 -12.789 1 96.88 140 GLN B O 1
ATOM 2670 N N . ALA B 1 141 ? 16.703 -9.875 -13.133 1 97.19 141 ALA B N 1
ATOM 2671 C CA . ALA B 1 141 ? 16.938 -9.445 -11.758 1 97.19 141 ALA B CA 1
ATOM 2672 C C . ALA B 1 141 ? 16.172 -8.164 -11.438 1 97.19 141 ALA B C 1
ATOM 2674 O O . ALA B 1 141 ? 15.578 -8.039 -10.367 1 97.19 141 ALA B O 1
ATOM 2675 N N . ARG B 1 142 ? 16.172 -7.211 -12.336 1 96.75 142 ARG B N 1
ATOM 2676 C CA . ARG B 1 142 ? 15.422 -5.969 -12.164 1 96.75 142 ARG B CA 1
ATOM 2677 C C . ARG B 1 142 ? 13.938 -6.25 -11.977 1 96.75 142 ARG B C 1
ATOM 2679 O O . ARG B 1 142 ? 13.32 -5.727 -11.047 1 96.75 142 ARG B O 1
ATOM 2686 N N . MET B 1 143 ? 13.398 -7.043 -12.789 1 95.94 143 MET B N 1
ATOM 2687 C CA . MET B 1 143 ? 11.977 -7.355 -12.719 1 95.94 143 MET B CA 1
ATOM 2688 C C . MET B 1 143 ? 11.625 -8 -11.383 1 95.94 143 MET B C 1
ATOM 2690 O O . MET B 1 143 ? 10.656 -7.602 -10.734 1 95.94 143 MET B O 1
ATOM 2694 N N . LEU B 1 144 ? 12.422 -8.953 -10.953 1 96.75 144 LEU B N 1
ATOM 2695 C CA . LEU B 1 144 ? 12.18 -9.68 -9.711 1 96.75 144 LEU B CA 1
ATOM 2696 C C . LEU B 1 144 ? 12.258 -8.742 -8.516 1 96.75 144 LEU B C 1
ATOM 2698 O O . LEU B 1 144 ? 11.312 -8.672 -7.719 1 96.75 144 LEU B O 1
ATOM 2702 N N . LEU B 1 145 ? 13.312 -8.047 -8.461 1 97.62 145 LEU B N 1
ATOM 2703 C CA . LEU B 1 145 ? 13.609 -7.258 -7.277 1 97.62 145 LEU B CA 1
ATOM 2704 C C . LEU B 1 145 ? 12.727 -6.016 -7.211 1 97.62 145 LEU B C 1
ATOM 2706 O O . LEU B 1 145 ? 12.266 -5.637 -6.137 1 97.62 145 LEU B O 1
ATOM 2710 N N . ALA B 1 146 ? 12.492 -5.375 -8.352 1 96.5 146 ALA B N 1
ATOM 2711 C CA . ALA B 1 146 ? 11.625 -4.199 -8.391 1 96.5 146 ALA B CA 1
ATOM 2712 C C . ALA B 1 146 ? 10.195 -4.562 -7.992 1 96.5 146 ALA B C 1
ATOM 2714 O O . ALA B 1 146 ? 9.562 -3.846 -7.211 1 96.5 146 ALA B O 1
ATOM 2715 N N . THR B 1 147 ? 9.727 -5.695 -8.492 1 97.5 147 THR B N 1
ATOM 2716 C CA . THR B 1 147 ? 8.367 -6.125 -8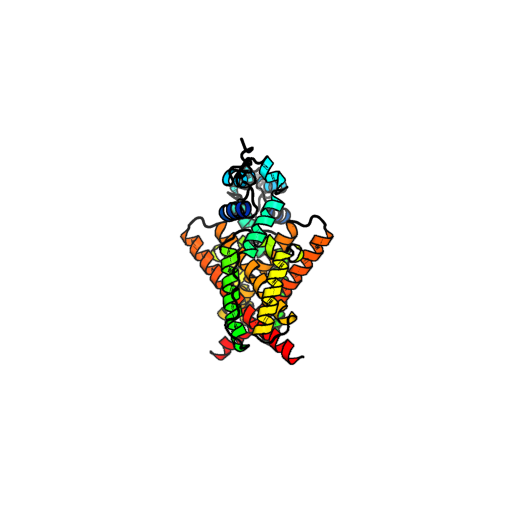.188 1 97.5 147 THR B CA 1
ATOM 2717 C C . THR B 1 147 ? 8.219 -6.422 -6.695 1 97.5 147 THR B C 1
ATOM 2719 O O . THR B 1 147 ? 7.285 -5.938 -6.055 1 97.5 147 THR B O 1
ATOM 2722 N N . VAL B 1 148 ? 9.148 -7.164 -6.164 1 98.19 148 VAL B N 1
ATOM 2723 C CA . VAL B 1 148 ? 9.094 -7.555 -4.758 1 98.19 148 VAL B CA 1
ATOM 2724 C C . VAL B 1 148 ? 9.211 -6.312 -3.875 1 98.19 148 VAL B C 1
ATOM 2726 O O . VAL B 1 148 ? 8.422 -6.133 -2.943 1 98.19 148 VAL B O 1
ATOM 2729 N N . ALA B 1 149 ? 10.133 -5.469 -4.18 1 97.75 149 ALA B N 1
ATOM 2730 C CA . ALA B 1 149 ? 10.352 -4.27 -3.379 1 97.75 149 ALA B CA 1
ATOM 2731 C C . ALA B 1 149 ? 9.148 -3.334 -3.445 1 97.75 149 ALA B C 1
ATOM 2733 O O . ALA B 1 149 ? 8.664 -2.861 -2.414 1 97.75 149 ALA B O 1
ATOM 2734 N N . PHE B 1 150 ? 8.672 -3.064 -4.633 1 97.12 150 PHE B N 1
ATOM 2735 C CA . PHE B 1 150 ? 7.566 -2.133 -4.844 1 97.12 150 PHE B CA 1
ATOM 2736 C C . PHE B 1 150 ? 6.324 -2.586 -4.086 1 97.12 150 PHE B C 1
ATOM 2738 O O . PHE B 1 150 ? 5.742 -1.814 -3.318 1 97.12 150 PHE B O 1
ATOM 2745 N N . HIS B 1 151 ? 5.938 -3.807 -4.25 1 98.06 151 HIS B N 1
ATOM 2746 C CA . HIS B 1 151 ? 4.734 -4.332 -3.613 1 98.06 151 HIS B CA 1
ATOM 2747 C C . HIS B 1 151 ? 4.895 -4.398 -2.1 1 98.06 151 HIS B C 1
ATOM 2749 O O . HIS B 1 151 ? 3.992 -3.998 -1.357 1 98.06 151 HIS B O 1
ATOM 2755 N N . CYS B 1 152 ? 6.016 -4.906 -1.676 1 98.56 152 CYS B N 1
ATOM 2756 C CA . CYS B 1 152 ? 6.25 -5.016 -0.24 1 98.56 152 CYS B CA 1
ATOM 2757 C C . CYS B 1 152 ? 6.234 -3.645 0.423 1 98.56 152 CYS B C 1
ATOM 2759 O O . CYS B 1 152 ? 5.625 -3.467 1.479 1 98.56 152 CYS B O 1
ATOM 2761 N N . MET B 1 153 ? 6.875 -2.656 -0.19 1 97.56 153 MET B N 1
ATOM 2762 C CA . MET B 1 153 ? 6.902 -1.312 0.377 1 97.56 153 MET B CA 1
ATOM 2763 C C . MET B 1 153 ? 5.496 -0.731 0.469 1 97.56 153 MET B C 1
ATOM 2765 O O . MET B 1 153 ? 5.117 -0.169 1.499 1 97.56 153 MET B O 1
ATOM 2769 N N . ALA B 1 154 ? 4.801 -0.878 -0.613 1 97 154 ALA B N 1
ATOM 2770 C CA . ALA B 1 154 ? 3.453 -0.314 -0.663 1 97 154 ALA B CA 1
ATOM 2771 C C . ALA B 1 154 ? 2.551 -0.958 0.384 1 97 154 ALA B C 1
ATOM 2773 O O . ALA B 1 154 ? 1.879 -0.261 1.147 1 97 154 ALA B O 1
ATOM 2774 N N . VAL B 1 155 ? 2.533 -2.273 0.498 1 97.88 155 VAL B N 1
ATOM 2775 C CA . VAL B 1 155 ? 1.652 -2.982 1.419 1 97.88 155 VAL B CA 1
ATOM 2776 C C . VAL B 1 155 ? 2.1 -2.734 2.857 1 97.88 155 VAL B C 1
ATOM 2778 O O . VAL B 1 155 ? 1.272 -2.461 3.732 1 97.88 155 VAL B O 1
ATOM 2781 N N . ALA B 1 156 ? 3.391 -2.816 3.088 1 97.62 156 ALA B N 1
ATOM 2782 C CA . ALA B 1 156 ? 3.91 -2.555 4.426 1 97.62 156 ALA B CA 1
ATOM 2783 C C . ALA B 1 156 ? 3.559 -1.142 4.887 1 97.62 156 ALA B C 1
ATOM 2785 O O . ALA B 1 156 ? 3.158 -0.937 6.035 1 97.62 156 ALA B O 1
ATOM 2786 N N . ASP B 1 157 ? 3.732 -0.218 3.979 1 95.88 157 ASP B N 1
ATOM 2787 C CA . ASP B 1 157 ? 3.4 1.163 4.312 1 95.88 157 ASP B CA 1
ATOM 2788 C C . ASP B 1 157 ? 1.938 1.288 4.734 1 95.88 157 ASP B C 1
ATOM 2790 O O . ASP B 1 157 ? 1.622 1.992 5.695 1 95.88 157 ASP B O 1
ATOM 2794 N N . THR B 1 158 ? 1.111 0.649 4.039 1 94.25 158 THR B N 1
ATOM 2795 C CA . THR B 1 158 ? -0.31 0.664 4.367 1 94.25 158 THR B CA 1
ATOM 2796 C C . THR B 1 158 ? -0.558 0.022 5.73 1 94.25 158 THR B C 1
ATOM 2798 O O . THR B 1 158 ? -1.261 0.587 6.57 1 94.25 158 THR B O 1
ATOM 2801 N N . VAL B 1 159 ? 0.016 -1.114 5.992 1 94.38 159 VAL B N 1
ATOM 2802 C CA . VAL B 1 159 ? -0.16 -1.863 7.23 1 94.38 159 VAL B CA 1
ATOM 2803 C C . VAL B 1 159 ? 0.252 -0.998 8.422 1 94.38 159 VAL B C 1
ATOM 2805 O O . VAL B 1 159 ? -0.514 -0.836 9.375 1 94.38 159 VAL B O 1
ATOM 2808 N N . TYR B 1 160 ? 1.326 -0.351 8.305 1 93.06 160 TYR B N 1
ATOM 2809 C CA . TYR B 1 160 ? 1.877 0.327 9.477 1 93.06 160 TYR B CA 1
ATOM 2810 C C . TYR B 1 160 ? 1.313 1.736 9.602 1 93.06 160 TYR B C 1
ATOM 2812 O O . TYR B 1 160 ? 1.274 2.299 10.703 1 93.06 160 TYR B O 1
ATOM 2820 N N . SER B 1 161 ? 0.902 2.311 8.477 1 89.06 161 SER B N 1
ATOM 2821 C CA . SER B 1 161 ? 0.231 3.605 8.562 1 89.06 161 SER B CA 1
ATOM 2822 C C . SER B 1 161 ? -1.174 3.463 9.141 1 89.06 161 SER B C 1
ATOM 2824 O O . SER B 1 161 ? -1.603 4.281 9.953 1 89.06 161 SER B O 1
ATOM 2826 N N . VAL B 1 162 ? -1.895 2.473 8.742 1 80.88 162 VAL B N 1
ATOM 2827 C CA . VAL B 1 162 ? -3.271 2.244 9.172 1 80.88 162 VAL B CA 1
ATOM 2828 C C . VAL B 1 162 ? -3.291 1.783 10.625 1 80.88 162 VAL B C 1
ATOM 2830 O O . VAL B 1 162 ? -4.156 2.195 11.398 1 80.88 162 VAL B O 1
ATOM 2833 N N . ALA B 1 163 ? -2.385 0.96 10.93 1 70.75 163 ALA B N 1
ATOM 2834 C CA . ALA B 1 163 ? -2.293 0.49 12.312 1 70.75 163 ALA B CA 1
ATOM 2835 C C . ALA B 1 163 ? -2.09 1.656 13.273 1 70.75 163 ALA B C 1
ATOM 2837 O O . ALA B 1 163 ? -2.496 1.586 14.438 1 70.75 163 ALA B O 1
ATOM 2838 N N . GLY B 1 164 ? -1.541 2.77 12.789 1 68.94 164 GLY B N 1
ATOM 2839 C CA . GLY B 1 164 ? -1.256 3.92 13.633 1 68.94 164 GLY B CA 1
ATOM 2840 C C . GLY B 1 164 ? -2.445 4.848 13.797 1 68.94 164 GLY B C 1
ATOM 2841 O O . GLY B 1 164 ? -2.424 5.746 14.641 1 68.94 164 GLY B O 1
ATOM 2842 N N . LEU B 1 165 ? -3.367 4.855 12.898 1 66.38 165 LEU B N 1
ATOM 2843 C CA . LEU B 1 165 ? -4.473 5.809 12.906 1 66.38 165 LEU B CA 1
ATOM 2844 C C . LEU B 1 165 ? -5.367 5.59 14.125 1 66.38 165 LEU B C 1
ATOM 2846 O O . LEU B 1 165 ? -5.891 6.551 14.695 1 66.38 165 LEU B O 1
ATOM 2850 N N . GLU B 1 166 ? -6.082 4.316 14.391 1 58.38 166 GLU B N 1
ATOM 2851 C CA . GLU B 1 166 ? -7.352 4.352 15.109 1 58.38 166 GLU B CA 1
ATOM 2852 C C . GLU B 1 166 ? -7.227 3.693 16.484 1 58.38 166 GLU B C 1
ATOM 2854 O O . GLU B 1 166 ? -8.203 3.604 17.219 1 58.38 166 GLU B O 1
ATOM 2859 N N . PRO B 1 167 ? -6.566 2.641 16.781 1 55.56 167 PRO B N 1
ATOM 2860 C CA . PRO B 1 167 ? -7.309 1.861 17.781 1 55.56 167 PRO B CA 1
ATOM 2861 C C . PRO B 1 167 ? -7.383 2.555 19.141 1 55.56 167 PRO B C 1
ATOM 2863 O O . PRO B 1 167 ? -6.465 3.285 19.516 1 55.56 167 PRO B O 1
ATOM 2866 N N . VAL B 1 168 ? -8.68 2.816 19.531 1 53.31 168 VAL B N 1
ATOM 2867 C CA . VAL B 1 168 ? -8.938 3.303 20.891 1 53.31 168 VAL B CA 1
ATOM 2868 C C . VAL B 1 168 ? -8.102 2.504 21.891 1 53.31 168 VAL B C 1
ATOM 2870 O O . VAL B 1 168 ? -7.547 3.068 22.828 1 53.31 168 VAL B O 1
ATOM 2873 N N . VAL B 1 169 ? -8.102 1.193 21.766 1 58.34 169 VAL B N 1
ATOM 2874 C CA . VAL B 1 169 ? -7.465 0.336 22.75 1 58.34 169 VAL B CA 1
ATOM 2875 C C . VAL B 1 169 ? -6.223 -0.318 22.156 1 58.34 169 VAL B C 1
ATOM 2877 O O . VAL B 1 169 ? -6.254 -0.789 21.016 1 58.34 169 VAL B O 1
ATOM 2880 N N . ASP B 1 170 ? -5.141 -0.215 22.828 1 62.84 170 ASP B N 1
ATOM 2881 C CA . ASP B 1 170 ? -3.818 -0.703 22.438 1 62.84 170 ASP B CA 1
ATOM 2882 C C . ASP B 1 170 ? -3.879 -2.16 22 1 62.84 170 ASP B C 1
ATOM 2884 O O . ASP B 1 170 ? -3.264 -2.533 21 1 62.84 170 ASP B O 1
ATOM 2888 N N . ALA B 1 171 ? -4.641 -3.012 22.766 1 63.59 171 ALA B N 1
ATOM 2889 C CA . ALA B 1 171 ? -4.734 -4.438 22.453 1 63.59 171 ALA B CA 1
ATOM 2890 C C . ALA B 1 171 ? -5.402 -4.656 21.094 1 63.59 171 ALA B C 1
ATOM 2892 O O . ALA B 1 171 ? -5.004 -5.543 20.344 1 63.59 171 ALA B O 1
ATOM 2893 N N . ALA B 1 172 ? -6.262 -3.863 20.859 1 73.38 172 ALA B N 1
ATOM 2894 C CA . ALA B 1 172 ? -6.984 -3.965 19.594 1 73.38 172 ALA B CA 1
ATOM 2895 C C . ALA B 1 172 ? -6.102 -3.539 18.422 1 73.38 172 ALA B C 1
ATOM 2897 O O . ALA B 1 172 ? -6.125 -4.16 17.359 1 73.38 172 ALA B O 1
ATOM 2898 N N . ARG B 1 173 ? -5.203 -2.629 18.797 1 79.5 173 ARG B N 1
ATOM 2899 C CA . ARG B 1 173 ? -4.277 -2.164 17.766 1 79.5 173 ARG B CA 1
ATOM 2900 C C . ARG B 1 173 ? -3.271 -3.254 17.406 1 79.5 173 ARG B C 1
ATOM 2902 O O . ARG B 1 173 ? -3.008 -3.492 16.234 1 79.5 173 ARG B O 1
ATOM 2909 N N . ALA B 1 174 ? -2.748 -3.836 18.453 1 82.62 174 ALA B N 1
ATOM 2910 C CA . ALA B 1 174 ? -1.758 -4.891 18.25 1 82.62 174 ALA B CA 1
ATOM 2911 C C . ALA B 1 174 ? -2.354 -6.059 17.469 1 82.62 174 ALA B C 1
ATOM 2913 O O . ALA B 1 174 ? -1.695 -6.633 16.594 1 82.62 174 ALA B O 1
ATOM 2914 N N . ALA B 1 175 ? -3.52 -6.414 17.797 1 85 175 ALA B N 1
ATOM 2915 C CA . ALA B 1 175 ? -4.191 -7.52 17.109 1 85 175 ALA B CA 1
ATOM 2916 C C . ALA B 1 175 ? -4.457 -7.184 15.648 1 85 175 ALA B C 1
ATOM 2918 O O . ALA B 1 175 ? -4.293 -8.031 14.773 1 85 175 ALA B O 1
ATOM 2919 N N . GLU B 1 176 ? -4.785 -5.957 15.383 1 84.62 176 GLU B N 1
ATOM 2920 C CA . GLU B 1 176 ? -5.043 -5.512 14.023 1 84.62 176 GLU B CA 1
ATOM 2921 C C . GLU B 1 176 ? -3.764 -5.512 13.188 1 84.62 176 GLU B C 1
ATOM 2923 O O . GLU B 1 176 ? -3.764 -5.961 12.039 1 84.62 176 GLU B O 1
ATOM 2928 N N . GLU B 1 177 ? -2.75 -4.992 13.812 1 88.44 177 GLU B N 1
ATOM 2929 C CA . GLU B 1 177 ? -1.464 -4.965 13.125 1 88.44 177 GLU B CA 1
ATOM 2930 C C . GLU B 1 177 ? -0.983 -6.375 12.797 1 88.44 177 GLU B C 1
ATOM 2932 O O . GLU B 1 177 ? -0.54 -6.641 11.68 1 88.44 177 GLU B O 1
ATOM 2937 N N . ALA B 1 178 ? -1.117 -7.25 13.766 1 90.62 178 ALA B N 1
ATOM 2938 C CA . ALA B 1 178 ? -0.697 -8.633 13.57 1 90.62 178 ALA B CA 1
ATOM 2939 C C . ALA B 1 178 ? -1.49 -9.297 12.445 1 90.62 178 ALA B C 1
ATOM 2941 O O . ALA B 1 178 ? -0.936 -10.062 11.648 1 90.62 178 ALA B O 1
ATOM 2942 N N . GLU B 1 179 ? -2.732 -9.047 12.43 1 89.81 179 GLU B N 1
ATOM 2943 C CA . GLU B 1 179 ? -3.594 -9.602 11.391 1 89.81 179 GLU B CA 1
ATOM 2944 C C . GLU B 1 179 ? -3.174 -9.109 10.008 1 89.81 179 GLU B C 1
ATOM 2946 O O . GLU B 1 179 ? -3.094 -9.898 9.062 1 89.81 179 GLU B O 1
ATOM 2951 N N . MET B 1 180 ? -2.949 -7.832 9.891 1 93 180 MET B N 1
ATOM 2952 C CA . MET B 1 180 ? -2.555 -7.266 8.609 1 93 180 MET B CA 1
ATOM 2953 C C . MET B 1 180 ? -1.162 -7.742 8.203 1 93 180 MET B C 1
ATOM 2955 O O . MET B 1 180 ? -0.893 -7.965 7.023 1 93 180 MET B O 1
ATOM 2959 N N . GLU B 1 181 ? -0.292 -7.902 9.234 1 94.62 181 GLU B N 1
ATOM 2960 C CA . GLU B 1 181 ? 1.039 -8.43 8.953 1 94.62 181 GLU B CA 1
ATOM 2961 C C . GLU B 1 181 ? 0.963 -9.852 8.406 1 94.62 181 GLU B C 1
ATOM 2963 O O . GLU B 1 181 ? 1.738 -10.227 7.523 1 94.62 181 GLU B O 1
ATOM 2968 N N . ALA B 1 182 ? 0.061 -10.609 8.977 1 94.38 182 ALA B N 1
ATOM 2969 C CA . ALA B 1 182 ? -0.133 -11.969 8.477 1 94.38 182 ALA B CA 1
ATOM 2970 C C . ALA B 1 182 ? -0.585 -11.961 7.016 1 94.38 182 ALA B C 1
ATOM 2972 O O . ALA B 1 182 ? -0.135 -12.781 6.215 1 94.38 182 ALA B O 1
ATOM 2973 N N . GLU B 1 183 ? -1.484 -11.062 6.668 1 94.25 183 GLU B N 1
ATOM 2974 C CA . GLU B 1 183 ? -1.943 -10.93 5.289 1 94.25 183 GLU B CA 1
ATOM 2975 C C . GLU B 1 183 ? -0.809 -10.477 4.371 1 94.25 183 GLU B C 1
ATOM 2977 O O . GLU B 1 183 ? -0.674 -10.969 3.252 1 94.25 183 GLU B O 1
ATOM 2982 N N . LEU B 1 184 ? -0.034 -9.523 4.871 1 97.25 184 LEU B N 1
ATOM 2983 C CA . LEU B 1 184 ? 1.145 -9.078 4.137 1 97.25 184 LEU B CA 1
ATOM 2984 C C . LEU B 1 184 ? 2.08 -10.242 3.846 1 97.25 184 LEU B C 1
ATOM 2986 O O . LEU B 1 184 ? 2.488 -10.445 2.699 1 97.25 184 LEU B O 1
ATOM 2990 N N . ASP B 1 185 ? 2.361 -11.055 4.855 1 97.38 185 ASP B N 1
ATOM 2991 C CA . ASP B 1 185 ? 3.275 -12.18 4.727 1 97.38 185 ASP B CA 1
ATOM 2992 C C . ASP B 1 185 ? 2.752 -13.195 3.713 1 97.38 185 ASP B C 1
ATOM 2994 O O . ASP B 1 185 ? 3.496 -13.656 2.842 1 97.38 185 ASP B O 1
ATOM 2998 N N . GLN B 1 186 ? 1.526 -13.523 3.854 1 96.38 186 GLN B N 1
ATOM 2999 C CA . GLN B 1 186 ? 0.914 -14.484 2.943 1 96.38 186 GLN B CA 1
ATOM 3000 C C . GLN B 1 186 ? 0.969 -13.992 1.501 1 96.38 186 GLN B C 1
ATOM 3002 O O . GLN B 1 186 ? 1.287 -14.758 0.589 1 96.38 186 GLN B O 1
ATOM 3007 N N . GLY B 1 187 ? 0.619 -12.75 1.303 1 98.25 187 GLY B N 1
ATOM 3008 C CA . GLY B 1 187 ? 0.639 -12.188 -0.036 1 98.25 187 GLY B CA 1
ATOM 3009 C C . GLY B 1 187 ? 2.031 -12.117 -0.636 1 98.25 187 GLY B C 1
ATOM 3010 O O . GLY B 1 187 ? 2.211 -12.375 -1.828 1 98.25 187 GLY B O 1
ATOM 3011 N N . MET B 1 188 ? 2.992 -11.781 0.167 1 98.62 188 MET B N 1
ATOM 3012 C CA . MET B 1 188 ? 4.355 -11.711 -0.345 1 98.62 188 MET B CA 1
ATOM 3013 C C . MET B 1 188 ? 4.887 -13.102 -0.669 1 98.62 188 MET B C 1
ATOM 3015 O O . MET B 1 188 ? 5.66 -13.273 -1.614 1 98.62 188 MET B O 1
ATOM 3019 N N . GLN B 1 189 ? 4.512 -14.094 0.151 1 98.19 189 GLN B N 1
ATOM 3020 C CA . GLN B 1 189 ? 4.867 -15.461 -0.19 1 98.19 189 GLN B CA 1
ATOM 3021 C C . GLN B 1 189 ? 4.293 -15.859 -1.548 1 98.19 189 GLN B C 1
ATOM 3023 O O . GLN B 1 189 ? 5 -16.438 -2.383 1 98.19 189 GLN B O 1
ATOM 3028 N N . ALA B 1 190 ? 3.051 -15.562 -1.774 1 98.56 190 ALA B N 1
ATOM 3029 C CA . ALA B 1 190 ? 2.416 -15.836 -3.061 1 98.56 190 ALA B CA 1
ATOM 3030 C C . ALA B 1 190 ? 3.113 -15.078 -4.188 1 98.56 190 ALA B C 1
ATOM 3032 O O . ALA B 1 190 ? 3.365 -15.641 -5.258 1 98.56 190 ALA B O 1
ATOM 3033 N N . LEU B 1 191 ? 3.414 -13.82 -3.938 1 98.69 191 LEU B N 1
ATOM 3034 C CA . LEU B 1 191 ? 4.062 -12.984 -4.949 1 98.69 191 LEU B CA 1
ATOM 3035 C C . LEU B 1 191 ? 5.422 -13.562 -5.332 1 98.69 191 LEU B C 1
ATOM 3037 O O . LEU B 1 191 ? 5.77 -13.602 -6.512 1 98.69 191 LEU B O 1
ATOM 3041 N N . ILE B 1 192 ? 6.16 -14.016 -4.355 1 98.56 192 ILE B N 1
ATOM 3042 C CA . ILE B 1 192 ? 7.48 -14.586 -4.598 1 98.56 192 ILE B CA 1
ATOM 3043 C C . ILE B 1 192 ? 7.348 -15.852 -5.441 1 98.56 192 ILE B C 1
ATOM 3045 O O . ILE B 1 192 ? 8.078 -16.047 -6.414 1 98.56 192 ILE B O 1
ATOM 3049 N N . ILE B 1 193 ? 6.406 -16.734 -5.102 1 98.12 193 ILE B N 1
ATOM 3050 C CA . ILE B 1 193 ? 6.148 -17.938 -5.883 1 98.12 193 ILE B CA 1
ATOM 3051 C C . ILE B 1 193 ? 5.809 -17.547 -7.324 1 98.12 193 ILE B C 1
ATOM 3053 O O . ILE B 1 193 ? 6.328 -18.141 -8.273 1 98.12 193 ILE B O 1
ATOM 3057 N N . GLY B 1 194 ? 5.008 -16.547 -7.469 1 98.5 194 GLY B N 1
ATOM 3058 C CA . GLY B 1 194 ? 4.559 -16.125 -8.781 1 98.5 194 GLY B CA 1
ATOM 3059 C C . GLY B 1 194 ? 5.664 -15.516 -9.625 1 98.5 194 GLY B C 1
ATOM 3060 O O . GLY B 1 194 ? 5.777 -15.812 -10.82 1 98.5 194 GLY B O 1
ATOM 3061 N N . VAL B 1 195 ? 6.465 -14.602 -9.039 1 97.81 195 VAL B N 1
ATOM 3062 C CA . VAL B 1 195 ? 7.52 -13.961 -9.812 1 97.81 195 VAL B CA 1
A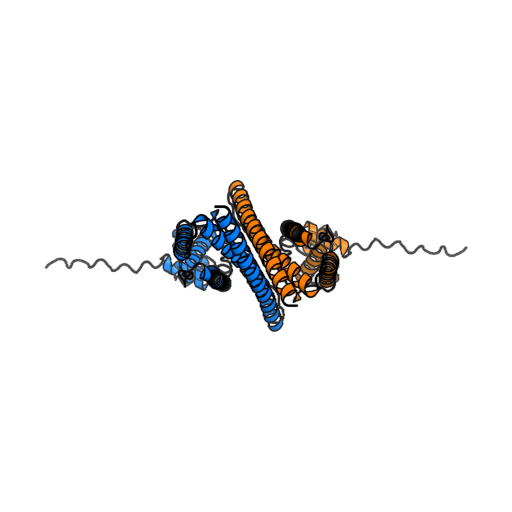TOM 3063 C C . VAL B 1 195 ? 8.562 -15 -10.234 1 97.81 195 VAL B C 1
ATOM 3065 O O . VAL B 1 195 ? 9.148 -14.898 -11.305 1 97.81 195 VAL B O 1
ATOM 3068 N N . LEU B 1 196 ? 8.805 -16 -9.414 1 97.44 196 LEU B N 1
ATOM 3069 C CA . LEU B 1 196 ? 9.742 -17.062 -9.766 1 97.44 196 LEU B CA 1
ATOM 3070 C C . LEU B 1 196 ? 9.18 -17.938 -10.883 1 97.44 196 LEU B C 1
ATOM 3072 O O . LEU B 1 196 ? 9.914 -18.391 -11.758 1 97.44 196 LEU B O 1
ATOM 3076 N N . ALA B 1 197 ? 7.91 -18.203 -10.852 1 96.94 197 ALA B N 1
ATOM 3077 C CA . ALA B 1 197 ? 7.273 -18.938 -11.938 1 96.94 197 ALA B CA 1
ATOM 3078 C C . ALA B 1 197 ? 7.383 -18.172 -13.25 1 96.94 197 ALA B C 1
ATOM 3080 O O . ALA B 1 197 ? 7.633 -18.766 -14.305 1 96.94 197 ALA B O 1
ATOM 3081 N N . MET B 1 198 ? 7.184 -16.906 -13.188 1 96.12 198 MET B N 1
ATOM 3082 C CA . MET B 1 198 ? 7.309 -16.062 -14.375 1 96.12 198 MET B CA 1
ATOM 3083 C C . MET B 1 198 ? 8.742 -16.078 -14.906 1 96.12 198 MET B C 1
ATOM 3085 O O . MET B 1 198 ? 8.953 -16.094 -16.125 1 96.12 198 MET B O 1
ATOM 3089 N N . LEU B 1 199 ? 9.664 -16 -13.977 1 95.31 199 LEU B N 1
ATOM 3090 C CA . LEU B 1 199 ? 11.062 -16.094 -14.359 1 95.31 199 LEU B CA 1
ATOM 3091 C C . LEU B 1 199 ? 11.352 -17.391 -15.094 1 95.31 199 LEU B C 1
ATOM 3093 O O . LEU B 1 199 ? 12.023 -17.391 -16.141 1 95.31 199 LEU B O 1
ATOM 3097 N N . GLU B 1 200 ? 10.852 -18.516 -14.586 1 94.31 200 GLU B N 1
ATOM 3098 C CA . GLU B 1 200 ? 11.062 -19.828 -15.203 1 94.31 200 GLU B CA 1
ATOM 3099 C C . GLU B 1 200 ? 10.453 -19.891 -16.594 1 94.31 200 GLU B C 1
ATOM 3101 O O . GLU B 1 200 ? 11.039 -20.484 -17.516 1 94.31 200 GLU B O 1
ATOM 3106 N N . ASP B 1 201 ? 9.344 -19.312 -16.734 1 93.19 201 ASP B N 1
ATOM 3107 C CA . ASP B 1 201 ? 8.703 -19.266 -18.047 1 93.19 201 ASP B CA 1
ATOM 3108 C C . ASP B 1 201 ? 9.539 -18.469 -19.031 1 93.19 201 ASP B C 1
ATOM 3110 O O . ASP B 1 201 ? 9.656 -18.844 -20.203 1 93.19 201 ASP B O 1
ATOM 3114 N N . ASP B 1 202 ? 10.055 -17.344 -18.562 1 90.31 202 ASP B N 1
ATOM 3115 C CA . ASP B 1 202 ? 10.906 -16.516 -19.406 1 90.31 202 ASP B CA 1
ATOM 3116 C C . ASP B 1 202 ? 12.18 -17.25 -19.797 1 90.31 202 ASP B C 1
ATOM 3118 O O . ASP B 1 202 ? 12.648 -17.109 -20.938 1 90.31 202 ASP B O 1
ATOM 3122 N N . LEU B 1 203 ? 12.742 -18.062 -18.922 1 86.44 203 LEU B N 1
ATOM 3123 C CA . LEU B 1 203 ? 13.969 -18.812 -19.172 1 86.44 203 LEU B CA 1
ATOM 3124 C C . LEU B 1 203 ? 13.727 -19.938 -20.172 1 86.44 203 LEU B C 1
ATOM 3126 O O . LEU B 1 203 ? 14.617 -20.312 -20.922 1 86.44 203 LEU B O 1
ATOM 3130 N N . ARG B 1 204 ? 12.539 -20.406 -20.156 1 87.75 204 ARG B N 1
ATOM 3131 C CA . ARG B 1 204 ? 12.188 -21.469 -21.094 1 87.75 204 ARG B CA 1
ATOM 3132 C C . ARG B 1 204 ? 11.969 -20.922 -22.484 1 87.75 204 ARG B C 1
ATOM 3134 O O . ARG B 1 204 ? 12.164 -21.625 -23.484 1 87.75 204 ARG B O 1
ATOM 3141 N N . ARG B 1 205 ? 11.609 -19.75 -22.609 1 85 205 ARG B N 1
ATOM 3142 C CA . ARG B 1 205 ? 11.336 -19.125 -23.906 1 85 205 ARG B CA 1
ATOM 3143 C C . ARG B 1 205 ? 12.617 -18.641 -24.562 1 85 205 ARG B C 1
ATOM 3145 O O . ARG B 1 205 ? 12.648 -18.391 -25.766 1 85 205 ARG B O 1
ATOM 3152 N N . THR B 1 206 ? 13.617 -18.375 -23.812 1 72.38 206 THR B N 1
ATOM 3153 C CA . THR B 1 206 ? 14.891 -17.938 -24.375 1 72.38 206 THR B CA 1
ATOM 3154 C C . THR B 1 206 ? 15.844 -19.109 -24.547 1 72.38 206 THR B C 1
ATOM 3156 O O . THR B 1 206 ? 16.609 -19.156 -25.516 1 72.38 206 THR B O 1
#

Radius of gyration: 26.57 Å; Cα contacts (8 Å, |Δi|>4): 430; chains: 2; bounding box: 133×71×47 Å

Solvent-accessible surface area (backbone atoms only — not comparable to full-atom values): 22870 Å² total; per-residue (Å²): 134,78,81,74,76,72,68,74,72,78,66,74,72,78,76,78,43,72,66,56,51,34,54,45,40,58,72,58,28,60,81,64,62,43,63,66,57,43,20,57,72,58,71,48,51,59,68,64,45,40,77,76,36,80,39,67,68,55,43,50,50,52,31,45,50,48,55,58,68,68,53,82,73,79,72,82,87,51,70,47,54,85,41,48,64,62,45,52,51,54,46,50,52,50,47,40,50,51,43,71,74,36,56,72,40,57,71,57,65,70,36,70,88,65,45,47,70,68,56,47,51,52,52,50,51,51,26,47,50,48,8,63,40,42,71,49,53,55,69,55,28,41,54,51,52,50,36,52,49,47,47,43,40,27,34,43,46,42,44,58,52,45,44,68,71,60,56,89,45,68,69,58,24,54,52,49,37,51,51,46,50,51,46,50,51,52,37,50,52,19,25,52,51,11,44,52,50,50,51,52,52,53,61,70,73,104,135,80,81,73,77,74,67,76,74,79,66,76,72,77,76,77,43,71,66,57,51,34,52,44,38,59,73,57,27,61,82,64,62,42,65,67,58,43,18,57,72,58,71,47,51,57,68,63,46,40,75,76,37,82,38,69,68,54,43,49,49,52,33,42,50,49,54,57,68,69,53,82,76,78,72,81,86,50,69,45,54,84,40,48,64,60,44,51,53,53,44,48,52,51,45,40,50,52,42,70,73,36,58,72,40,58,71,57,66,68,36,71,89,65,45,48,70,70,56,48,50,52,52,51,52,51,25,47,52,49,9,63,40,41,72,47,52,54,68,55,29,40,54,52,50,51,36,52,48,48,48,43,40,27,33,42,45,43,44,58,52,45,45,66,72,61,58,89,46,67,68,57,26,53,53,47,37,51,52,46,49,52,48,49,50,54,37,49,52,17,25,52,50,12,46,51,51,51,48,52,52,54,61,70,72,103

Organism: NCBI:txid1287738